Protein AF-A0A800EAM5-F1 (afdb_monomer)

Secondary structure (DSSP, 8-state):
---HHHHHHHHHHHHHHHHHHHHHHHHHHHHTTTT-EEEEEETTEEEEEEEETTEEEE--SSTTPBP-S-EEE-TTSPEEE-SSS-EEE-EEEEETTEEE--SEEEEEEEEESSHHHHHH-SSEEPPHHHHHHHTTT-EEEEEETTEEEEEEEETTEEEE--SSTTEE--SEEEE-TTSSEEEEESSSEEEEEEEE-TTS-EEETTS-EEEEESSGGGTGGGG--S--S-------------TT---GGGHHHHHHHHHHHHHHHHHTT-HHHHHHHHHHHHHTT-HHHHHHHHHHHHHT-SS----HHHHHHHHHHHHHTT-HHHHHHHHHHHTTT-HHHHHHHHHHHHHTT-HHHHHHHHHHHHTT-SS-TT--HHHHHHHHHHHHHTT-HHHHHHHHHHHHHTSSS---HHHHHHHHHHHHTTT-GGGHHHHHHHHTT-

Radius of gyration: 30.56 Å; Cα contacts (8 Å, |Δi|>4): 791; chains: 1; bounding box: 60×78×96 Å

Mean predicted aligned error: 20.19 Å

Foldseek 3Di:
DPDVVVVVVVVVVVVVVVVVVQVVVLVVLQVLQAQWKKWKAAAPAIWIFHHHRQFTHGDPDAARHDTADGWGADSNRWIFRDDVDTDTAFEWEAGLQDIDDTPDPRMYMYIGPDSQCVRQHRFDFQALVNCCVVQALKWKWWADPPAIAIWHDDPQAIHGDPDAQRHDDFDGWHQDPVDSWIWTDDPDIDTWTWGAHPVRWIGTSRRIGMDIGNDSVVVNCVNPPDDDDDDDDDDDDDDDDDLPDDDLPCLAVNLVVLQVQLVVCVVVLVQQSNLVSLCVSVVSLYLSSLQSQLVCQCPVTHPGGNDLVSSLVSLVSSVVVLPLVSLQSNLVSCQVPAQQSSLVSLVSNVVVVNLVSLQVQLVCQCCCTHPRVPHDQLSSLVSLVSNLVVQDLVSLLVNLVCQCVVRSHDNDLVVSLVSLVSSVVVVPCVSVVVNVVSVVVD

Structure (mmCIF, N/CA/C/O backbone):
data_AF-A0A800EAM5-F1
#
_entry.id   AF-A0A800EAM5-F1
#
loop_
_atom_site.group_PDB
_atom_site.id
_atom_site.type_symbol
_atom_site.label_atom_id
_atom_site.label_alt_id
_atom_site.label_comp_id
_atom_site.label_asym_id
_atom_site.label_entity_id
_atom_site.label_seq_id
_atom_site.pdbx_PDB_ins_code
_atom_site.Cartn_x
_atom_site.Cartn_y
_atom_site.Cartn_z
_atom_site.occupancy
_atom_site.B_iso_or_equiv
_atom_site.auth_seq_id
_atom_site.auth_comp_id
_atom_site.auth_asym_id
_atom_site.auth_atom_id
_atom_site.pdbx_PDB_model_num
ATOM 1 N N . MET A 1 1 ? 18.957 46.856 -0.623 1.00 38.47 1 MET A N 1
ATOM 2 C CA . MET A 1 1 ? 17.531 47.190 -0.837 1.00 38.47 1 MET A CA 1
ATOM 3 C C . MET A 1 1 ? 17.165 46.854 -2.273 1.00 38.47 1 MET A C 1
ATOM 5 O O . MET A 1 1 ? 17.617 47.541 -3.178 1.00 38.47 1 MET A O 1
ATOM 9 N N . ILE A 1 2 ? 16.425 45.769 -2.499 1.00 36.00 2 ILE A N 1
ATOM 10 C CA . ILE A 1 2 ? 15.903 45.453 -3.836 1.00 36.00 2 ILE A CA 1
ATOM 11 C C . ILE A 1 2 ? 14.791 46.466 -4.136 1.00 36.00 2 ILE A C 1
ATOM 13 O O . ILE A 1 2 ? 13.909 46.688 -3.310 1.00 36.00 2 ILE A O 1
ATOM 17 N N . ASN A 1 3 ? 14.890 47.131 -5.286 1.00 37.78 3 ASN A N 1
ATOM 18 C CA . ASN A 1 3 ? 14.040 48.246 -5.686 1.00 37.78 3 ASN A CA 1
ATOM 19 C C . ASN A 1 3 ? 12.570 47.792 -5.818 1.00 37.78 3 ASN A C 1
ATOM 21 O O . ASN A 1 3 ? 12.205 47.124 -6.788 1.00 37.78 3 ASN A O 1
ATOM 25 N N . MET A 1 4 ? 11.730 48.141 -4.834 1.00 40.75 4 MET A N 1
ATOM 26 C CA . MET A 1 4 ? 10.332 47.686 -4.733 1.00 40.75 4 MET A CA 1
ATOM 27 C C . MET A 1 4 ? 9.453 48.086 -5.928 1.00 40.75 4 MET A C 1
ATOM 29 O O . MET A 1 4 ? 8.437 47.438 -6.172 1.00 40.75 4 MET A O 1
ATOM 33 N N . LYS A 1 5 ? 9.854 49.089 -6.724 1.00 40.00 5 LYS A N 1
ATOM 34 C CA . LYS A 1 5 ? 9.127 49.467 -7.946 1.00 40.00 5 LYS A CA 1
ATOM 35 C C . LYS A 1 5 ? 9.181 48.383 -9.026 1.00 40.00 5 LYS A C 1
ATOM 37 O O . LYS A 1 5 ? 8.183 48.174 -9.699 1.00 40.00 5 LYS A O 1
ATOM 42 N N . ASN A 1 6 ? 10.279 47.631 -9.140 1.00 39.19 6 ASN A N 1
ATOM 43 C CA . ASN A 1 6 ? 10.400 46.589 -10.167 1.00 39.19 6 ASN A CA 1
ATOM 44 C C . ASN A 1 6 ? 9.621 45.315 -9.817 1.00 39.19 6 ASN A C 1
ATOM 46 O O . ASN A 1 6 ? 9.184 44.609 -10.722 1.00 39.19 6 ASN A O 1
ATOM 50 N N . LEU A 1 7 ? 9.397 45.035 -8.526 1.00 36.75 7 LEU A N 1
ATOM 51 C CA . LEU A 1 7 ? 8.587 43.890 -8.100 1.00 36.75 7 LEU A CA 1
ATOM 52 C C . LEU A 1 7 ? 7.100 44.108 -8.410 1.00 36.75 7 LEU A C 1
ATOM 54 O O . LEU A 1 7 ? 6.439 43.194 -8.893 1.00 36.75 7 LEU A O 1
ATOM 58 N N . ALA A 1 8 ? 6.588 45.324 -8.189 1.00 38.34 8 ALA A N 1
ATOM 59 C CA . ALA A 1 8 ? 5.200 45.666 -8.493 1.00 38.34 8 ALA A CA 1
ATOM 60 C C . ALA A 1 8 ? 4.908 45.560 -10.000 1.00 38.34 8 ALA A C 1
ATOM 62 O O . ALA A 1 8 ? 3.907 44.963 -10.389 1.00 38.34 8 ALA A O 1
ATOM 63 N N . THR A 1 9 ? 5.814 46.038 -10.858 1.00 41.59 9 THR A N 1
ATOM 64 C CA . THR A 1 9 ? 5.657 45.945 -12.319 1.00 41.59 9 THR A CA 1
ATOM 65 C C . THR A 1 9 ? 5.727 44.499 -12.817 1.00 41.59 9 THR A C 1
ATOM 67 O O . THR A 1 9 ? 4.959 44.124 -13.699 1.00 41.59 9 THR A O 1
ATOM 70 N N . LEU A 1 10 ? 6.585 43.655 -12.224 1.00 33.06 10 LEU A N 1
ATOM 71 C CA . LEU A 1 10 ? 6.692 42.235 -12.584 1.00 33.06 10 LEU A CA 1
ATOM 72 C C . LEU A 1 10 ? 5.446 41.437 -12.168 1.00 33.06 10 LEU A C 1
ATOM 74 O O . LEU A 1 10 ? 4.981 40.584 -12.921 1.00 33.06 10 LEU A O 1
ATOM 78 N N . VAL A 1 11 ? 4.885 41.733 -10.989 1.00 41.47 11 VAL A N 1
ATOM 79 C CA . VAL A 1 11 ? 3.648 41.106 -10.496 1.00 41.47 11 VAL A CA 1
ATOM 80 C C . VAL A 1 11 ? 2.449 41.545 -11.337 1.00 41.47 11 VAL A C 1
ATOM 82 O O . VAL A 1 11 ? 1.645 40.700 -11.717 1.00 41.47 11 VAL A O 1
ATOM 85 N N . VAL A 1 12 ? 2.362 42.822 -11.723 1.00 37.06 12 VAL A N 1
ATOM 86 C CA . VAL A 1 12 ? 1.303 43.308 -12.624 1.00 37.06 12 VAL A CA 1
ATOM 87 C C . VAL A 1 12 ? 1.436 42.691 -14.024 1.00 37.06 12 VAL A C 1
ATOM 89 O O . VAL A 1 12 ? 0.437 42.245 -14.574 1.00 37.06 12 VAL A O 1
ATOM 92 N N . LEU A 1 13 ? 2.646 42.549 -14.577 1.00 30.41 13 LEU A N 1
ATOM 93 C CA . LEU A 1 13 ? 2.870 41.866 -15.865 1.00 30.41 13 LEU A CA 1
ATOM 94 C C . LEU A 1 13 ? 2.537 40.364 -15.818 1.00 30.41 13 LEU A C 1
ATOM 96 O O . LEU A 1 13 ? 1.972 39.832 -16.775 1.00 30.41 13 LEU A O 1
ATOM 100 N N . LEU A 1 14 ? 2.835 39.671 -14.714 1.00 32.38 14 LEU A N 1
ATOM 101 C CA . LEU A 1 14 ? 2.488 38.255 -14.520 1.00 32.38 14 LEU A CA 1
ATOM 102 C C . LEU A 1 14 ? 0.979 38.045 -14.322 1.00 32.38 14 LEU A C 1
ATOM 104 O O . LEU A 1 14 ? 0.417 37.088 -14.855 1.00 32.38 14 LEU A O 1
ATOM 108 N N . VAL A 1 15 ? 0.302 38.952 -13.615 1.00 33.78 15 VAL A N 1
ATOM 109 C CA . VAL A 1 15 ? -1.158 38.910 -13.429 1.00 33.78 15 VAL A CA 1
ATOM 110 C C . VAL A 1 15 ? -1.885 39.277 -14.728 1.00 33.78 15 VAL A C 1
ATOM 112 O O . VAL A 1 15 ? -2.822 38.592 -15.123 1.00 33.78 15 VAL A O 1
ATOM 115 N N . VAL A 1 16 ? -1.418 40.286 -15.469 1.00 29.84 16 VAL A N 1
ATOM 116 C CA . VAL A 1 16 ? -2.018 40.663 -16.760 1.00 29.84 16 VAL A CA 1
ATOM 117 C C . VAL A 1 16 ? -1.778 39.585 -17.819 1.00 29.84 16 VAL A C 1
ATOM 119 O O . VAL A 1 16 ? -2.707 39.265 -18.550 1.00 29.84 16 VAL A O 1
ATOM 122 N N . SER A 1 17 ? -0.597 38.956 -17.878 1.00 30.05 17 SER A N 1
ATOM 123 C CA . SER A 1 17 ? -0.319 37.867 -18.835 1.00 30.05 17 SER A CA 1
ATOM 124 C C . SER A 1 17 ? -1.056 36.560 -18.522 1.00 30.05 17 SER A C 1
ATOM 126 O O . SER A 1 17 ? -1.442 35.858 -19.454 1.00 30.05 17 SER A O 1
ATOM 128 N N . THR A 1 18 ? -1.321 36.246 -17.250 1.00 31.45 18 THR A N 1
ATOM 129 C CA . THR A 1 18 ? -2.166 35.095 -16.871 1.00 31.45 18 THR A CA 1
ATOM 130 C C . THR A 1 18 ? -3.642 35.342 -17.187 1.00 31.45 18 THR A C 1
ATOM 132 O O . THR A 1 18 ? -4.292 34.456 -17.738 1.00 31.45 18 THR A O 1
ATOM 135 N N . ILE A 1 19 ? -4.143 36.564 -16.973 1.00 31.00 19 ILE A N 1
ATOM 136 C CA . ILE A 1 19 ? -5.507 36.958 -17.364 1.00 31.00 19 ILE A CA 1
ATOM 137 C C . ILE A 1 19 ? -5.661 37.002 -18.898 1.00 31.00 19 ILE A C 1
ATOM 139 O O . ILE A 1 19 ? -6.670 36.532 -19.422 1.00 31.00 19 ILE A O 1
ATOM 143 N N . TYR A 1 20 ? -4.655 37.489 -19.640 1.00 25.42 20 TYR A N 1
ATOM 144 C CA . TYR A 1 20 ? -4.661 37.497 -21.115 1.00 25.42 20 TYR A CA 1
ATOM 145 C C . TYR A 1 20 ? -4.528 36.091 -21.724 1.00 25.42 20 TYR A C 1
ATOM 147 O O . TYR A 1 20 ? -5.081 35.817 -22.789 1.00 25.42 20 TYR A O 1
ATOM 155 N N . ALA A 1 21 ? -3.798 35.186 -21.065 1.00 30.05 21 ALA A N 1
ATOM 156 C CA . ALA A 1 21 ? -3.685 33.793 -21.489 1.00 30.05 21 ALA A CA 1
ATOM 157 C C . ALA A 1 21 ? -4.995 33.021 -21.263 1.00 30.05 21 ALA A C 1
ATOM 159 O O . ALA A 1 21 ? -5.378 32.227 -22.121 1.00 30.05 21 ALA A O 1
ATOM 160 N N . GLU A 1 22 ? -5.712 33.277 -20.164 1.00 33.94 22 GLU A N 1
ATOM 161 C CA . GLU A 1 22 ? -7.032 32.685 -19.916 1.00 33.94 22 GLU A CA 1
ATOM 162 C C . GLU A 1 22 ? -8.118 33.261 -20.840 1.00 33.94 22 GLU A C 1
ATOM 164 O O . GLU A 1 22 ? -8.925 32.491 -21.361 1.00 33.94 22 GLU A O 1
ATOM 169 N N . SER A 1 23 ? -8.115 34.568 -21.131 1.00 34.88 23 SER A N 1
ATOM 170 C CA . SER A 1 23 ? -9.116 35.193 -22.014 1.00 34.88 23 SER A CA 1
ATOM 171 C C . SER A 1 23 ? -8.943 34.823 -23.497 1.00 34.88 23 SER A C 1
ATOM 173 O O . SER A 1 23 ? -9.930 34.526 -24.176 1.00 34.88 23 SER A O 1
ATOM 175 N N . ASN A 1 24 ? -7.703 34.716 -23.999 1.00 39.06 24 ASN A N 1
ATOM 176 C CA . ASN A 1 24 ? -7.437 34.197 -25.350 1.00 39.06 24 ASN A CA 1
ATOM 177 C C . ASN A 1 24 ? -7.757 32.699 -25.478 1.00 39.06 24 ASN A C 1
ATOM 179 O O . ASN A 1 24 ? -8.126 32.234 -26.556 1.00 39.06 24 ASN A O 1
ATOM 183 N N . TYR A 1 25 ? -7.648 31.925 -24.397 1.00 44.62 25 TYR A N 1
ATOM 184 C CA . TYR A 1 25 ? -8.068 30.522 -24.387 1.00 44.62 25 TYR A CA 1
ATOM 185 C C . TYR A 1 25 ? -9.604 30.386 -24.419 1.00 44.62 25 TYR A C 1
ATOM 187 O O . TYR A 1 25 ? -10.135 29.481 -25.061 1.00 44.62 25 TYR A O 1
ATOM 195 N N . GLN A 1 26 ? -10.321 31.319 -23.782 1.00 43.56 26 GLN A N 1
ATOM 196 C CA . GLN A 1 26 ? -11.787 31.351 -23.689 1.00 43.56 26 GLN A CA 1
ATOM 197 C C . GLN A 1 26 ? -12.476 31.718 -25.015 1.00 43.56 26 GLN A C 1
ATOM 199 O O . GLN A 1 26 ? -13.452 31.066 -25.384 1.00 43.56 26 GLN A O 1
ATOM 204 N N . GLY A 1 27 ? -11.952 32.691 -25.770 1.00 44.25 27 GLY A N 1
ATOM 205 C CA . GLY A 1 27 ? -12.495 33.060 -27.089 1.00 44.25 27 GLY A CA 1
ATOM 206 C C . GLY A 1 27 ? -12.211 32.031 -28.196 1.00 44.25 27 GLY A C 1
ATOM 207 O O . GLY A 1 27 ? -13.044 31.805 -29.072 1.00 44.25 27 GLY A O 1
ATOM 208 N N . ASN A 1 28 ? -11.062 31.347 -28.136 1.00 50.78 28 ASN A N 1
ATOM 209 C CA . ASN A 1 28 ? -10.643 30.382 -29.161 1.00 50.78 28 ASN A CA 1
ATOM 210 C C . ASN A 1 28 ? -11.326 29.011 -29.050 1.00 50.78 28 ASN A C 1
ATOM 212 O O . ASN A 1 28 ? -11.405 28.280 -30.041 1.00 50.78 28 ASN A O 1
ATOM 216 N N . LEU A 1 29 ? -11.833 28.641 -27.869 1.00 54.50 29 LEU A N 1
ATOM 217 C CA . LEU A 1 29 ? -12.463 27.335 -27.677 1.00 54.50 29 LEU A CA 1
ATOM 218 C C . LEU A 1 29 ? -13.793 27.233 -28.439 1.00 54.50 29 LEU A C 1
ATOM 220 O O . LEU A 1 29 ? -14.055 26.207 -29.055 1.00 54.50 29 LEU A O 1
ATOM 224 N N . HIS A 1 30 ? -14.603 28.297 -28.463 1.00 58.31 30 HIS A N 1
ATOM 225 C CA . HIS A 1 30 ? -15.886 28.311 -29.177 1.00 58.31 30 HIS A CA 1
ATOM 226 C C . HIS A 1 30 ? -15.712 28.158 -30.695 1.00 58.31 30 HIS A C 1
ATOM 228 O O . HIS A 1 30 ? -16.337 27.285 -31.294 1.00 58.31 30 HIS A O 1
ATOM 234 N N . ASN A 1 31 ? -14.763 28.889 -31.289 1.00 59.31 31 ASN A N 1
ATOM 235 C CA . ASN A 1 31 ? -14.404 28.737 -32.705 1.00 59.31 31 ASN A CA 1
ATOM 236 C C . ASN A 1 31 ? -13.819 27.352 -33.032 1.00 59.31 31 ASN A C 1
ATOM 238 O O . ASN A 1 31 ? -13.886 26.904 -34.171 1.00 59.31 31 ASN A O 1
ATOM 242 N N . SER A 1 32 ? -13.259 26.649 -32.041 1.00 61.28 32 SER A N 1
ATOM 243 C CA . SER A 1 32 ? -12.681 25.314 -32.242 1.00 61.28 32 SER A CA 1
ATOM 244 C C . SER A 1 32 ? -13.730 24.208 -32.407 1.00 61.28 32 SER A C 1
ATOM 246 O O . SER A 1 32 ? -13.377 23.123 -32.868 1.00 61.28 32 SER A O 1
ATOM 248 N N . PHE A 1 33 ? -14.992 24.446 -32.032 1.00 68.38 33 PHE A N 1
ATOM 249 C CA . PHE A 1 33 ? -16.074 23.458 -32.138 1.00 68.38 33 PHE A CA 1
ATOM 250 C C . PHE A 1 33 ? -16.993 23.683 -33.340 1.00 68.38 33 PHE A C 1
ATOM 252 O O . PHE A 1 33 ? -17.653 22.735 -33.770 1.00 68.38 33 PHE A O 1
ATOM 259 N N . ASP A 1 34 ? -17.058 24.905 -33.869 1.00 74.19 34 ASP A N 1
ATOM 260 C CA . ASP A 1 34 ? -17.993 25.237 -34.940 1.00 74.19 34 ASP A CA 1
ATOM 261 C C . ASP A 1 34 ? -17.704 24.431 -36.214 1.00 74.19 34 ASP A C 1
ATOM 263 O O . ASP A 1 34 ? -16.553 24.241 -36.609 1.00 74.19 34 ASP A O 1
ATOM 267 N N . ASN A 1 35 ? -18.762 23.892 -36.823 1.00 76.62 35 ASN A N 1
ATOM 268 C CA . ASN A 1 35 ? -18.713 22.962 -37.956 1.00 76.62 35 ASN A CA 1
ATOM 269 C C . ASN A 1 35 ? -17.869 21.685 -37.766 1.00 76.62 35 ASN A C 1
ATOM 271 O O . ASN A 1 35 ? -17.751 20.896 -38.709 1.00 76.62 35 ASN A O 1
ATOM 275 N N . LYS A 1 36 ? -17.346 21.415 -36.564 1.00 81.56 36 LYS A N 1
ATOM 276 C CA . LYS A 1 36 ? -16.601 20.190 -36.257 1.00 81.56 36 LYS A CA 1
ATOM 277 C C . LYS A 1 36 ? -17.501 19.109 -35.663 1.00 81.56 36 LYS A C 1
ATOM 279 O O . LYS A 1 36 ? -18.560 19.368 -35.082 1.00 81.56 36 LYS A O 1
ATOM 284 N N . PHE A 1 37 ? -17.061 17.865 -35.811 1.00 80.81 37 PHE A N 1
ATOM 285 C CA . PHE A 1 37 ? -17.693 16.704 -35.196 1.00 80.81 37 PHE A CA 1
ATOM 286 C C . PHE A 1 37 ? -17.121 16.469 -33.804 1.00 80.81 37 PHE A C 1
ATOM 288 O O . PHE A 1 37 ? -15.920 16.617 -33.588 1.00 80.81 37 PHE A O 1
ATOM 295 N N . ILE A 1 38 ? -17.967 16.102 -32.846 1.00 78.38 38 ILE A N 1
ATOM 296 C CA . ILE A 1 38 ? -17.588 16.022 -31.435 1.00 78.38 38 ILE A CA 1
ATOM 297 C C . ILE A 1 38 ? -18.115 14.721 -30.847 1.00 78.38 38 ILE A C 1
ATOM 299 O O . ILE A 1 38 ? -19.273 14.365 -31.054 1.00 78.38 38 ILE A O 1
ATOM 303 N N . SER A 1 39 ? -17.286 14.028 -30.068 1.00 77.00 39 SER A N 1
ATOM 304 C CA . SER A 1 39 ? -17.739 12.915 -29.232 1.00 77.00 39 SER A CA 1
ATOM 305 C C . SER A 1 39 ? -17.416 13.155 -27.765 1.00 77.00 39 SER A C 1
ATOM 307 O O . SER A 1 39 ? -16.280 13.506 -27.450 1.00 77.00 39 SER A O 1
ATOM 309 N N . ILE A 1 40 ? -18.370 12.881 -26.883 1.00 74.44 40 ILE A N 1
ATOM 310 C CA . ILE A 1 40 ? -18.215 12.921 -25.429 1.00 74.44 40 ILE A CA 1
ATOM 311 C C . ILE A 1 40 ? -18.238 11.492 -24.902 1.00 74.44 40 ILE A C 1
ATOM 313 O O . ILE A 1 40 ? -19.166 10.742 -25.194 1.00 74.44 40 ILE A O 1
ATOM 317 N N . VAL A 1 41 ? -17.222 11.116 -24.132 1.00 70.06 41 VAL A N 1
ATOM 318 C CA . VAL A 1 41 ? -17.113 9.811 -23.476 1.00 70.06 41 VAL A CA 1
ATOM 319 C C . VAL A 1 41 ? -17.259 10.009 -21.973 1.00 70.06 41 VAL A C 1
ATOM 321 O O . VAL A 1 41 ? -16.459 10.733 -21.384 1.00 70.06 41 VAL A O 1
ATOM 324 N N . ASP A 1 42 ? -18.250 9.359 -21.366 1.00 66.69 42 ASP A N 1
ATOM 325 C CA . ASP A 1 42 ? -18.469 9.319 -19.913 1.00 66.69 42 ASP A CA 1
ATOM 326 C C . ASP A 1 42 ? -18.608 7.854 -19.475 1.00 66.69 42 ASP A C 1
ATOM 328 O O . ASP A 1 42 ? -19.597 7.173 -19.779 1.00 66.69 42 ASP A O 1
ATOM 332 N N . GLY A 1 43 ? -17.566 7.331 -18.822 1.00 67.31 43 GLY A N 1
ATOM 333 C CA . GLY A 1 43 ? -17.472 5.912 -18.486 1.00 67.31 43 GLY A CA 1
ATOM 334 C C . GLY A 1 43 ? -17.504 5.020 -19.734 1.00 67.31 43 GLY A C 1
ATOM 335 O O . GLY A 1 43 ? -16.580 5.046 -20.543 1.00 67.31 43 GLY A O 1
ATOM 336 N N . GLN A 1 44 ? -18.556 4.207 -19.876 1.00 62.16 44 GLN A N 1
ATOM 337 C CA . GLN A 1 44 ? -18.773 3.333 -21.043 1.00 62.16 44 GLN A CA 1
ATOM 338 C C . GLN A 1 44 ? -19.661 3.967 -22.128 1.00 62.16 44 GLN A C 1
ATOM 340 O O . GLN A 1 44 ? -19.851 3.377 -23.192 1.00 62.16 44 GLN A O 1
ATOM 345 N N . ASN A 1 45 ? -20.227 5.147 -21.875 1.00 66.56 45 ASN A N 1
ATOM 346 C CA . ASN A 1 45 ? -21.145 5.804 -22.799 1.00 66.56 45 ASN A CA 1
ATOM 347 C C . ASN A 1 45 ? -20.385 6.762 -23.723 1.00 66.56 45 ASN A C 1
ATOM 349 O O . ASN A 1 45 ? -19.516 7.504 -23.267 1.00 66.56 45 ASN A O 1
ATOM 353 N N . LYS A 1 46 ? -20.740 6.769 -25.014 1.00 73.94 46 LYS A N 1
ATOM 354 C CA . LYS A 1 46 ? -20.260 7.732 -26.015 1.00 73.94 46 LYS A CA 1
ATOM 355 C C . LYS A 1 46 ? -21.462 8.481 -26.587 1.00 73.94 46 LYS A C 1
ATOM 357 O O . LYS A 1 46 ? -22.399 7.838 -27.044 1.00 73.94 46 LYS A O 1
ATOM 362 N N . TYR A 1 47 ? -21.415 9.805 -26.596 1.00 78.50 47 TYR A N 1
ATOM 363 C CA . TYR A 1 47 ? -22.433 10.699 -27.158 1.00 78.50 47 TYR A CA 1
ATOM 364 C C . TYR A 1 47 ? -21.802 11.529 -28.272 1.00 78.50 47 TYR A C 1
ATOM 366 O O . TYR A 1 47 ? -20.626 11.876 -28.160 1.00 78.50 47 TYR A O 1
ATOM 374 N N . CYS A 1 48 ? -22.531 11.830 -29.346 1.00 82.06 48 CYS A N 1
ATOM 375 C CA . CYS A 1 48 ? -21.949 12.473 -30.527 1.00 82.06 48 CYS A CA 1
ATOM 376 C C . CYS A 1 48 ? -22.778 13.651 -31.018 1.00 82.06 48 CYS A C 1
ATOM 378 O O . CYS A 1 48 ? -24.007 13.614 -31.016 1.00 82.06 48 CYS A O 1
ATOM 380 N N . PHE A 1 49 ? -22.074 14.696 -31.442 1.00 83.56 49 PHE A N 1
ATOM 381 C CA . PHE A 1 49 ? -22.651 15.987 -31.777 1.00 83.56 49 PHE A CA 1
ATOM 382 C C . PHE A 1 49 ? -21.929 16.615 -32.969 1.00 83.56 49 PHE A C 1
ATOM 384 O O . PHE A 1 49 ? -20.773 16.295 -33.260 1.00 83.56 49 PHE A O 1
ATOM 391 N N . LYS A 1 50 ? -22.599 17.560 -33.622 1.00 84.56 50 LYS A N 1
ATOM 392 C CA . LYS A 1 50 ? -21.995 18.492 -34.573 1.00 84.56 50 LYS A CA 1
ATOM 393 C C . LYS A 1 50 ? -22.110 19.907 -34.011 1.00 84.56 50 LYS A C 1
ATOM 395 O O . LYS A 1 50 ? -23.194 20.297 -33.570 1.00 84.56 50 LYS A O 1
ATOM 400 N N . GLY A 1 51 ? -21.008 20.652 -34.000 1.00 78.69 51 GLY A N 1
ATOM 401 C CA . GLY A 1 51 ? -21.024 22.057 -33.599 1.00 78.69 51 GLY A CA 1
ATOM 402 C C . GLY A 1 51 ? -21.762 22.918 -34.621 1.00 78.69 51 GLY A C 1
ATOM 403 O O . GLY A 1 51 ? -21.533 22.779 -35.823 1.00 78.69 51 GLY A O 1
ATOM 404 N N . VAL A 1 52 ? -22.672 23.765 -34.135 1.00 75.75 52 VAL A N 1
ATOM 405 C CA . VAL A 1 52 ? -23.413 24.759 -34.923 1.00 75.75 52 VAL A CA 1
ATOM 406 C C . VAL A 1 52 ? -23.461 26.053 -34.106 1.00 75.75 52 VAL A C 1
ATOM 408 O O . VAL A 1 52 ? -24.303 26.209 -33.212 1.00 75.75 52 VAL A O 1
ATOM 411 N N . GLY A 1 53 ? -22.525 26.966 -34.364 1.00 69.62 53 GLY A N 1
ATOM 412 C CA . GLY A 1 53 ? -22.311 28.151 -33.530 1.00 69.62 53 GLY A CA 1
ATOM 413 C C . GLY A 1 53 ? -22.008 27.768 -32.075 1.00 69.62 53 GLY A C 1
ATOM 414 O O . GLY A 1 53 ? -21.160 26.922 -31.806 1.00 69.62 53 GLY A O 1
ATOM 415 N N . ASN A 1 54 ? -22.750 28.342 -31.121 1.00 60.62 54 ASN A N 1
ATOM 416 C CA . ASN A 1 54 ? -22.571 28.072 -29.684 1.00 60.62 54 ASN A CA 1
ATOM 417 C C . ASN A 1 54 ? -23.345 26.842 -29.171 1.00 60.62 54 ASN A C 1
ATOM 419 O O . ASN A 1 54 ? -23.388 26.603 -27.962 1.00 60.62 54 ASN A O 1
ATOM 423 N N . LYS A 1 55 ? -23.993 26.076 -30.057 1.00 65.00 55 LYS A N 1
ATOM 424 C CA . LYS A 1 55 ? -24.798 24.903 -29.691 1.00 65.00 55 LYS A CA 1
ATOM 425 C C . LYS A 1 55 ? -24.219 23.633 -30.301 1.00 65.00 55 LYS A C 1
ATOM 427 O O . LYS A 1 55 ? -23.642 23.643 -31.386 1.00 65.00 55 LYS A O 1
ATOM 432 N N . LEU A 1 56 ? -24.412 22.520 -29.602 1.00 73.00 56 LEU A N 1
ATOM 433 C CA . LEU A 1 56 ? -24.040 21.195 -30.081 1.00 73.00 56 LEU A CA 1
ATOM 434 C C . LEU A 1 56 ? -25.309 20.449 -30.469 1.00 73.00 56 LEU A C 1
ATOM 436 O O . LEU A 1 56 ? -26.163 20.178 -29.627 1.00 73.00 56 LEU A O 1
ATOM 440 N N . LYS A 1 57 ? -25.449 20.138 -31.758 1.00 78.31 57 LYS A N 1
ATOM 441 C CA . LYS A 1 57 ? -26.604 19.397 -32.262 1.00 78.31 57 LYS A CA 1
ATOM 442 C C . LYS A 1 57 ? -26.318 17.905 -32.165 1.00 78.31 57 LYS A C 1
ATOM 444 O O . LYS A 1 57 ? -25.332 17.441 -32.736 1.00 78.31 57 LYS A O 1
ATOM 449 N N . SER A 1 58 ? -27.167 17.179 -31.441 1.00 77.19 58 SER A N 1
ATOM 450 C CA . SER A 1 58 ? -27.092 15.721 -31.315 1.00 77.19 58 SER A CA 1
ATOM 451 C C . SER A 1 58 ? -27.106 15.068 -32.693 1.00 77.19 58 SER A C 1
ATOM 453 O O . SER A 1 58 ? -27.887 15.458 -33.567 1.00 77.19 58 SER A O 1
ATOM 455 N N . VAL A 1 59 ? -26.221 14.097 -32.898 1.00 74.81 59 VAL A N 1
ATOM 456 C CA . VAL A 1 59 ? -26.178 13.303 -34.124 1.00 74.81 59 VAL A CA 1
ATOM 457 C C . VAL A 1 59 ? -26.458 11.855 -33.750 1.00 74.81 59 VAL A C 1
ATOM 459 O O . VAL A 1 59 ? -25.635 11.188 -33.122 1.00 74.81 59 VAL A O 1
ATOM 462 N N . SER A 1 60 ? -27.645 11.381 -34.113 1.00 65.62 60 SER A N 1
ATOM 463 C CA . SER A 1 60 ? -28.078 10.001 -33.905 1.00 65.62 60 SER A CA 1
ATOM 464 C C . SER A 1 60 ? -27.633 9.092 -35.058 1.00 65.62 60 SER A C 1
ATOM 466 O O . SER A 1 60 ? -27.291 9.557 -36.145 1.00 65.62 60 SER A O 1
ATOM 468 N N . ASN A 1 61 ? -27.628 7.777 -34.811 1.00 63.38 61 ASN A N 1
ATOM 469 C CA . ASN A 1 61 ? -27.352 6.721 -35.799 1.00 63.38 61 ASN A CA 1
ATOM 470 C C . ASN A 1 61 ? -25.931 6.702 -36.390 1.00 63.38 61 ASN A C 1
ATOM 472 O O . ASN A 1 61 ? -25.713 6.153 -37.468 1.00 63.38 61 ASN A O 1
ATOM 476 N N . ILE A 1 62 ? -24.944 7.253 -35.678 1.00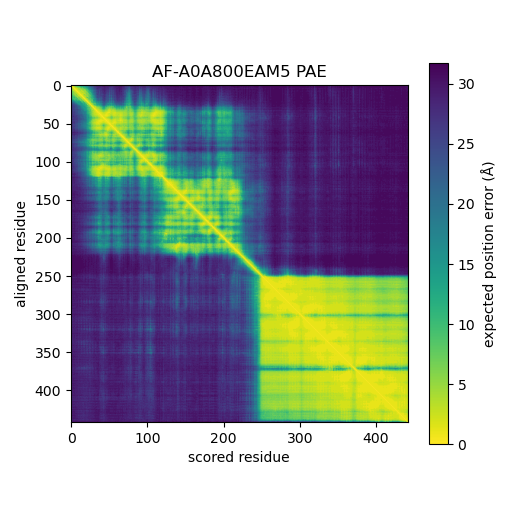 63.28 62 ILE A N 1
ATOM 477 C CA . ILE A 1 62 ? -23.536 7.186 -36.083 1.00 63.28 62 ILE A CA 1
ATOM 478 C C . ILE A 1 62 ? -22.750 6.315 -35.099 1.00 63.28 62 ILE A C 1
ATOM 480 O O . ILE A 1 62 ? -22.581 6.664 -33.934 1.00 63.28 62 ILE A O 1
ATOM 484 N N . GLY A 1 63 ? -22.242 5.171 -35.564 1.00 67.00 63 GLY A N 1
ATOM 485 C CA . GLY A 1 63 ? -21.422 4.257 -34.758 1.00 67.00 63 GLY A CA 1
ATOM 486 C C . GLY A 1 63 ? -22.117 3.783 -33.470 1.00 67.00 63 GLY A C 1
ATOM 487 O O . GLY A 1 63 ? -23.254 3.330 -33.499 1.00 67.00 63 GLY A O 1
ATOM 488 N N . LYS A 1 64 ? -21.419 3.880 -32.326 1.00 63.78 64 LYS A N 1
ATOM 489 C CA . LYS A 1 64 ? -21.938 3.526 -30.983 1.00 63.78 64 LYS A CA 1
ATOM 490 C C . LYS A 1 64 ? -22.493 4.733 -30.205 1.00 63.78 64 LYS A C 1
ATOM 492 O O . LYS A 1 64 ? -22.569 4.682 -28.978 1.00 63.78 64 LYS A O 1
ATOM 497 N N . CYS A 1 65 ? -22.776 5.845 -30.882 1.00 69.31 65 CYS A N 1
ATOM 498 C CA . CYS A 1 65 ? -23.174 7.078 -30.215 1.00 69.31 65 CYS A CA 1
ATOM 499 C C . CYS A 1 65 ? -24.609 6.973 -29.687 1.00 69.31 65 CYS A C 1
ATOM 501 O O . CYS A 1 65 ? -25.546 6.730 -30.447 1.00 69.31 65 CYS A O 1
ATOM 503 N N . LYS A 1 66 ? -24.776 7.177 -28.381 1.00 72.25 66 LYS A N 1
ATOM 504 C CA . LYS A 1 66 ? -26.082 7.359 -27.751 1.00 72.25 66 LYS A CA 1
ATOM 505 C C . LYS A 1 66 ? -26.588 8.770 -28.029 1.00 72.25 66 LYS A C 1
ATOM 507 O O . LYS A 1 66 ? -25.794 9.709 -28.124 1.00 72.25 66 LYS A O 1
ATOM 512 N N . SER A 1 67 ? -27.905 8.899 -28.153 1.00 66.06 67 SER A N 1
ATOM 513 C CA . SER A 1 67 ? -28.547 10.205 -28.233 1.00 66.06 67 SER A CA 1
ATOM 514 C C . SER A 1 67 ? -28.599 10.839 -26.847 1.00 66.06 67 SER A C 1
ATOM 516 O O . SER A 1 67 ? -28.700 10.148 -25.833 1.00 66.06 67 SER A O 1
ATOM 518 N N . LEU A 1 68 ? -28.471 12.155 -26.832 1.00 68.50 68 LEU A N 1
ATOM 519 C CA . LEU A 1 68 ? -28.660 13.003 -25.673 1.00 68.50 68 LEU A CA 1
ATOM 520 C C . LEU A 1 68 ? -29.285 14.305 -26.176 1.00 68.50 68 LEU A C 1
ATOM 522 O O . LEU A 1 68 ? -28.861 14.807 -27.226 1.00 68.50 68 LEU A O 1
ATOM 526 N N . ASP A 1 69 ? -30.285 14.801 -25.452 1.00 59.50 69 ASP A N 1
ATOM 527 C CA . ASP A 1 69 ? -31.200 15.831 -25.952 1.00 59.50 69 ASP A CA 1
ATOM 528 C C . ASP A 1 69 ? -30.586 17.235 -25.942 1.00 59.50 69 ASP A C 1
ATOM 530 O O . ASP A 1 69 ? -30.733 17.979 -26.915 1.00 59.50 69 ASP A O 1
ATOM 534 N N . SER A 1 70 ? -29.817 17.588 -24.909 1.00 58.47 70 SER A N 1
ATOM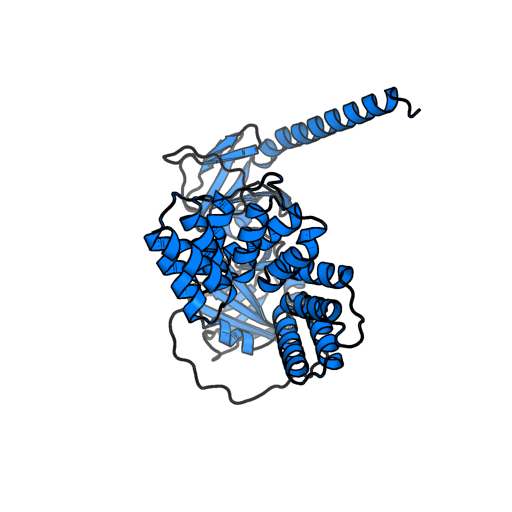 535 C CA . SER A 1 70 ? -29.160 18.893 -24.834 1.00 58.47 70 SER A CA 1
ATOM 536 C C . SER A 1 70 ? -27.859 18.861 -24.033 1.00 58.47 70 SER A C 1
ATOM 538 O O . SER A 1 70 ? -27.746 18.318 -22.935 1.00 58.47 70 SER A O 1
ATOM 540 N N . ILE A 1 71 ? -26.840 19.493 -24.610 1.00 63.09 71 ILE A N 1
ATOM 541 C CA . ILE A 1 71 ? -25.619 19.889 -23.915 1.00 63.09 71 ILE A CA 1
ATOM 542 C C . ILE A 1 71 ? -25.286 21.315 -24.327 1.00 63.09 71 ILE A C 1
ATOM 544 O O . ILE A 1 71 ? -25.515 21.712 -25.475 1.00 63.09 71 ILE A O 1
ATOM 548 N N . TYR A 1 72 ? -24.708 22.083 -23.413 1.00 63.16 72 TYR A N 1
ATOM 549 C CA . TYR A 1 72 ? -24.228 23.422 -23.729 1.00 63.16 72 TYR A CA 1
ATOM 550 C C . TYR A 1 72 ? -22.857 23.678 -23.116 1.00 63.16 72 TYR A C 1
ATOM 552 O O . TYR A 1 72 ? -22.465 23.120 -22.085 1.00 63.16 72 TYR A O 1
ATOM 560 N N . LEU A 1 73 ? -22.099 24.520 -23.809 1.00 59.50 73 LEU A N 1
ATOM 561 C CA . LEU A 1 73 ? -20.795 24.986 -23.372 1.00 59.50 73 LEU A CA 1
ATOM 562 C C . LEU A 1 73 ? -20.996 26.186 -22.453 1.00 59.50 73 LEU A C 1
ATOM 564 O O . LEU A 1 73 ? -21.689 27.139 -22.795 1.00 59.50 73 LEU A O 1
ATOM 568 N N . THR A 1 74 ? -20.379 26.143 -21.280 1.00 58.59 74 THR A N 1
ATOM 569 C CA . THR A 1 74 ? -20.331 27.303 -20.388 1.00 58.59 74 THR A CA 1
ATOM 570 C C . THR A 1 74 ? -19.283 28.302 -20.857 1.00 58.59 74 THR A C 1
ATOM 572 O O . THR A 1 74 ? -18.260 27.925 -21.431 1.00 58.59 74 THR A O 1
ATOM 575 N N . ASN A 1 75 ? -19.460 29.562 -20.457 1.00 49.28 75 ASN A N 1
ATOM 576 C CA . ASN A 1 75 ? -18.496 30.651 -20.667 1.00 49.28 75 ASN A CA 1
ATOM 577 C C . ASN A 1 75 ? -17.126 30.391 -19.992 1.00 49.28 75 ASN A C 1
ATOM 579 O O . ASN A 1 75 ? -16.182 31.144 -20.193 1.00 49.28 75 ASN A O 1
ATOM 583 N N . LYS A 1 76 ? -17.010 29.329 -19.176 1.00 50.06 76 LYS A N 1
ATOM 584 C CA . LYS A 1 76 ? -15.773 28.865 -18.523 1.00 50.06 76 LYS A CA 1
ATOM 585 C C . LYS A 1 76 ? -15.143 27.644 -19.219 1.00 50.06 76 LYS A C 1
ATOM 587 O O . LYS A 1 76 ? -14.298 26.978 -18.626 1.00 50.06 76 LYS A O 1
ATOM 592 N N . GLY A 1 77 ? -15.586 27.287 -20.428 1.00 50.22 77 GLY A N 1
ATOM 593 C CA . GLY A 1 77 ? -15.037 26.164 -21.202 1.00 50.22 77 GLY A CA 1
ATOM 594 C C . GLY A 1 77 ? -15.362 24.771 -20.643 1.00 50.22 77 GLY A C 1
ATOM 595 O O . GLY A 1 77 ? -14.738 23.788 -21.032 1.00 50.22 77 GLY A O 1
ATOM 596 N N . SER A 1 78 ? -16.323 24.667 -19.720 1.00 56.78 78 SER A N 1
ATOM 597 C CA . SER A 1 78 ? -16.850 23.386 -19.222 1.00 56.78 78 SER A CA 1
ATOM 598 C C . SER A 1 78 ? -18.132 23.017 -19.973 1.00 56.78 78 SER A C 1
ATOM 600 O O . SER A 1 78 ? -18.926 23.911 -20.269 1.00 56.78 78 SER A O 1
ATOM 602 N N . ILE A 1 79 ? -18.354 21.730 -20.257 1.00 62.25 79 ILE A N 1
ATOM 603 C CA . ILE A 1 79 ? -19.629 21.245 -20.809 1.00 62.25 79 ILE A CA 1
ATOM 604 C C . ILE A 1 79 ? -20.569 20.898 -19.657 1.00 62.25 79 ILE A C 1
ATOM 606 O O . ILE A 1 79 ? -20.215 20.124 -18.762 1.00 62.25 79 ILE A O 1
ATOM 610 N N . CYS A 1 80 ? -21.772 21.462 -19.698 1.00 62.47 80 CYS A N 1
ATOM 611 C CA . CYS A 1 80 ? -22.874 21.011 -18.864 1.00 62.47 80 CYS A CA 1
ATOM 612 C C . CYS A 1 80 ? -23.695 20.002 -19.661 1.00 62.47 80 CYS A C 1
ATOM 614 O O . CYS A 1 80 ? -24.081 20.256 -20.805 1.00 62.47 80 CYS A O 1
ATOM 616 N N . ILE A 1 81 ? -23.893 18.836 -19.052 1.00 60.38 81 ILE A N 1
ATOM 617 C CA . ILE A 1 81 ? 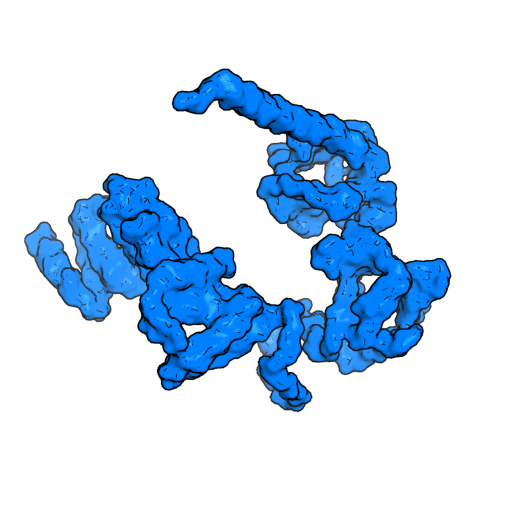-24.739 17.777 -19.584 1.00 60.38 81 ILE A CA 1
ATOM 618 C C . ILE A 1 81 ? -26.083 17.943 -18.886 1.00 60.38 81 ILE A C 1
ATOM 620 O O . ILE A 1 81 ? -26.149 17.861 -17.657 1.00 60.38 81 ILE A O 1
ATOM 624 N N . GLU A 1 82 ? -27.129 18.238 -19.649 1.00 55.34 82 GLU A N 1
ATOM 625 C CA . GLU A 1 82 ? -28.473 18.340 -19.098 1.00 55.34 82 GLU A CA 1
ATOM 626 C C . GLU A 1 82 ? -29.011 16.912 -18.919 1.00 55.34 82 GLU A C 1
ATOM 628 O O . GLU A 1 82 ? -29.259 16.181 -19.873 1.00 55.34 82 GLU A O 1
ATOM 633 N N . THR A 1 83 ? -29.074 16.478 -17.666 1.00 52.91 83 THR A N 1
ATOM 634 C CA . THR A 1 83 ? -29.787 15.274 -17.210 1.00 52.91 83 THR A CA 1
ATOM 635 C C . THR A 1 83 ? -30.732 15.711 -16.089 1.00 52.91 83 THR A C 1
ATOM 637 O O . THR A 1 83 ? -30.565 16.828 -15.599 1.00 52.91 83 THR A O 1
ATOM 640 N N . ASP A 1 84 ? -31.651 14.855 -15.626 1.00 41.03 84 ASP A N 1
ATOM 641 C CA . ASP A 1 84 ? -32.663 15.163 -14.585 1.00 41.03 84 ASP A CA 1
ATOM 642 C C . ASP A 1 84 ? -32.113 15.826 -13.296 1.00 41.03 84 ASP A C 1
ATOM 644 O O . ASP A 1 84 ? -32.864 16.400 -12.516 1.00 41.03 84 ASP A O 1
ATOM 648 N N . ASN A 1 85 ? -30.790 15.804 -13.088 1.00 47.44 85 ASN A N 1
ATOM 649 C CA . ASN A 1 85 ? -30.061 16.748 -12.244 1.00 47.44 85 ASN A CA 1
ATOM 650 C C . ASN A 1 85 ? -28.986 17.472 -13.077 1.00 47.44 85 ASN A C 1
ATOM 652 O O . ASN A 1 85 ? -28.023 16.843 -13.533 1.00 47.44 85 ASN A O 1
ATOM 656 N N . ILE A 1 86 ? -29.120 18.789 -13.265 1.00 49.38 86 ILE A N 1
ATOM 657 C CA . ILE A 1 86 ? -28.150 19.619 -13.998 1.00 49.38 86 ILE A CA 1
ATOM 658 C C . ILE A 1 86 ? -26.788 19.524 -13.292 1.00 49.38 86 ILE A C 1
ATOM 660 O O . ILE A 1 86 ? -26.597 20.079 -12.210 1.00 49.38 86 ILE A O 1
ATOM 664 N N . SER A 1 87 ? -25.822 18.817 -13.891 1.00 56.94 87 SER A N 1
ATOM 665 C CA . SER A 1 87 ? -24.459 18.710 -13.359 1.00 56.94 87 SER A CA 1
ATOM 666 C C . SER A 1 87 ? -23.429 19.114 -14.413 1.00 56.94 87 SER A C 1
ATOM 668 O O . SER A 1 87 ? -23.291 18.508 -15.476 1.00 56.94 87 SER A O 1
ATOM 670 N N . CYS A 1 88 ? -22.685 20.181 -14.125 1.00 61.22 88 CYS A N 1
ATOM 671 C CA . CYS A 1 88 ? -21.604 20.648 -14.985 1.00 61.22 88 CYS A CA 1
ATOM 672 C C . CYS A 1 88 ? -20.301 19.933 -14.616 1.00 61.22 88 CYS A C 1
ATOM 674 O O . CYS A 1 88 ? -19.854 20.002 -13.468 1.00 61.22 88 CYS A O 1
ATOM 676 N N . LYS A 1 89 ? -19.668 19.265 -15.589 1.00 60.78 89 LYS A N 1
ATOM 677 C CA . LYS A 1 89 ? -18.396 18.555 -15.388 1.00 60.78 89 LYS A CA 1
ATOM 678 C C . LYS A 1 89 ? -17.260 19.281 -16.112 1.00 60.78 89 LYS A C 1
ATOM 680 O O . LYS A 1 89 ? -17.373 19.647 -17.280 1.00 60.78 89 LYS A O 1
ATOM 685 N N . SER A 1 90 ? -16.125 19.454 -15.435 1.00 61.00 90 SER A N 1
ATOM 686 C CA . SER A 1 90 ? -14.886 19.919 -16.074 1.00 61.00 90 SER A CA 1
ATOM 687 C C . SER A 1 90 ? -14.139 18.723 -16.662 1.00 61.00 90 SER A C 1
ATOM 689 O O . SER A 1 90 ? -13.508 17.973 -15.921 1.00 61.00 90 SER A O 1
ATOM 691 N N . VAL A 1 91 ? -14.200 18.548 -17.978 1.00 61.47 91 VAL A N 1
ATOM 692 C CA . VAL A 1 91 ? -13.756 17.331 -18.681 1.00 61.47 91 VAL A CA 1
ATOM 693 C C . VAL A 1 91 ? -12.451 17.535 -19.457 1.00 61.47 91 VAL A C 1
ATOM 695 O O . VAL A 1 91 ? -12.072 18.663 -19.766 1.00 61.47 91 VAL A O 1
ATOM 698 N N . GLN A 1 92 ? -11.745 16.447 -19.772 1.00 63.91 92 GLN A N 1
ATOM 699 C CA . GLN A 1 92 ? -10.557 16.490 -20.634 1.00 63.91 92 GLN A CA 1
ATOM 700 C C . GLN A 1 92 ? -10.960 16.740 -22.098 1.00 63.91 92 GLN A C 1
ATOM 702 O O . GLN A 1 92 ? -11.866 16.076 -22.589 1.00 63.91 92 GLN A O 1
ATOM 707 N N . ILE A 1 93 ? -10.282 17.641 -22.816 1.00 63.72 93 ILE A N 1
ATOM 708 C CA . ILE A 1 93 ? -10.611 18.002 -24.211 1.00 63.72 93 ILE A CA 1
ATOM 709 C C . ILE A 1 93 ? -9.487 17.562 -25.149 1.00 63.72 93 ILE A C 1
ATOM 711 O O . ILE A 1 93 ? -8.321 17.841 -24.880 1.00 63.72 93 ILE A O 1
ATOM 715 N N . SER A 1 94 ? -9.820 16.911 -26.264 1.00 61.00 94 SER A N 1
ATOM 716 C CA . SER A 1 94 ? -8.896 16.602 -27.352 1.00 61.00 94 SER A CA 1
ATOM 717 C C . SER A 1 94 ? -9.265 17.338 -28.635 1.00 61.00 94 SER A C 1
ATOM 719 O O . SER A 1 94 ? -10.389 17.206 -29.112 1.00 61.00 94 SER A O 1
ATOM 721 N N . ILE A 1 95 ? -8.311 18.080 -29.198 1.00 58.69 95 ILE A N 1
ATOM 722 C CA . ILE A 1 95 ? -8.452 18.823 -30.458 1.00 58.69 95 ILE A CA 1
ATOM 723 C C . ILE A 1 95 ? -7.332 18.370 -31.386 1.00 58.69 95 ILE A C 1
ATOM 725 O O . ILE A 1 95 ? -6.159 18.498 -31.033 1.00 58.69 95 ILE A O 1
ATOM 729 N N . ASP A 1 96 ? -7.675 17.786 -32.531 1.00 53.56 96 ASP A N 1
ATOM 730 C CA . ASP A 1 96 ? -6.718 17.329 -33.551 1.00 53.56 96 ASP A CA 1
ATOM 731 C C . ASP A 1 96 ? -5.598 16.431 -32.984 1.00 53.56 96 ASP A C 1
ATOM 733 O O . ASP A 1 96 ? -4.437 16.480 -33.392 1.00 53.56 96 ASP A O 1
ATOM 737 N N . GLY A 1 97 ? -5.942 15.605 -31.988 1.00 49.00 97 GLY A N 1
ATOM 738 C CA . GLY A 1 97 ? -5.012 14.702 -31.301 1.00 49.00 97 GLY A CA 1
ATOM 739 C C . GLY A 1 97 ? -4.143 15.350 -30.214 1.00 49.00 97 GLY A C 1
ATOM 740 O O . GLY A 1 97 ? -3.381 14.642 -29.553 1.00 49.00 97 GLY A O 1
ATOM 741 N N . LYS A 1 98 ? -4.264 16.661 -29.980 1.00 49.53 98 LYS A N 1
ATOM 742 C CA . LYS A 1 98 ? -3.709 17.347 -28.800 1.00 49.53 98 LYS A CA 1
ATOM 743 C C . LYS A 1 98 ? -4.690 17.235 -27.639 1.00 49.53 98 LYS A C 1
ATOM 745 O O . LYS A 1 98 ? -5.892 17.187 -27.873 1.00 49.53 98 LYS A O 1
ATOM 750 N N . TYR A 1 99 ? -4.194 17.178 -26.404 1.00 54.94 99 TYR A N 1
ATOM 751 C CA . TYR A 1 99 ? -5.018 17.009 -25.202 1.00 54.94 99 TYR A CA 1
ATOM 752 C C . TYR A 1 99 ? -4.844 18.175 -24.237 1.00 54.94 99 TYR A C 1
ATOM 754 O O . TYR A 1 99 ? -3.724 18.606 -23.962 1.00 54.94 99 TYR A O 1
ATOM 762 N N . TYR A 1 100 ? -5.960 18.605 -23.667 1.00 56.34 100 TYR A N 1
ATOM 763 C CA . TYR A 1 100 ? -6.074 19.680 -22.697 1.00 56.34 100 TYR A CA 1
ATOM 764 C C . TYR A 1 100 ? -6.793 19.143 -21.457 1.00 56.34 100 TYR A C 1
ATOM 766 O O . TYR A 1 100 ? -7.801 18.440 -21.558 1.00 56.34 100 TYR A O 1
ATOM 774 N N . TRP A 1 101 ? -6.236 19.407 -20.277 1.00 51.97 101 TRP A N 1
ATOM 775 C CA . TRP A 1 101 ? -6.620 18.704 -19.054 1.00 51.97 101 TRP A CA 1
ATOM 776 C C . TRP A 1 101 ? -7.745 19.412 -18.296 1.00 51.97 101 TRP A C 1
ATOM 778 O O . TRP A 1 101 ? -7.589 20.553 -17.871 1.00 51.97 101 TRP A O 1
ATOM 788 N N . GLY A 1 102 ? -8.850 18.692 -18.082 1.00 56.78 102 GLY A N 1
ATOM 789 C CA . GLY A 1 102 ? -9.904 19.054 -17.133 1.00 56.78 102 GLY A CA 1
ATOM 790 C C . GLY A 1 102 ? -9.678 18.440 -15.746 1.00 56.78 102 GLY A C 1
ATOM 791 O O . GLY A 1 102 ? -8.766 17.634 -15.545 1.00 56.78 102 GLY A O 1
ATOM 792 N N . LYS A 1 103 ? -10.518 18.816 -14.770 1.00 53.78 103 LYS A N 1
ATOM 793 C CA . LYS A 1 103 ? -10.449 18.296 -13.388 1.00 53.78 103 LYS A CA 1
ATOM 794 C C . LYS A 1 103 ? -10.952 16.851 -13.269 1.00 53.78 103 LYS A C 1
ATOM 796 O O . LYS A 1 103 ? -10.441 16.107 -12.433 1.00 53.78 103 LYS A O 1
ATOM 801 N N . ASP A 1 104 ? -11.923 16.450 -14.088 1.00 55.75 104 ASP A N 1
ATOM 802 C CA . ASP A 1 104 ? -12.445 15.085 -14.136 1.00 55.75 104 ASP A CA 1
ATOM 803 C C . ASP A 1 104 ? -11.663 14.240 -15.154 1.00 55.75 104 ASP A C 1
ATOM 805 O O . ASP A 1 104 ? -11.572 14.579 -16.333 1.00 55.75 104 ASP A O 1
ATOM 809 N N . LYS A 1 105 ? -11.099 13.120 -14.685 1.00 57.53 105 LYS A N 1
ATOM 810 C CA . LYS A 1 105 ? -10.345 12.158 -15.509 1.00 57.53 105 LYS A CA 1
ATOM 811 C C . LYS A 1 105 ? -11.212 11.027 -16.070 1.00 57.53 105 LYS A C 1
ATOM 813 O O . LYS A 1 105 ? -10.691 10.186 -16.798 1.00 57.53 105 LYS A O 1
ATOM 818 N N . LYS A 1 106 ? -12.493 10.950 -15.692 1.00 59.12 106 LYS A N 1
ATOM 819 C CA . LYS A 1 106 ? -13.418 9.893 -16.137 1.00 59.12 106 LYS A CA 1
ATOM 820 C C . LYS A 1 106 ? -14.219 10.274 -17.383 1.00 59.12 106 LYS A C 1
ATOM 822 O O . LYS A 1 106 ? -14.749 9.382 -18.041 1.00 59.12 106 LYS A O 1
ATOM 827 N N . SER A 1 107 ? -14.263 11.564 -17.705 1.00 62.81 107 SER A N 1
ATOM 828 C CA . SER A 1 107 ? -15.043 12.122 -18.806 1.00 62.81 107 SER A CA 1
ATOM 829 C C . SER A 1 107 ? -14.125 12.849 -19.794 1.00 62.81 107 SER A C 1
ATOM 831 O O . SER A 1 107 ? -13.256 13.623 -19.379 1.00 62.81 107 SER A O 1
ATOM 833 N N . SER A 1 108 ? -14.302 12.626 -21.099 1.00 67.25 108 SER A N 1
ATOM 834 C CA . SER A 1 108 ? -13.475 13.259 -22.140 1.00 67.25 108 SER A CA 1
ATOM 835 C C . SER A 1 108 ? -14.279 13.700 -23.362 1.00 67.25 108 SER A C 1
ATOM 837 O O . SER A 1 108 ? -15.288 13.089 -23.703 1.00 67.25 108 SER A O 1
ATOM 839 N N . ILE A 1 109 ? -13.817 14.755 -24.028 1.00 69.19 109 ILE A N 1
ATOM 840 C CA . ILE A 1 109 ? -14.349 15.282 -25.284 1.00 69.19 109 ILE A CA 1
ATOM 841 C C . ILE A 1 109 ? -13.284 15.110 -26.356 1.00 69.19 109 ILE A C 1
ATOM 843 O O . ILE A 1 109 ? -12.133 15.475 -26.139 1.00 69.19 109 ILE A O 1
ATOM 847 N N . ASN A 1 110 ? -13.680 14.634 -27.530 1.00 70.69 110 ASN A N 1
ATOM 848 C CA . ASN A 1 110 ? -12.829 14.589 -28.713 1.00 70.69 110 ASN A CA 1
ATOM 849 C C . ASN A 1 110 ? -13.473 15.396 -29.839 1.00 70.69 110 ASN A C 1
ATOM 851 O O . ASN A 1 110 ? -14.651 15.187 -30.131 1.00 70.69 110 ASN A O 1
ATOM 855 N N . ILE A 1 111 ? -12.698 16.282 -30.459 1.00 73.19 111 ILE A N 1
ATOM 856 C CA . ILE A 1 111 ? -13.089 17.098 -31.610 1.00 73.19 111 ILE A CA 1
ATOM 857 C C . ILE A 1 111 ? -12.426 16.541 -32.874 1.00 73.19 111 ILE A C 1
ATOM 859 O O . ILE A 1 111 ? -11.246 16.182 -32.857 1.00 73.19 111 ILE A O 1
ATOM 863 N N . PHE A 1 112 ? -13.183 16.482 -33.968 1.00 70.00 112 PHE A N 1
ATOM 864 C CA . PHE A 1 112 ? -12.772 15.909 -35.242 1.00 70.00 112 PHE A CA 1
ATOM 865 C C . PHE A 1 112 ? -13.114 16.826 -36.418 1.00 70.00 112 PHE A C 1
ATOM 867 O O . PHE A 1 112 ? -14.233 17.330 -36.520 1.00 70.00 112 PHE A O 1
ATOM 874 N N . ASP A 1 113 ? -12.178 16.937 -37.360 1.00 70.69 113 ASP A N 1
ATOM 875 C CA . ASP A 1 113 ? -12.380 17.675 -38.615 1.00 70.69 113 ASP A CA 1
ATOM 876 C C . ASP A 1 113 ? -13.232 16.916 -39.646 1.00 70.69 113 ASP A C 1
ATOM 878 O O . ASP A 1 113 ? -13.766 17.516 -40.572 1.00 70.69 113 ASP A O 1
ATOM 882 N N . SER A 1 114 ? -13.362 15.589 -39.523 1.00 70.75 114 SER A N 1
ATOM 883 C CA . SER A 1 114 ? -14.137 14.768 -40.458 1.00 70.75 114 SER A CA 1
ATOM 884 C C . SER A 1 114 ? -14.998 13.733 -39.744 1.00 70.75 114 SER A C 1
ATOM 886 O O . SER A 1 114 ? -14.655 13.238 -38.666 1.00 70.75 114 SER A O 1
ATOM 888 N N . LEU A 1 115 ? -16.119 13.384 -40.383 1.00 68.69 115 LEU A N 1
ATOM 889 C CA . LEU A 1 115 ? -17.072 12.415 -39.853 1.00 68.69 115 LEU A CA 1
ATOM 890 C C . LEU A 1 115 ? -16.428 11.033 -39.662 1.00 68.69 115 LEU A C 1
ATOM 892 O O . LEU A 1 115 ? -16.653 10.399 -38.636 1.00 68.69 115 LEU A O 1
ATOM 896 N N . ASP A 1 116 ? -15.567 10.614 -40.597 1.00 64.31 116 ASP A N 1
ATOM 897 C CA . ASP A 1 116 ? -14.833 9.340 -40.544 1.00 64.31 116 ASP A CA 1
ATOM 898 C C . ASP A 1 116 ? -14.061 9.168 -39.226 1.00 64.31 116 ASP A C 1
ATOM 900 O O . ASP A 1 116 ? -14.190 8.147 -38.554 1.00 64.31 116 ASP A O 1
ATOM 904 N N . ARG A 1 117 ? -13.333 10.201 -38.779 1.00 65.25 117 ARG A N 1
ATOM 905 C CA . ARG A 1 117 ? -12.594 10.155 -37.504 1.00 65.25 117 ARG A CA 1
ATOM 906 C C . ARG A 1 117 ? -13.524 10.091 -36.289 1.00 65.25 117 ARG A C 1
ATOM 908 O O . ARG A 1 117 ? -13.195 9.440 -35.299 1.00 65.25 117 ARG A O 1
ATOM 915 N N . MET A 1 118 ? -14.697 10.723 -36.351 1.00 69.94 118 MET A N 1
ATOM 916 C CA . MET A 1 118 ? -15.690 10.637 -35.275 1.00 69.94 118 MET A CA 1
ATOM 917 C C . MET A 1 118 ? -16.265 9.220 -35.143 1.00 69.94 118 MET A C 1
ATOM 919 O O . MET A 1 118 ? -16.420 8.720 -34.017 1.00 69.94 118 MET A O 1
ATOM 923 N N . VAL A 1 119 ? -16.565 8.576 -36.278 1.00 61.41 119 VAL A N 1
ATOM 924 C CA . VAL A 1 119 ? -17.101 7.207 -36.322 1.00 61.41 119 VAL A CA 1
ATOM 925 C C . VAL A 1 119 ? -16.034 6.209 -35.870 1.00 61.41 119 VAL A C 1
ATOM 927 O O . VAL A 1 119 ? -16.287 5.409 -34.966 1.00 61.41 119 VAL A O 1
ATOM 930 N N . ASN A 1 120 ? -14.826 6.332 -36.423 1.00 56.59 120 ASN A N 1
ATOM 931 C CA . ASN A 1 120 ? -13.826 5.263 -36.422 1.00 56.59 120 ASN A CA 1
ATOM 932 C C . ASN A 1 120 ? -12.699 5.462 -35.392 1.00 56.59 120 ASN A C 1
ATOM 934 O O . ASN A 1 120 ? -11.970 4.519 -35.084 1.00 56.59 120 ASN A O 1
ATOM 938 N N . GLY A 1 121 ? -12.590 6.649 -34.785 1.00 55.47 121 GLY A N 1
ATOM 939 C CA . GLY A 1 121 ? -11.733 6.913 -33.628 1.00 55.47 121 GLY A CA 1
ATOM 940 C C . GLY A 1 121 ? -10.701 8.028 -33.820 1.00 55.47 121 GLY A C 1
ATOM 941 O O . GLY A 1 121 ? -10.349 8.437 -34.924 1.00 55.47 121 GLY A O 1
ATOM 942 N N . SER A 1 122 ? -10.184 8.522 -32.693 1.00 50.19 122 SER A N 1
ATOM 943 C CA . SER A 1 122 ? -9.153 9.562 -32.648 1.00 50.19 122 SER A CA 1
ATOM 944 C C . SER A 1 122 ? -7.769 8.979 -32.936 1.00 50.19 122 SER A C 1
ATOM 946 O O . SER A 1 122 ? -7.194 8.290 -32.092 1.00 50.19 122 SER A O 1
ATOM 948 N N . GLY A 1 123 ? -7.206 9.277 -34.102 1.00 53.88 123 GLY A N 1
ATOM 949 C CA . GLY A 1 123 ? -5.841 8.896 -34.449 1.00 53.88 123 GLY A CA 1
ATOM 950 C C . GLY A 1 123 ? -5.478 9.295 -35.871 1.00 53.88 123 GLY A C 1
ATOM 951 O O . GLY A 1 123 ? -6.357 9.505 -36.708 1.00 53.88 123 GLY A O 1
ATOM 952 N N . SER A 1 124 ? -4.183 9.400 -36.162 1.00 53.53 124 SER A N 1
ATOM 953 C CA . SER A 1 124 ? -3.741 9.473 -37.553 1.00 53.53 124 SER A CA 1
ATOM 954 C C . SER A 1 124 ? -3.927 8.104 -38.206 1.00 53.53 124 SER A C 1
ATOM 956 O O . SER A 1 124 ? -3.645 7.067 -37.593 1.00 53.53 124 SER A O 1
ATOM 958 N N . VAL A 1 125 ? -4.421 8.099 -39.446 1.00 57.56 125 VAL A N 1
ATOM 959 C CA . VAL A 1 125 ? -4.419 6.893 -40.280 1.00 57.56 125 VAL A CA 1
ATOM 960 C C . VAL A 1 125 ? -2.962 6.479 -40.450 1.00 57.56 125 VAL A C 1
ATOM 962 O O . VAL A 1 125 ? -2.115 7.292 -40.834 1.00 57.56 125 VAL A O 1
ATOM 965 N N . LEU A 1 126 ? -2.639 5.237 -40.094 1.00 59.97 126 LEU A N 1
ATOM 966 C CA . LEU A 1 126 ? -1.294 4.725 -40.311 1.00 59.97 126 LEU A CA 1
ATOM 967 C C . LEU A 1 126 ? -1.119 4.430 -41.799 1.00 59.97 126 LEU A C 1
ATOM 969 O O . LEU A 1 126 ? -1.820 3.583 -42.339 1.00 59.97 126 LEU A O 1
ATOM 973 N N . SER A 1 127 ? -0.148 5.084 -42.437 1.00 64.06 127 SER A N 1
ATOM 974 C CA . SER A 1 127 ? 0.182 4.784 -43.830 1.00 64.06 127 SER A CA 1
ATOM 975 C C . SER A 1 127 ? 0.638 3.336 -43.997 1.00 64.06 127 SER A C 1
ATOM 977 O O . SER A 1 127 ? 1.223 2.740 -43.080 1.00 64.06 127 SER A O 1
ATOM 979 N N . SER A 1 128 ? 0.452 2.786 -45.197 1.00 62.94 128 SER A N 1
ATOM 980 C CA . SER A 1 128 ? 0.883 1.431 -45.554 1.00 62.94 128 SER A CA 1
ATOM 981 C C . SER A 1 128 ? 2.353 1.210 -45.219 1.00 62.94 128 SER A C 1
ATOM 983 O O . SER A 1 128 ? 2.707 0.203 -44.611 1.00 62.94 128 SER A O 1
ATOM 985 N N . LYS A 1 129 ? 3.216 2.190 -45.519 1.00 66.88 129 LYS A N 1
ATOM 986 C CA . LYS A 1 129 ? 4.651 2.137 -45.202 1.00 66.88 129 LYS A CA 1
ATOM 987 C C . LYS A 1 129 ? 4.901 1.974 -43.699 1.00 66.88 129 LYS A C 1
ATOM 989 O O . LYS A 1 129 ? 5.637 1.080 -43.285 1.00 66.88 129 LYS A O 1
ATOM 994 N N . LYS A 1 130 ? 4.229 2.776 -42.870 1.00 65.44 130 LYS A N 1
ATOM 995 C CA . LYS A 1 130 ? 4.387 2.735 -41.410 1.00 65.44 130 LYS A CA 1
ATOM 996 C C . LYS A 1 130 ? 3.799 1.459 -40.805 1.00 65.44 130 LYS A C 1
ATOM 998 O O . LYS A 1 130 ? 4.394 0.879 -39.898 1.00 65.44 130 LYS A O 1
ATOM 1003 N N . LEU A 1 131 ? 2.674 0.971 -41.333 1.00 63.62 131 LEU A N 1
ATOM 1004 C CA . LEU A 1 131 ? 2.126 -0.346 -40.989 1.00 63.62 131 LEU A CA 1
ATOM 1005 C C . LEU A 1 131 ? 3.119 -1.463 -41.332 1.00 63.62 131 LEU A C 1
ATOM 1007 O O . LEU A 1 131 ? 3.374 -2.346 -40.511 1.00 63.62 131 LEU A O 1
ATOM 1011 N N . LEU A 1 132 ? 3.724 -1.410 -42.516 1.00 63.28 132 LEU A N 1
ATOM 1012 C CA . LEU A 1 132 ? 4.682 -2.410 -42.969 1.00 63.28 132 LEU A CA 1
ATOM 1013 C C . LEU A 1 132 ? 5.940 -2.445 -42.087 1.00 63.28 132 LEU A C 1
ATOM 1015 O O . LEU A 1 132 ? 6.394 -3.546 -41.763 1.00 63.28 132 LEU A O 1
ATOM 1019 N N . GLU A 1 133 ? 6.475 -1.296 -41.682 1.00 67.56 133 GLU A N 1
ATOM 1020 C CA . GLU A 1 133 ? 7.646 -1.195 -40.798 1.00 67.56 133 GLU A CA 1
ATOM 1021 C C . GLU A 1 133 ? 7.315 -1.641 -39.365 1.00 67.56 133 GLU A C 1
ATOM 1023 O O . GLU A 1 133 ? 7.988 -2.497 -38.786 1.00 67.56 133 GLU A O 1
ATOM 1028 N N . GLU A 1 134 ? 6.227 -1.128 -38.789 1.00 63.75 134 GLU A N 1
ATOM 1029 C CA . GLU A 1 134 ? 5.912 -1.335 -37.375 1.00 63.75 134 GLU A CA 1
ATOM 1030 C C . GLU A 1 134 ? 5.480 -2.761 -37.011 1.00 63.75 134 GLU A C 1
ATOM 1032 O O . GLU A 1 134 ? 5.576 -3.151 -35.832 1.00 63.75 134 GLU A O 1
ATOM 1037 N N . TYR A 1 135 ? 4.966 -3.505 -37.988 1.00 64.75 135 TYR A N 1
ATOM 1038 C CA . TYR A 1 135 ? 4.409 -4.846 -37.816 1.00 64.75 135 TYR A CA 1
ATOM 1039 C C . TYR A 1 135 ? 5.250 -5.952 -38.466 1.00 64.75 135 TYR A C 1
ATOM 1041 O O . TYR A 1 135 ? 4.898 -7.130 -38.369 1.00 64.75 135 TYR A O 1
ATOM 1049 N N . SER A 1 136 ? 6.383 -5.604 -39.082 1.00 67.06 136 SER A N 1
ATOM 1050 C CA . SER A 1 136 ? 7.315 -6.588 -39.633 1.00 67.06 136 SER A CA 1
ATOM 1051 C C . SER A 1 136 ? 7.780 -7.586 -38.567 1.00 67.06 136 SER A C 1
ATOM 1053 O O . SER A 1 136 ? 8.178 -7.199 -37.468 1.00 67.06 136 SER A O 1
ATOM 1055 N N . GLY A 1 137 ? 7.677 -8.886 -38.871 1.00 64.88 137 GLY A N 1
ATOM 1056 C CA . GLY A 1 137 ? 8.094 -9.978 -37.985 1.00 64.88 137 GLY A CA 1
ATOM 1057 C C . GLY A 1 137 ? 7.218 -10.203 -36.745 1.00 64.88 137 GLY A C 1
ATOM 1058 O O . GLY A 1 137 ? 7.484 -11.140 -35.985 1.00 64.88 137 GLY A O 1
ATOM 1059 N N . LYS A 1 138 ? 6.167 -9.398 -36.545 1.00 68.25 138 LYS A N 1
ATOM 1060 C CA . LYS A 1 138 ? 5.276 -9.463 -35.378 1.00 68.25 138 LYS A CA 1
ATOM 1061 C C . LYS A 1 138 ? 3.999 -10.237 -35.685 1.00 68.25 138 LYS A C 1
ATOM 1063 O O . LYS A 1 138 ? 3.542 -10.310 -36.826 1.00 68.25 138 LYS A O 1
ATOM 1068 N N . TYR A 1 139 ? 3.436 -10.811 -34.632 1.00 69.25 139 TYR A N 1
ATOM 1069 C CA . TYR A 1 139 ? 2.095 -11.373 -34.622 1.00 69.25 139 TYR A CA 1
ATOM 1070 C C . TYR A 1 139 ? 1.087 -10.246 -34.475 1.00 69.25 139 TYR A C 1
ATOM 1072 O O . TYR A 1 139 ? 1.300 -9.314 -33.703 1.00 69.25 139 TYR A O 1
ATOM 1080 N N . ILE A 1 140 ? 0.002 -10.330 -35.216 1.00 68.75 140 ILE A N 1
ATOM 1081 C CA . ILE A 1 140 ? -1.035 -9.318 -35.304 1.00 68.75 140 ILE A CA 1
ATOM 1082 C C . ILE A 1 140 ? -2.328 -10.004 -34.914 1.00 68.75 140 ILE A C 1
ATOM 1084 O O . ILE A 1 140 ? -2.615 -11.101 -35.396 1.00 68.75 140 ILE A O 1
ATOM 1088 N N . VAL A 1 141 ? -3.057 -9.369 -34.008 1.00 68.56 141 VAL A N 1
ATOM 1089 C CA . VAL A 1 141 ? -4.363 -9.819 -33.552 1.00 68.56 141 VAL A CA 1
ATOM 1090 C C . VAL A 1 141 ? -5.361 -8.725 -33.815 1.00 68.56 141 VAL A C 1
ATOM 1092 O O . VAL A 1 141 ? -5.116 -7.570 -33.464 1.00 68.56 141 VAL A O 1
ATOM 1095 N N . ILE A 1 142 ? -6.479 -9.113 -34.404 1.00 68.50 142 ILE A N 1
ATOM 1096 C CA . ILE A 1 142 ? -7.648 -8.264 -34.547 1.00 68.50 142 ILE A CA 1
ATOM 1097 C C . ILE A 1 142 ? -8.779 -8.928 -33.772 1.00 68.50 142 ILE A C 1
ATOM 1099 O O . ILE A 1 142 ? -9.141 -10.071 -34.049 1.00 68.50 142 ILE A O 1
ATOM 1103 N N . GLU A 1 143 ? -9.301 -8.220 -32.778 1.00 60.78 143 GLU A N 1
ATOM 1104 C CA . GLU A 1 143 ? -10.482 -8.629 -32.015 1.00 60.78 143 GLU A CA 1
ATOM 1105 C C . GLU A 1 143 ? -11.712 -7.961 -32.647 1.00 60.78 143 GLU A C 1
ATOM 1107 O O . GLU A 1 143 ? -11.843 -6.739 -32.565 1.00 60.78 143 GLU A O 1
ATOM 1112 N N . LYS A 1 144 ? -12.579 -8.752 -33.301 1.00 60.41 144 LYS A N 1
ATOM 1113 C CA . LYS A 1 144 ? -13.831 -8.317 -33.950 1.00 60.41 144 LYS A CA 1
ATOM 1114 C C . LYS A 1 144 ? -15.017 -9.012 -33.283 1.00 60.41 144 LYS A C 1
ATOM 1116 O O . LYS A 1 144 ? -15.291 -10.184 -33.556 1.00 60.41 144 LYS A O 1
ATOM 1121 N N . GLY A 1 145 ? -15.719 -8.309 -32.394 1.00 61.88 145 GLY A N 1
ATOM 1122 C CA . GLY A 1 145 ? -16.747 -8.925 -31.543 1.00 61.88 145 GLY A CA 1
ATOM 1123 C C . GLY A 1 145 ? -16.162 -10.105 -30.754 1.00 61.88 145 GLY A C 1
ATOM 1124 O O . GLY A 1 145 ? -15.131 -9.949 -30.109 1.00 61.88 145 GLY A O 1
ATOM 1125 N N . ASN A 1 146 ? -16.759 -11.296 -30.882 1.00 54.97 146 ASN A N 1
ATOM 1126 C CA . ASN A 1 146 ? -16.254 -12.532 -30.256 1.00 54.97 146 ASN A CA 1
ATOM 1127 C C . ASN A 1 146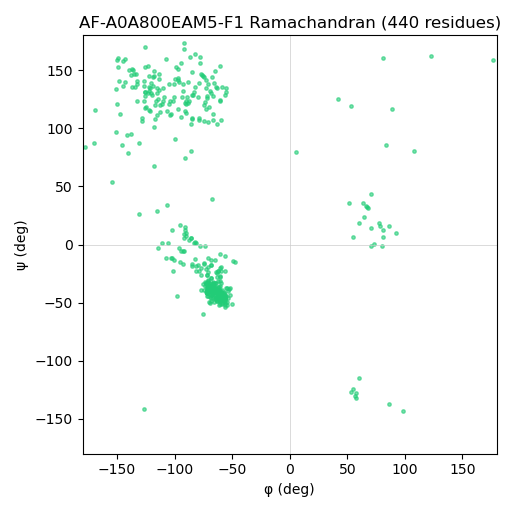 ? -15.229 -13.288 -31.123 1.00 54.97 146 ASN A C 1
ATOM 1129 O O . ASN A 1 146 ? -14.814 -14.394 -30.781 1.00 54.97 146 ASN A O 1
ATOM 1133 N N . THR A 1 147 ? -14.842 -12.735 -32.275 1.00 58.38 147 THR A N 1
ATOM 1134 C CA . THR A 1 147 ? -13.904 -13.382 -33.196 1.00 58.38 147 THR A CA 1
ATOM 1135 C C . THR A 1 147 ? -12.506 -12.800 -33.033 1.00 58.38 147 THR A C 1
ATOM 1137 O O . THR A 1 147 ? -12.300 -11.594 -33.160 1.00 58.38 147 THR A O 1
ATOM 1140 N N . THR A 1 148 ? -11.521 -13.669 -32.816 1.00 65.75 148 THR A N 1
ATOM 1141 C CA . THR A 1 148 ? -10.104 -13.296 -32.799 1.00 65.75 148 THR A CA 1
ATOM 1142 C C . THR A 1 148 ? -9.440 -13.736 -34.099 1.00 65.75 148 THR A C 1
ATOM 1144 O O . THR A 1 148 ? -9.464 -14.912 -34.457 1.00 65.75 148 THR A O 1
ATOM 1147 N N . LEU A 1 149 ? -8.829 -12.797 -34.814 1.00 69.75 149 LEU A N 1
ATOM 1148 C CA . LEU A 1 149 ? -8.133 -13.031 -36.078 1.00 69.75 149 LEU A CA 1
ATOM 1149 C C . LEU A 1 149 ? -6.631 -12.865 -35.858 1.00 69.75 149 LEU A C 1
ATOM 1151 O O . LEU A 1 149 ? -6.196 -11.807 -35.409 1.00 69.75 149 LEU A O 1
ATOM 1155 N N . CYS A 1 150 ? -5.837 -13.890 -36.173 1.00 71.81 150 CYS A N 1
ATOM 1156 C CA . CYS A 1 150 ? -4.408 -13.916 -35.858 1.00 71.81 150 CYS A CA 1
ATOM 1157 C C . CYS A 1 150 ? -3.556 -14.187 -37.096 1.00 71.81 150 CYS A C 1
ATOM 1159 O O . CYS A 1 150 ? -3.743 -15.180 -37.802 1.00 71.81 150 CYS A O 1
ATOM 1161 N N . PHE A 1 151 ? -2.564 -13.339 -37.339 1.00 73.94 151 PHE A N 1
ATOM 1162 C CA . PHE A 1 151 ? -1.677 -13.477 -38.492 1.00 73.94 151 PHE A CA 1
ATOM 1163 C C . PHE A 1 151 ? -0.284 -12.931 -38.187 1.00 73.94 151 PHE A C 1
ATOM 1165 O O . PHE A 1 151 ? -0.085 -12.156 -37.255 1.00 73.94 151 PHE A O 1
ATOM 1172 N N . LYS A 1 152 ? 0.719 -13.361 -38.949 1.00 72.81 152 LYS A N 1
ATOM 1173 C CA . LYS A 1 152 ? 2.095 -12.866 -38.835 1.00 72.81 152 LYS A CA 1
ATOM 1174 C C . LYS A 1 152 ? 2.570 -12.375 -40.185 1.00 72.81 152 LYS A C 1
ATOM 1176 O O . LYS A 1 152 ? 2.494 -13.108 -41.169 1.00 72.81 152 LYS A O 1
ATOM 1181 N N . LYS A 1 153 ? 3.136 -11.173 -40.228 1.00 65.44 153 LYS A N 1
ATOM 1182 C CA . LYS A 1 153 ? 3.799 -10.688 -41.439 1.00 65.44 153 LYS A CA 1
ATOM 1183 C C . LYS A 1 153 ? 5.121 -11.437 -41.649 1.00 65.44 153 LYS A C 1
ATOM 1185 O O . LYS A 1 153 ? 5.971 -11.450 -40.752 1.00 65.44 153 LYS A O 1
ATOM 1190 N N . LYS A 1 154 ? 5.308 -12.035 -42.828 1.00 63.09 154 LYS A N 1
ATOM 1191 C CA . LYS A 1 154 ? 6.586 -12.596 -43.288 1.00 63.09 154 LYS A CA 1
ATOM 1192 C C . LYS A 1 154 ? 6.868 -12.023 -44.680 1.00 63.09 154 LYS A C 1
ATOM 1194 O O . LYS A 1 154 ? 6.207 -12.384 -45.642 1.00 63.09 154 LYS A O 1
ATOM 1199 N N . ASN A 1 155 ? 7.848 -11.127 -44.780 1.00 63.50 155 ASN A N 1
ATOM 1200 C CA . ASN A 1 155 ? 8.150 -10.370 -46.005 1.00 63.50 155 ASN A CA 1
ATOM 1201 C C . ASN A 1 155 ? 6.923 -9.556 -46.479 1.00 63.50 155 ASN A C 1
ATOM 1203 O O . ASN A 1 155 ? 6.313 -8.882 -45.651 1.00 63.50 155 ASN A O 1
ATOM 1207 N N . ASN A 1 156 ? 6.550 -9.602 -47.764 1.00 56.19 156 ASN A N 1
ATOM 1208 C CA . ASN A 1 156 ? 5.396 -8.873 -48.319 1.00 56.19 156 ASN A CA 1
ATOM 1209 C C . ASN A 1 156 ? 4.049 -9.610 -48.183 1.00 56.19 156 ASN A C 1
ATOM 1211 O O . ASN A 1 156 ? 3.047 -9.120 -48.691 1.00 56.19 156 ASN A O 1
ATOM 1215 N N . SER A 1 157 ? 3.994 -10.755 -47.492 1.00 58.84 157 SER A N 1
ATOM 1216 C CA . SER A 1 157 ? 2.752 -11.506 -47.279 1.00 58.84 157 SER A CA 1
ATOM 1217 C C . SER A 1 157 ? 2.449 -11.725 -45.795 1.00 58.84 157 SER A C 1
ATOM 1219 O O . SER A 1 157 ? 3.337 -11.726 -44.931 1.00 58.84 157 SER A O 1
ATOM 1221 N N . PHE A 1 158 ? 1.166 -11.890 -45.470 1.00 66.19 158 PHE A N 1
ATOM 1222 C CA . PHE A 1 158 ? 0.730 -12.252 -44.125 1.00 66.19 158 PHE A CA 1
ATOM 1223 C C . PHE A 1 158 ? 0.404 -13.741 -44.082 1.00 66.19 158 PHE A C 1
ATOM 1225 O O . PHE A 1 158 ? -0.422 -14.240 -44.838 1.00 66.19 158 PHE A O 1
ATOM 1232 N N . LYS A 1 159 ? 1.056 -14.463 -43.170 1.00 69.56 159 LYS A N 1
ATOM 1233 C CA . LYS A 1 159 ? 0.755 -15.866 -42.903 1.00 69.56 159 LYS A CA 1
ATOM 1234 C C . LYS A 1 159 ? -0.291 -15.941 -41.797 1.00 69.56 159 LYS A C 1
ATOM 1236 O O . LYS A 1 159 ? -0.013 -15.551 -40.659 1.00 69.56 159 LYS A O 1
ATOM 1241 N N . VAL A 1 160 ? -1.474 -16.446 -42.132 1.00 65.38 160 VAL A N 1
ATOM 1242 C CA . VAL A 1 160 ? -2.546 -16.698 -41.162 1.00 65.38 160 VAL A CA 1
ATOM 1243 C C . VAL A 1 160 ? -2.110 -17.789 -40.188 1.00 65.38 160 VAL A C 1
ATOM 1245 O O . VAL A 1 160 ? -1.479 -18.779 -40.571 1.00 65.38 160 VAL A O 1
ATOM 1248 N N . ILE A 1 161 ? -2.427 -17.592 -38.913 1.00 68.06 161 ILE A N 1
ATOM 1249 C CA . ILE A 1 161 ? -2.127 -18.544 -37.848 1.00 68.06 161 ILE A CA 1
ATOM 1250 C C . ILE A 1 161 ? -3.417 -19.272 -37.503 1.00 68.06 161 ILE A C 1
ATOM 1252 O O . ILE A 1 161 ? -4.353 -18.671 -36.984 1.00 68.06 161 ILE A O 1
ATOM 1256 N N . LYS A 1 162 ? -3.452 -20.568 -37.809 1.00 62.19 162 LYS A N 1
ATOM 1257 C CA . LYS A 1 162 ? -4.580 -21.456 -37.513 1.00 62.19 162 LYS A CA 1
ATOM 1258 C C . LYS A 1 162 ? -4.311 -22.222 -36.211 1.00 62.19 162 LYS A C 1
ATOM 1260 O O . LYS A 1 162 ? -3.154 -22.505 -35.903 1.00 62.19 162 LYS A O 1
ATOM 1265 N N . ASN A 1 163 ? -5.375 -22.590 -35.497 1.00 58.75 163 ASN A N 1
ATOM 1266 C CA . ASN A 1 163 ? -5.366 -23.541 -34.373 1.00 58.75 163 ASN A CA 1
ATOM 1267 C C . ASN A 1 163 ? -4.545 -23.113 -33.137 1.00 58.75 163 ASN A C 1
ATOM 1269 O O . ASN A 1 163 ? -3.936 -23.953 -32.477 1.00 58.75 163 ASN A O 1
ATOM 1273 N N . ILE A 1 164 ? -4.523 -21.816 -32.812 1.00 57.41 164 ILE A N 1
ATOM 1274 C CA . ILE A 1 164 ? -3.904 -21.288 -31.583 1.00 57.41 164 ILE A CA 1
ATOM 1275 C C . ILE A 1 164 ? -4.959 -20.523 -30.789 1.00 57.41 164 ILE A C 1
ATOM 1277 O O . ILE A 1 164 ? -5.461 -19.507 -31.263 1.00 57.41 164 ILE A O 1
ATOM 1281 N N . GLY A 1 165 ? -5.299 -20.999 -29.589 1.00 62.97 165 GLY A N 1
ATOM 1282 C CA . GLY A 1 165 ? -6.310 -20.369 -28.735 1.00 62.97 165 GLY A CA 1
ATOM 1283 C C . GLY A 1 165 ? -7.648 -20.152 -29.457 1.00 62.97 165 GLY A C 1
ATOM 1284 O O . GLY A 1 165 ? -8.199 -21.084 -30.035 1.00 62.97 165 GLY A O 1
ATOM 1285 N N . SER A 1 166 ? -8.147 -18.912 -29.439 1.00 55.59 166 SER A N 1
ATOM 1286 C CA . SER A 1 166 ? -9.391 -18.470 -30.093 1.00 55.59 166 SER A CA 1
ATOM 1287 C C . SER A 1 166 ? -9.206 -17.974 -31.539 1.00 55.59 166 SER A C 1
ATOM 1289 O O . SER A 1 166 ? -10.142 -17.426 -32.123 1.00 55.59 166 SER A O 1
ATOM 1291 N N . CYS A 1 167 ? -8.012 -18.119 -32.131 1.00 63.91 167 CYS A N 1
ATOM 1292 C CA . CYS A 1 167 ? -7.726 -17.615 -33.475 1.00 63.91 167 CYS A CA 1
ATOM 1293 C C . CYS A 1 167 ? -8.546 -18.367 -34.541 1.00 63.91 167 CYS A C 1
ATOM 1295 O O . CYS A 1 167 ? -8.292 -19.544 -34.816 1.00 63.91 167 CYS A O 1
ATOM 1297 N N . LYS A 1 168 ? -9.499 -17.675 -35.178 1.00 67.50 168 LYS A N 1
ATOM 1298 C CA . LYS A 1 168 ? -10.326 -18.228 -36.259 1.00 67.50 168 LYS A CA 1
ATOM 1299 C C . LYS A 1 168 ? -9.498 -18.380 -37.547 1.00 67.50 168 LYS A C 1
ATOM 1301 O O . LYS A 1 168 ? -8.685 -17.501 -37.851 1.00 67.50 168 LYS A O 1
ATOM 1306 N N . PRO A 1 169 ? -9.690 -19.461 -38.329 1.00 62.88 169 PRO A N 1
ATOM 1307 C CA . PRO A 1 169 ? -9.065 -19.584 -39.639 1.00 62.88 169 PRO A CA 1
ATOM 1308 C C . PRO A 1 169 ? -9.581 -18.502 -40.596 1.00 62.88 169 PRO A C 1
ATOM 1310 O O . PRO A 1 169 ? -10.778 -18.249 -40.687 1.00 62.88 169 PRO A O 1
ATOM 1313 N N . ILE A 1 170 ? -8.648 -17.890 -41.319 1.00 66.69 170 ILE A N 1
ATOM 1314 C CA . ILE A 1 170 ? -8.877 -16.932 -42.407 1.00 66.69 170 ILE A CA 1
ATOM 1315 C C . ILE A 1 170 ? -8.120 -17.457 -43.623 1.00 66.69 170 ILE A C 1
ATOM 1317 O O . ILE A 1 170 ? -7.109 -18.157 -43.463 1.00 66.69 170 ILE A O 1
ATOM 1321 N N . ASN A 1 171 ? -8.593 -17.120 -44.818 1.00 65.50 171 ASN A N 1
ATOM 1322 C CA . ASN A 1 171 ? -7.928 -17.513 -46.050 1.00 65.50 171 ASN A CA 1
ATOM 1323 C C . ASN A 1 171 ? -6.676 -16.666 -46.274 1.00 65.50 171 ASN A C 1
ATOM 1325 O O . ASN A 1 171 ? -5.578 -17.217 -46.253 1.00 65.50 171 ASN A O 1
ATOM 1329 N N . ASN A 1 172 ? -6.821 -15.342 -46.372 1.00 69.06 172 ASN A N 1
ATOM 1330 C CA . ASN A 1 172 ? -5.708 -14.422 -46.603 1.00 69.06 172 ASN A CA 1
ATOM 1331 C C . ASN A 1 172 ? -5.892 -13.088 -45.871 1.00 69.06 172 ASN A C 1
ATOM 1333 O O . ASN A 1 172 ? -6.995 -12.688 -45.511 1.00 69.06 172 ASN A O 1
ATOM 1337 N N . VAL A 1 173 ? -4.779 -12.392 -45.650 1.00 70.56 173 VAL A N 1
ATOM 1338 C CA . VAL A 1 173 ? -4.741 -11.005 -45.171 1.00 70.56 173 VAL A CA 1
ATOM 1339 C C . VAL A 1 173 ? -3.686 -10.275 -45.994 1.00 70.56 173 VAL A C 1
ATOM 1341 O O . VAL A 1 173 ? -2.598 -10.816 -46.199 1.00 70.56 173 VAL A O 1
ATOM 1344 N N . TYR A 1 174 ? -3.972 -9.067 -46.469 1.00 68.31 174 TYR A N 1
ATOM 1345 C CA . TYR A 1 174 ? -3.024 -8.257 -47.237 1.00 68.31 174 TYR A CA 1
ATOM 1346 C C . TYR A 1 174 ? -3.247 -6.762 -47.014 1.00 68.31 174 TYR A C 1
ATOM 1348 O O . TYR A 1 174 ? -4.295 -6.336 -46.548 1.00 68.31 174 TYR A O 1
ATOM 1356 N N . LEU A 1 175 ? -2.239 -5.944 -47.310 1.00 67.06 175 LEU A N 1
ATOM 1357 C CA . LEU A 1 175 ? -2.405 -4.491 -47.370 1.00 67.06 175 LEU A CA 1
ATOM 1358 C C . LEU A 1 175 ? -2.729 -4.122 -48.814 1.00 67.06 175 LEU A C 1
ATOM 1360 O O . LEU A 1 175 ? -2.065 -4.608 -49.730 1.00 67.06 175 LEU A O 1
ATOM 1364 N N . SER A 1 176 ? -3.758 -3.307 -49.025 1.00 62.91 176 SER A N 1
ATOM 1365 C CA . SER A 1 176 ? -4.119 -2.875 -50.374 1.00 62.91 176 SER A CA 1
ATOM 1366 C C . SER A 1 176 ? -3.037 -1.955 -50.940 1.00 62.91 176 SER A C 1
ATOM 1368 O O . SER A 1 176 ? -2.661 -0.965 -50.325 1.00 62.91 176 SER A O 1
ATOM 1370 N N . ASN A 1 177 ? -2.571 -2.235 -52.158 1.00 56.50 177 ASN A N 1
ATOM 1371 C CA . ASN A 1 177 ? -1.590 -1.378 -52.835 1.00 56.50 177 ASN A CA 1
ATOM 1372 C C . ASN A 1 177 ? -2.188 -0.032 -53.295 1.00 56.50 177 ASN A C 1
ATOM 1374 O O . ASN A 1 177 ? -1.446 0.852 -53.711 1.00 56.50 177 ASN A O 1
ATOM 1378 N N . LYS A 1 178 ? -3.522 0.118 -53.250 1.00 56.91 178 LYS A N 1
ATOM 1379 C CA . LYS A 1 178 ? -4.256 1.318 -53.692 1.00 56.91 178 LYS A CA 1
ATOM 1380 C C . LYS A 1 178 ? -4.834 2.144 -52.537 1.00 56.91 178 LYS A C 1
ATOM 1382 O O . LYS A 1 178 ? -5.302 3.253 -52.761 1.00 56.91 178 LYS A O 1
ATOM 1387 N N . SER A 1 179 ? -4.843 1.611 -51.317 1.00 59.38 179 SER A N 1
ATOM 1388 C CA . SER A 1 179 ? -5.432 2.264 -50.143 1.00 59.38 179 SER A CA 1
ATOM 1389 C C . SER A 1 179 ? -4.647 1.864 -48.901 1.00 59.38 179 SER A C 1
ATOM 1391 O O . SER A 1 179 ? -4.337 0.686 -48.783 1.00 59.38 179 SER A O 1
ATOM 1393 N N . ASP A 1 180 ? -4.412 2.778 -47.953 1.00 61.84 180 ASP A N 1
ATOM 1394 C CA . ASP A 1 180 ? -3.737 2.527 -46.659 1.00 61.84 180 ASP A CA 1
ATOM 1395 C C . ASP A 1 180 ? -4.540 1.623 -45.688 1.00 61.84 180 ASP A C 1
ATOM 1397 O O . ASP A 1 180 ? -4.599 1.831 -44.476 1.00 61.84 180 ASP A O 1
ATOM 1401 N N . LYS A 1 181 ? -5.185 0.595 -46.242 1.00 66.50 181 LYS A N 1
ATOM 1402 C CA . LYS A 1 181 ? -6.139 -0.307 -45.615 1.00 66.50 181 LYS A CA 1
ATOM 1403 C C . LYS A 1 181 ? -5.582 -1.722 -45.540 1.00 66.50 181 LYS A C 1
ATOM 1405 O O . LYS A 1 181 ? -4.951 -2.213 -46.480 1.00 66.50 181 LYS A O 1
ATOM 1410 N N . LEU A 1 182 ? -5.887 -2.395 -44.436 1.00 70.12 182 LEU A N 1
ATOM 1411 C CA . LEU A 1 182 ? -5.670 -3.825 -44.258 1.00 70.12 182 LEU A CA 1
ATOM 1412 C C . LEU A 1 182 ? -6.916 -4.588 -44.716 1.00 70.12 182 LEU A C 1
ATOM 1414 O O . LEU A 1 182 ? -7.998 -4.378 -44.174 1.00 70.12 182 LEU A O 1
ATOM 1418 N N . CYS A 1 183 ? -6.744 -5.467 -45.693 1.00 71.44 183 CYS A N 1
ATOM 1419 C CA . CYS A 1 183 ? -7.770 -6.328 -46.261 1.00 71.44 183 CYS A CA 1
ATOM 1420 C C . CYS A 1 183 ? -7.670 -7.743 -45.690 1.00 71.44 183 CYS A C 1
ATOM 1422 O O . CYS A 1 183 ? -6.572 -8.280 -45.521 1.00 71.44 183 CYS A O 1
ATOM 1424 N N . ILE A 1 184 ? -8.819 -8.335 -45.374 1.00 69.50 184 ILE A N 1
ATOM 1425 C CA . ILE A 1 184 ? -8.948 -9.684 -44.820 1.00 69.50 184 ILE A CA 1
ATOM 1426 C C . ILE A 1 184 ? -9.922 -10.458 -45.710 1.00 69.50 184 ILE A C 1
ATOM 1428 O O . ILE A 1 184 ? -11.065 -10.034 -45.881 1.00 69.50 184 ILE A O 1
ATOM 1432 N N . ASP A 1 185 ? -9.477 -11.593 -46.247 1.00 66.69 185 ASP A N 1
ATOM 1433 C CA . ASP A 1 185 ? -10.275 -12.447 -47.127 1.00 66.69 185 ASP A CA 1
ATOM 1434 C C . ASP A 1 185 ? -11.045 -13.496 -46.310 1.00 66.69 185 ASP A C 1
ATOM 1436 O O . ASP A 1 185 ? -10.455 -14.407 -45.713 1.00 66.69 185 ASP A O 1
ATOM 1440 N N . GLY A 1 186 ? -12.374 -13.362 -46.313 1.00 63.22 186 GLY A N 1
ATOM 1441 C CA . GLY A 1 186 ? -13.357 -14.358 -45.864 1.00 63.22 186 GLY A CA 1
ATOM 1442 C C . GLY A 1 186 ? -14.395 -14.625 -46.964 1.00 63.22 186 GLY A C 1
ATOM 1443 O O . GLY A 1 186 ? -14.038 -14.606 -48.137 1.00 63.22 186 GLY A O 1
ATOM 1444 N N . ASP A 1 187 ? -15.675 -14.805 -46.609 1.00 51.59 187 ASP A N 1
ATOM 1445 C CA . ASP A 1 187 ? -16.786 -14.903 -47.585 1.00 51.59 187 ASP A CA 1
ATOM 1446 C C . ASP A 1 187 ? -17.062 -13.564 -48.317 1.00 51.59 187 ASP A C 1
ATOM 1448 O O . ASP A 1 187 ? -17.729 -13.522 -49.345 1.00 51.59 187 ASP A O 1
ATOM 1452 N N . SER A 1 188 ? -16.499 -12.460 -47.811 1.00 56.19 188 SER A N 1
ATOM 1453 C CA . SER A 1 188 ? -16.451 -11.135 -48.441 1.00 56.19 188 SER A CA 1
ATOM 1454 C C . SER A 1 188 ? -15.105 -10.463 -48.139 1.00 56.19 188 SER A C 1
ATOM 1456 O O . SER A 1 188 ? -14.634 -10.547 -47.002 1.00 56.19 188 SER A O 1
ATOM 1458 N N . ILE A 1 189 ? -14.502 -9.771 -49.114 1.00 64.25 189 ILE A N 1
ATOM 1459 C CA . ILE A 1 189 ? -13.259 -9.000 -48.919 1.00 64.25 189 ILE A CA 1
ATOM 1460 C C . ILE A 1 189 ? -13.575 -7.737 -48.105 1.00 64.25 189 ILE A C 1
ATOM 1462 O O . ILE A 1 189 ? -14.313 -6.868 -48.567 1.00 64.25 189 ILE A O 1
ATOM 1466 N N . GLU A 1 190 ? -13.004 -7.608 -46.905 1.00 65.69 190 GLU A N 1
ATOM 1467 C CA . GLU A 1 190 ? -13.205 -6.443 -46.029 1.00 65.69 190 GLU A CA 1
ATOM 1468 C C . GLU A 1 190 ? -11.875 -5.687 -45.855 1.00 65.69 190 GLU A C 1
ATOM 1470 O O . GLU A 1 190 ? -10.943 -6.202 -45.237 1.00 65.69 190 GLU A O 1
ATOM 1475 N N . CYS A 1 191 ? -11.771 -4.467 -46.400 1.00 66.38 191 CYS A N 1
ATOM 1476 C CA . CYS A 1 191 ? -10.585 -3.604 -46.289 1.00 66.38 191 CYS A CA 1
ATOM 1477 C C . CYS A 1 191 ? -10.823 -2.458 -45.301 1.00 66.38 191 CYS A C 1
ATOM 1479 O O . CYS A 1 191 ? -11.696 -1.624 -45.542 1.00 66.38 191 CYS A O 1
ATOM 1481 N N . LYS A 1 192 ? -10.008 -2.369 -44.240 1.00 66.88 192 LYS A N 1
ATOM 1482 C CA . LYS A 1 192 ? -10.189 -1.395 -43.150 1.00 66.88 192 LYS A CA 1
ATOM 1483 C C . LYS A 1 192 ? -9.004 -0.468 -42.915 1.00 66.88 192 LYS A C 1
ATOM 1485 O O . LYS A 1 192 ? -7.850 -0.899 -42.976 1.00 66.88 192 LYS A O 1
ATOM 1490 N N . ASN A 1 193 ? -9.296 0.780 -42.549 1.00 60.97 193 ASN A N 1
ATOM 1491 C CA . ASN A 1 193 ? -8.293 1.711 -42.018 1.00 60.97 193 ASN A CA 1
ATOM 1492 C C . ASN A 1 193 ? -7.790 1.252 -40.635 1.00 60.97 193 ASN A C 1
ATOM 1494 O O . ASN A 1 193 ? -8.568 0.747 -39.820 1.00 60.97 193 ASN A O 1
ATOM 1498 N N . ILE A 1 194 ? -6.499 1.471 -40.349 1.00 61.19 194 ILE A N 1
ATOM 1499 C CA . ILE A 1 194 ? -5.917 1.272 -39.012 1.00 61.19 194 ILE A CA 1
ATOM 1500 C C . ILE A 1 194 ? -5.506 2.626 -38.439 1.00 61.19 194 ILE A C 1
ATOM 1502 O O . ILE A 1 194 ? -4.635 3.313 -38.980 1.00 61.19 194 ILE A O 1
ATOM 1506 N N . TYR A 1 195 ? -6.087 2.972 -37.296 1.00 54.19 195 TYR A N 1
ATOM 1507 C CA . TYR A 1 195 ? -5.833 4.225 -36.593 1.00 54.19 195 TYR A CA 1
ATOM 1508 C C . TYR A 1 195 ? -4.841 3.999 -35.450 1.00 54.19 195 TYR A C 1
ATOM 1510 O O . TYR A 1 195 ? -4.892 2.968 -34.772 1.00 54.19 195 TYR A O 1
ATOM 1518 N N . ALA A 1 196 ? -3.949 4.963 -35.210 1.00 47.47 196 ALA A N 1
ATOM 1519 C CA . ALA A 1 196 ? -3.078 4.982 -34.034 1.00 47.47 196 ALA A CA 1
ATOM 1520 C C . ALA A 1 196 ? -3.381 6.190 -33.144 1.00 47.47 196 ALA A C 1
ATOM 1522 O O . ALA A 1 196 ? -3.299 7.337 -33.589 1.00 47.47 196 ALA A O 1
ATOM 1523 N N . THR A 1 197 ? -3.693 5.931 -31.875 1.00 44.78 197 THR A N 1
ATOM 1524 C CA . THR A 1 197 ? -3.858 6.976 -30.859 1.00 44.78 197 THR A CA 1
ATOM 1525 C C . THR A 1 197 ? -2.492 7.472 -30.368 1.00 44.78 197 THR A C 1
ATOM 1527 O O . THR A 1 197 ? -1.483 6.769 -30.472 1.00 44.78 197 THR A O 1
ATOM 1530 N N . ALA A 1 198 ? -2.446 8.656 -29.748 1.00 31.02 198 ALA A N 1
ATOM 1531 C CA . ALA A 1 198 ? -1.225 9.191 -29.130 1.00 31.02 198 ALA A CA 1
ATOM 1532 C C . ALA A 1 198 ? -0.700 8.330 -27.958 1.00 31.02 198 ALA A C 1
ATOM 1534 O O . ALA A 1 198 ? 0.495 8.324 -27.678 1.00 31.02 198 ALA A O 1
ATOM 1535 N N . SER A 1 199 ? -1.574 7.553 -27.305 1.00 31.38 199 SER A N 1
ATOM 1536 C CA . SER A 1 199 ? -1.213 6.539 -26.299 1.00 31.38 199 SER A CA 1
ATOM 1537 C C . SER A 1 199 ? -0.669 5.234 -26.902 1.00 31.38 199 SER A C 1
ATOM 1539 O O . SER A 1 199 ? -0.306 4.317 -26.167 1.00 31.38 199 SER A O 1
ATOM 1541 N N . GLY A 1 200 ? -0.596 5.137 -28.233 1.00 38.66 200 GLY A N 1
ATOM 1542 C CA . GLY A 1 200 ? -0.071 3.979 -28.955 1.00 38.66 200 GLY A CA 1
ATOM 1543 C C . GLY A 1 200 ? -1.056 2.817 -29.108 1.00 38.66 200 GLY A C 1
ATOM 1544 O O . GLY A 1 200 ? -0.663 1.764 -29.617 1.00 38.66 200 GLY A O 1
ATOM 1545 N N . HIS A 1 201 ? -2.318 2.988 -28.698 1.00 43.94 201 HIS A N 1
ATOM 1546 C CA . HIS A 1 201 ? -3.383 2.015 -28.944 1.00 43.94 201 HIS A CA 1
ATOM 1547 C C . HIS A 1 201 ? -3.838 2.082 -30.401 1.00 43.94 201 HIS A C 1
ATOM 1549 O O . HIS A 1 201 ? -3.844 3.151 -31.014 1.00 43.94 201 HIS A O 1
ATOM 1555 N N . LYS A 1 202 ? -4.196 0.927 -30.968 1.00 59.22 202 LYS A N 1
ATOM 1556 C CA . LYS A 1 202 ? -4.528 0.814 -32.388 1.00 59.22 202 LYS A CA 1
ATOM 1557 C C . LYS A 1 202 ? -5.887 0.163 -32.580 1.00 59.22 202 LYS A C 1
ATOM 1559 O O . LYS A 1 202 ? -6.198 -0.826 -31.915 1.00 59.22 202 LYS A O 1
ATOM 1564 N N . TRP A 1 203 ? -6.669 0.736 -33.484 1.00 52.25 203 TRP A N 1
ATOM 1565 C CA . TRP A 1 203 ? -8.067 0.377 -33.712 1.00 52.25 203 TRP A CA 1
ATOM 1566 C C . TRP A 1 203 ? -8.338 0.226 -35.210 1.00 52.25 203 TRP A C 1
ATOM 1568 O O . TRP A 1 203 ? -7.726 0.927 -36.020 1.00 52.25 203 TRP A O 1
ATOM 1578 N N . GLY A 1 204 ? -9.233 -0.693 -35.564 1.00 53.62 204 GLY A N 1
ATOM 1579 C CA . GLY A 1 204 ? -9.833 -0.792 -36.892 1.00 53.62 204 GLY A CA 1
ATOM 1580 C C . GLY A 1 204 ? -11.144 -0.005 -36.990 1.00 53.62 204 GLY A C 1
ATOM 1581 O O . GLY A 1 204 ? -11.710 0.394 -35.974 1.00 53.62 204 GLY A O 1
ATOM 1582 N N . GLU A 1 205 ? -11.636 0.155 -38.222 1.00 48.81 205 GLU A N 1
ATOM 1583 C CA . GLU A 1 205 ? -12.798 0.964 -38.654 1.00 48.81 205 GLU A CA 1
ATOM 1584 C C . GLU A 1 205 ? -14.100 0.804 -37.832 1.00 48.81 205 GLU A C 1
ATOM 1586 O O . GLU A 1 205 ? -14.962 1.656 -37.919 1.00 48.81 205 GLU A O 1
ATOM 1591 N N . TYR A 1 206 ? -14.264 -0.219 -36.980 1.00 46.50 206 TYR A N 1
ATOM 1592 C CA . TYR A 1 206 ? -15.500 -0.441 -36.200 1.00 46.50 206 TYR A CA 1
ATOM 1593 C C . TYR A 1 206 ? -15.290 -0.699 -34.695 1.00 46.50 206 TYR A C 1
ATOM 1595 O O . TYR A 1 206 ? -16.116 -1.326 -34.028 1.00 46.50 206 TYR A O 1
ATOM 1603 N N . GLY A 1 207 ? -14.192 -0.197 -34.119 1.00 47.97 207 GLY A N 1
ATOM 1604 C CA . GLY A 1 207 ? -13.866 -0.433 -32.705 1.00 47.97 207 GLY A CA 1
ATOM 1605 C C . GLY A 1 207 ? -13.200 -1.788 -32.447 1.00 47.97 207 GLY A C 1
ATOM 1606 O O . GLY A 1 207 ? -13.054 -2.190 -31.293 1.00 47.97 207 GLY A O 1
ATOM 1607 N N . ASP A 1 208 ? -12.776 -2.459 -33.518 1.00 56.53 208 ASP A N 1
ATOM 1608 C CA . ASP A 1 208 ? -11.959 -3.666 -33.467 1.00 56.53 208 ASP A CA 1
ATOM 1609 C C . ASP A 1 208 ? -10.584 -3.294 -32.901 1.00 56.53 208 ASP A C 1
ATOM 1611 O O . ASP A 1 208 ? -9.941 -2.356 -33.391 1.00 56.53 208 ASP A O 1
ATOM 1615 N N . THR A 1 209 ? -10.109 -3.998 -31.871 1.00 57.56 209 THR A N 1
ATOM 1616 C CA . THR A 1 209 ? -8.782 -3.691 -31.321 1.00 57.56 209 THR A CA 1
ATOM 1617 C C . THR A 1 209 ? -7.709 -4.396 -32.135 1.00 57.56 209 THR A C 1
ATOM 1619 O O . THR A 1 209 ? -7.779 -5.602 -32.380 1.00 57.56 209 THR A O 1
ATOM 1622 N N . VAL A 1 210 ? -6.705 -3.634 -32.574 1.00 61.53 210 VAL A N 1
ATOM 1623 C CA . VAL A 1 210 ? -5.561 -4.168 -33.316 1.00 61.53 210 VAL A CA 1
ATOM 1624 C C . VAL A 1 210 ? -4.374 -4.219 -32.375 1.00 61.53 210 VAL A C 1
ATOM 1626 O O . VAL A 1 210 ? -3.822 -3.199 -31.954 1.00 61.53 210 VAL A O 1
ATOM 1629 N N . ARG A 1 211 ? -3.956 -5.432 -32.034 1.00 64.12 211 ARG A N 1
ATOM 1630 C CA . ARG A 1 211 ? -2.841 -5.676 -31.123 1.00 64.12 211 ARG A CA 1
ATOM 1631 C C . ARG A 1 211 ? -1.693 -6.316 -31.878 1.00 64.12 211 ARG A C 1
ATOM 1633 O O . ARG A 1 211 ? -1.876 -7.082 -32.819 1.00 64.12 211 ARG A O 1
ATOM 1640 N N . ARG A 1 212 ? -0.474 -5.994 -31.453 1.00 64.38 212 ARG A N 1
ATOM 1641 C CA . ARG A 1 212 ? 0.746 -6.613 -31.972 1.00 64.38 212 ARG A CA 1
ATOM 1642 C C . ARG A 1 212 ? 1.486 -7.317 -30.855 1.00 64.38 212 ARG A C 1
ATOM 1644 O O . ARG A 1 212 ? 1.676 -6.754 -29.780 1.00 64.38 212 ARG A O 1
ATOM 1651 N N . TYR A 1 213 ? 1.961 -8.515 -31.144 1.00 59.16 213 TYR A N 1
ATOM 1652 C CA . TYR A 1 213 ? 2.693 -9.348 -30.211 1.00 59.16 213 TYR A CA 1
ATOM 1653 C C . TYR A 1 213 ? 4.015 -9.785 -30.823 1.00 59.16 213 TYR A C 1
ATOM 1655 O O . TYR A 1 213 ? 4.111 -10.126 -31.999 1.00 59.16 213 TYR A O 1
ATOM 1663 N N . ASN A 1 214 ? 5.054 -9.811 -29.997 1.00 54.34 214 ASN A N 1
ATOM 1664 C CA . ASN A 1 214 ? 6.376 -10.262 -30.425 1.00 54.34 214 ASN A CA 1
ATOM 1665 C C . ASN A 1 214 ? 6.521 -11.794 -30.333 1.00 54.34 214 ASN A C 1
ATOM 1667 O O . ASN A 1 214 ? 7.414 -12.364 -30.953 1.00 54.34 214 ASN A O 1
ATOM 1671 N N . LYS A 1 215 ? 5.656 -12.475 -29.564 1.00 58.78 215 LYS A N 1
ATOM 1672 C CA . LYS A 1 215 ? 5.711 -13.926 -29.317 1.00 58.78 215 LYS A CA 1
ATOM 1673 C C . LYS A 1 215 ? 4.320 -14.561 -29.370 1.00 58.78 215 LYS A C 1
ATOM 1675 O O . LYS A 1 215 ? 3.347 -13.956 -28.933 1.00 58.78 215 LYS A O 1
ATOM 1680 N N . LEU A 1 216 ? 4.271 -15.802 -29.859 1.00 56.09 216 LEU A N 1
ATOM 1681 C CA . LEU A 1 216 ? 3.053 -16.596 -30.059 1.00 56.09 216 LEU A CA 1
ATOM 1682 C C . LEU A 1 216 ? 2.314 -16.879 -28.737 1.00 56.09 216 LEU A C 1
ATOM 1684 O O . LEU A 1 216 ? 1.099 -16.800 -28.688 1.00 56.09 216 LEU A O 1
ATOM 1688 N N . SER A 1 217 ? 3.046 -17.095 -27.638 1.00 58.75 217 SER A N 1
ATOM 1689 C CA . SER A 1 217 ? 2.487 -17.400 -26.307 1.00 58.75 217 SER A CA 1
ATOM 1690 C C . SER A 1 217 ? 1.655 -16.276 -25.680 1.00 58.75 217 SER A C 1
ATOM 1692 O O . SER A 1 217 ? 0.986 -16.476 -24.668 1.00 58.75 217 SER A O 1
ATOM 1694 N N . HIS A 1 218 ? 1.724 -15.061 -26.232 1.00 53.84 218 HIS A N 1
ATOM 1695 C CA . HIS A 1 218 ? 0.858 -13.962 -25.810 1.00 53.84 218 HIS A CA 1
ATOM 1696 C C . HIS A 1 218 ? -0.519 -14.048 -26.476 1.00 53.84 218 HIS A C 1
ATOM 1698 O O . HIS A 1 218 ? -1.478 -13.531 -25.914 1.00 53.84 218 HIS A O 1
ATOM 1704 N N . LEU A 1 219 ? -0.619 -14.740 -27.616 1.00 54.03 219 LEU A N 1
ATOM 1705 C CA . LEU A 1 219 ? -1.875 -15.002 -28.317 1.00 54.03 219 LEU A CA 1
ATOM 1706 C C . LEU A 1 219 ? -2.745 -15.994 -27.536 1.00 54.03 219 LEU A C 1
ATOM 1708 O O . LEU A 1 219 ? -3.949 -15.799 -27.449 1.00 54.03 219 LEU A O 1
ATOM 1712 N N . ASP A 1 220 ? -2.139 -16.974 -26.855 1.00 52.06 220 ASP A N 1
ATOM 1713 C CA . ASP A 1 220 ? -2.872 -17.934 -26.010 1.00 52.06 220 ASP A CA 1
ATOM 1714 C C . ASP A 1 220 ? -3.633 -17.256 -24.856 1.00 52.06 220 ASP A C 1
ATOM 1716 O O . ASP A 1 220 ? -4.670 -17.744 -24.402 1.00 52.06 220 ASP A O 1
ATOM 1720 N N . LYS A 1 221 ? -3.140 -16.101 -24.385 1.00 47.72 221 LYS A N 1
ATOM 1721 C CA . LYS A 1 221 ? -3.762 -15.312 -23.308 1.00 47.72 221 LYS A CA 1
ATOM 1722 C C . LYS A 1 221 ? -4.940 -14.461 -23.776 1.00 47.72 221 LYS A C 1
ATOM 1724 O O . LYS A 1 221 ? -5.723 -14.048 -22.932 1.00 47.72 221 LYS A O 1
ATOM 1729 N N . VAL A 1 222 ? -5.072 -14.221 -25.081 1.00 46.53 222 VAL A N 1
ATOM 1730 C CA . VAL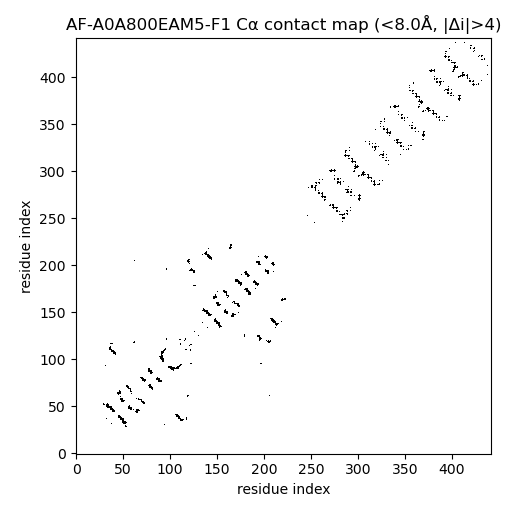 A 1 222 ? -6.206 -13.479 -25.657 1.00 46.53 222 VAL A CA 1
ATOM 1731 C C . VAL A 1 222 ? -7.513 -14.282 -25.525 1.00 46.53 222 VAL A C 1
ATOM 1733 O O . VAL A 1 222 ? -8.586 -13.701 -25.538 1.00 46.53 222 VAL A O 1
ATOM 1736 N N . SER A 1 223 ? -7.432 -15.598 -25.281 1.00 44.62 223 SER A N 1
ATOM 1737 C CA . SER A 1 223 ? -8.595 -16.470 -25.031 1.00 44.62 223 SER A CA 1
ATOM 1738 C C . SER A 1 223 ? -9.150 -16.436 -23.600 1.00 44.62 223 SER A C 1
ATOM 1740 O O . SER A 1 223 ? -10.057 -17.199 -23.279 1.00 44.62 223 SER A O 1
ATOM 1742 N N . ARG A 1 224 ? -8.588 -15.619 -22.702 1.00 39.03 224 ARG A N 1
ATOM 1743 C CA . ARG A 1 224 ? -8.944 -15.638 -21.276 1.00 39.03 224 ARG A CA 1
ATOM 1744 C C . ARG A 1 224 ? -9.540 -14.321 -20.824 1.00 39.03 224 ARG A C 1
ATOM 1746 O O . ARG A 1 224 ? -8.948 -13.648 -19.995 1.00 39.03 224 ARG A O 1
ATOM 1753 N N . ASP A 1 225 ? -10.720 -14.026 -21.335 1.00 35.84 225 ASP A N 1
ATOM 1754 C CA . ASP A 1 225 ? -11.710 -13.248 -20.603 1.00 35.84 225 ASP A CA 1
ATOM 1755 C C . ASP A 1 225 ? -13.077 -13.864 -20.895 1.00 35.84 225 ASP A C 1
ATOM 1757 O O . ASP A 1 225 ? -13.800 -13.412 -21.768 1.00 35.84 225 ASP A O 1
ATOM 1761 N N . GLU A 1 226 ? -13.364 -14.974 -20.208 1.00 32.12 226 GLU A N 1
ATOM 1762 C CA . GLU A 1 226 ? -14.658 -15.222 -19.567 1.00 32.12 226 GLU A CA 1
ATOM 1763 C C . GLU A 1 226 ? -14.561 -16.455 -18.642 1.00 32.12 226 GLU A C 1
ATOM 1765 O O . GLU A 1 226 ? -14.284 -17.574 -19.056 1.00 32.12 226 GLU A O 1
ATOM 1770 N N . ASN A 1 227 ? -14.750 -16.191 -17.347 1.00 33.22 227 ASN A N 1
ATOM 1771 C CA . ASN A 1 227 ? -15.161 -17.091 -16.268 1.00 33.22 227 ASN A CA 1
ATOM 1772 C C . ASN A 1 227 ? -14.421 -18.423 -15.967 1.00 33.22 227 ASN A C 1
ATOM 1774 O O . ASN A 1 227 ? -14.536 -19.447 -16.631 1.00 33.22 227 ASN A O 1
ATOM 1778 N N . SER A 1 228 ? -13.913 -18.440 -14.728 1.00 30.70 228 SER A N 1
ATOM 1779 C CA . SER A 1 228 ? -13.831 -19.572 -13.789 1.00 30.70 228 SER A CA 1
ATOM 1780 C C . SER A 1 228 ? -12.595 -20.495 -13.826 1.00 30.70 228 SER A C 1
ATOM 1782 O O . SER A 1 228 ? -12.268 -21.211 -14.766 1.00 30.70 228 SER A O 1
ATOM 1784 N N . SER A 1 229 ? -11.890 -20.463 -12.694 1.00 36.88 229 SER A N 1
ATOM 1785 C CA . SER A 1 229 ? -11.313 -21.593 -11.955 1.00 36.88 229 SER A CA 1
ATOM 1786 C C . SER A 1 229 ? -11.399 -23.002 -12.579 1.00 36.88 229 SER A C 1
ATOM 1788 O O . SER A 1 229 ? -12.191 -23.816 -12.118 1.00 36.88 229 SER A O 1
ATOM 1790 N N . LYS A 1 230 ? -10.522 -23.332 -13.538 1.00 35.66 230 LYS A N 1
ATOM 1791 C CA . LYS A 1 230 ? -9.985 -24.693 -13.804 1.00 35.66 230 LYS A CA 1
ATOM 1792 C C . LYS A 1 230 ? -8.960 -24.650 -14.951 1.00 35.66 230 LYS A C 1
ATOM 1794 O O . LYS A 1 230 ? -9.273 -24.914 -16.099 1.00 35.66 230 LYS A O 1
ATOM 1799 N N . ALA A 1 231 ? -7.706 -24.319 -14.645 1.00 29.45 231 ALA A N 1
ATOM 1800 C CA . ALA A 1 231 ? -6.580 -24.578 -15.554 1.00 29.45 231 ALA A CA 1
ATOM 1801 C C . ALA A 1 231 ? -5.261 -24.705 -14.771 1.00 29.45 231 ALA A C 1
ATOM 1803 O O . ALA A 1 231 ? -4.282 -23.998 -15.015 1.00 29.45 231 ALA A O 1
ATOM 1804 N N . LYS A 1 232 ? -5.248 -25.597 -13.774 1.00 32.56 232 LYS A N 1
ATOM 1805 C CA . LYS A 1 232 ? -4.016 -26.276 -13.353 1.00 32.56 232 LYS A CA 1
ATOM 1806 C C . LYS A 1 232 ? -3.826 -27.444 -14.324 1.00 32.56 232 LYS A C 1
ATOM 1808 O O . LYS A 1 232 ? -4.790 -28.147 -14.588 1.00 32.56 232 LYS A O 1
ATOM 1813 N N . ASN A 1 233 ? -2.596 -27.636 -14.796 1.00 32.53 233 ASN A N 1
ATOM 1814 C CA . ASN A 1 233 ? -2.147 -28.652 -15.759 1.00 32.53 233 ASN A CA 1
ATOM 1815 C C . ASN A 1 233 ? -2.358 -28.276 -17.229 1.00 32.53 233 ASN A C 1
ATOM 1817 O O . ASN A 1 233 ? -3.356 -28.632 -17.827 1.00 32.53 233 ASN A O 1
ATOM 1821 N N . ILE A 1 234 ? -1.384 -27.555 -17.790 1.00 31.02 234 ILE A N 1
ATOM 1822 C CA . ILE A 1 234 ? -0.621 -27.906 -19.003 1.00 31.02 234 ILE A CA 1
ATOM 1823 C C . ILE A 1 234 ? 0.517 -26.874 -19.056 1.00 31.02 234 ILE A C 1
ATOM 1825 O O . ILE A 1 234 ? 0.400 -25.777 -19.592 1.00 31.02 234 ILE A O 1
ATOM 1829 N N . VAL A 1 235 ? 1.621 -27.193 -18.380 1.00 29.44 235 VAL A N 1
ATOM 1830 C CA . VAL A 1 235 ? 2.923 -26.554 -18.607 1.00 29.44 235 VAL A CA 1
ATOM 1831 C C . VAL A 1 235 ? 3.921 -27.689 -18.757 1.00 29.44 235 VAL A C 1
ATOM 1833 O O . VAL A 1 235 ? 4.533 -28.133 -17.790 1.00 29.44 235 VAL A O 1
ATOM 1836 N N . LYS A 1 236 ? 4.078 -28.178 -19.984 1.00 29.50 236 LYS A N 1
ATOM 1837 C CA . LYS A 1 236 ? 5.294 -28.870 -20.399 1.00 29.50 236 LYS A CA 1
ATOM 1838 C C . LYS A 1 236 ? 5.725 -28.294 -21.743 1.00 29.50 236 LYS A C 1
ATOM 1840 O O . LYS A 1 236 ? 4.960 -28.305 -22.695 1.00 29.50 236 LYS A O 1
ATOM 1845 N N . ASN A 1 237 ? 6.971 -27.816 -21.745 1.00 25.47 237 ASN A N 1
ATOM 1846 C CA . ASN A 1 237 ? 7.842 -27.482 -22.881 1.00 25.47 237 ASN A CA 1
ATOM 1847 C C . ASN A 1 237 ? 8.102 -25.989 -23.168 1.00 25.47 237 ASN A C 1
ATOM 1849 O O . ASN A 1 237 ? 7.552 -25.371 -24.066 1.00 25.47 237 ASN A O 1
ATOM 1853 N N . ARG A 1 238 ? 9.042 -25.471 -22.357 1.00 28.08 238 ARG A N 1
ATOM 1854 C CA . ARG A 1 238 ? 10.279 -24.733 -22.707 1.00 28.08 238 ARG A CA 1
ATOM 1855 C C . ARG A 1 238 ? 10.231 -23.682 -23.829 1.00 28.08 238 ARG A C 1
ATOM 1857 O O . ARG A 1 238 ? 10.090 -24.027 -24.990 1.00 28.08 238 ARG A O 1
ATOM 1864 N N . HIS A 1 239 ? 10.672 -22.465 -23.487 1.00 26.61 239 HIS A N 1
ATOM 1865 C CA . HIS A 1 239 ? 11.936 -21.897 -23.994 1.00 26.61 239 HIS A CA 1
ATOM 1866 C C . HIS A 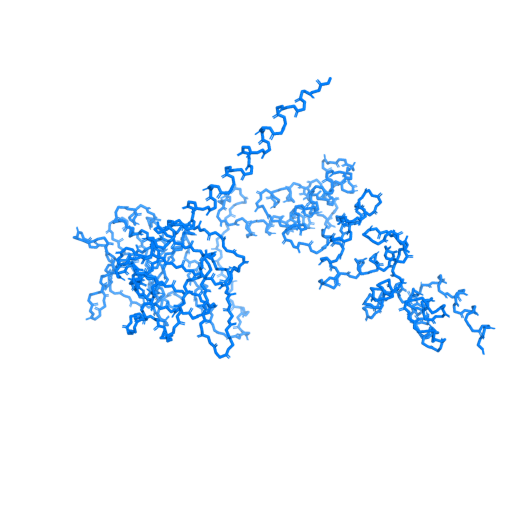1 239 ? 12.525 -20.930 -22.948 1.00 26.61 239 HIS A C 1
ATOM 1868 O O . HIS A 1 239 ? 11.872 -19.981 -22.515 1.00 26.61 239 HIS A O 1
ATOM 1874 N N . ILE A 1 240 ? 13.748 -21.223 -22.501 1.00 31.97 240 ILE A N 1
ATOM 1875 C CA . ILE A 1 240 ? 14.501 -20.474 -21.487 1.00 31.97 240 ILE A CA 1
ATOM 1876 C C . ILE A 1 240 ? 15.213 -19.321 -22.206 1.00 31.97 240 ILE A C 1
ATOM 1878 O O . ILE A 1 240 ? 16.158 -19.555 -22.951 1.00 31.97 240 ILE A O 1
ATOM 1882 N N . ALA A 1 241 ? 14.754 -18.084 -22.006 1.00 27.48 241 ALA A N 1
ATOM 1883 C CA . ALA A 1 241 ? 15.505 -16.895 -22.408 1.00 27.48 241 ALA A CA 1
ATOM 1884 C C . ALA A 1 241 ? 16.537 -16.558 -21.319 1.00 27.48 241 ALA A C 1
ATOM 1886 O O . ALA A 1 241 ? 16.189 -16.545 -20.133 1.00 27.48 241 ALA A O 1
ATOM 1887 N N . LYS A 1 242 ? 17.791 -16.329 -21.728 1.00 31.00 242 LYS A N 1
ATOM 1888 C CA . LYS A 1 242 ? 18.910 -15.960 -20.848 1.00 31.00 242 LYS A CA 1
ATOM 1889 C C . LYS A 1 242 ? 18.663 -14.585 -20.204 1.00 31.00 242 LYS A C 1
ATOM 1891 O O . LYS A 1 242 ? 17.956 -13.748 -20.757 1.00 31.00 242 LYS A O 1
ATOM 1896 N N . ASP A 1 243 ? 19.196 -14.409 -18.995 1.00 34.91 243 ASP A N 1
ATOM 1897 C CA . ASP A 1 243 ? 18.799 -13.388 -18.009 1.00 34.91 243 ASP A CA 1
ATOM 1898 C C . ASP A 1 243 ? 19.247 -11.938 -18.333 1.00 34.91 243 ASP A C 1
ATOM 1900 O O . ASP A 1 243 ? 18.903 -11.042 -17.563 1.00 34.91 243 ASP A O 1
ATOM 1904 N N . ASP A 1 244 ? 19.962 -11.676 -19.435 1.00 32.31 244 ASP A N 1
ATOM 1905 C CA . ASP A 1 244 ? 20.650 -10.388 -19.650 1.00 32.31 244 ASP A CA 1
ATOM 1906 C C . ASP A 1 244 ? 20.124 -9.521 -20.822 1.00 32.31 244 ASP A C 1
ATOM 1908 O O . ASP A 1 244 ? 20.522 -8.366 -20.934 1.00 32.31 244 ASP A O 1
ATOM 1912 N N . ASP A 1 245 ? 19.137 -9.983 -21.605 1.00 32.56 245 ASP A N 1
ATOM 1913 C CA . ASP A 1 245 ? 18.645 -9.277 -22.814 1.00 32.56 245 ASP A CA 1
ATOM 1914 C C . ASP A 1 245 ? 17.257 -8.610 -22.661 1.00 32.56 245 ASP A C 1
ATOM 1916 O O . ASP A 1 245 ? 16.451 -8.594 -23.594 1.00 32.56 245 ASP A O 1
ATOM 1920 N N . ALA A 1 246 ? 16.897 -8.095 -21.481 1.00 33.94 246 ALA A N 1
ATOM 1921 C CA . ALA A 1 246 ? 15.532 -7.601 -21.243 1.00 33.94 246 ALA A CA 1
ATOM 1922 C C . ALA A 1 246 ? 15.208 -6.296 -22.026 1.00 33.94 246 ALA A C 1
ATOM 1924 O O . ALA A 1 246 ? 15.799 -5.251 -21.738 1.00 33.94 246 ALA A O 1
ATOM 1925 N N . PRO A 1 247 ? 14.217 -6.283 -22.948 1.00 36.25 247 PRO A N 1
ATOM 1926 C CA . PRO A 1 247 ? 13.748 -5.060 -23.598 1.00 36.25 247 PRO A CA 1
ATOM 1927 C C . PRO A 1 247 ? 12.901 -4.217 -22.634 1.00 36.25 247 PRO A C 1
ATOM 1929 O O . PRO A 1 247 ? 12.085 -4.747 -21.876 1.00 36.25 247 PRO A O 1
ATOM 1932 N N . LYS A 1 248 ? 13.017 -2.886 -22.730 1.00 36.25 248 LYS A N 1
ATOM 1933 C CA . LYS A 1 248 ? 12.302 -1.890 -21.900 1.00 36.25 248 LYS A CA 1
ATOM 1934 C C . LYS A 1 248 ? 10.759 -1.999 -21.919 1.00 36.25 248 LYS A C 1
ATOM 1936 O O . LYS A 1 248 ? 10.108 -1.353 -21.106 1.00 36.25 248 LYS A O 1
ATOM 1941 N N . SER A 1 249 ? 10.159 -2.804 -22.802 1.00 38.00 249 SER A N 1
ATOM 1942 C CA . SER A 1 249 ? 8.699 -2.962 -22.929 1.00 38.00 249 SER A CA 1
ATOM 1943 C C . SER A 1 249 ? 8.055 -3.942 -21.934 1.00 38.00 249 SER A C 1
ATOM 1945 O O . SER A 1 249 ? 6.837 -3.923 -21.806 1.00 38.00 249 SER A O 1
ATOM 1947 N N . ASP A 1 250 ? 8.839 -4.756 -21.211 1.00 47.09 250 ASP A N 1
ATOM 1948 C CA . ASP A 1 250 ? 8.349 -5.751 -20.230 1.00 47.09 250 ASP A CA 1
ATOM 1949 C C . ASP A 1 250 ? 8.796 -5.422 -18.783 1.00 47.09 250 ASP A C 1
ATOM 1951 O O . ASP A 1 250 ? 8.990 -6.315 -17.950 1.00 47.09 250 ASP A O 1
ATOM 1955 N N . GLY A 1 251 ? 8.988 -4.133 -18.472 1.00 56.22 251 GLY A N 1
ATOM 1956 C CA . GLY A 1 251 ? 9.586 -3.661 -17.213 1.00 56.22 251 GLY A CA 1
ATOM 1957 C C . GLY A 1 251 ? 8.925 -4.213 -15.944 1.00 56.22 251 GLY A C 1
ATOM 1958 O O . GLY A 1 251 ? 9.622 -4.619 -15.019 1.00 56.22 251 GLY A O 1
ATOM 1959 N N . ALA A 1 252 ? 7.595 -4.352 -15.920 1.00 60.19 252 ALA A N 1
ATOM 1960 C CA . ALA A 1 252 ? 6.879 -4.912 -14.770 1.00 60.19 252 ALA A CA 1
ATOM 1961 C C . ALA A 1 252 ? 7.134 -6.421 -14.567 1.00 60.19 252 ALA A C 1
ATOM 1963 O O . ALA A 1 252 ? 7.289 -6.880 -13.434 1.00 60.19 252 ALA A O 1
ATOM 1964 N N . TYR A 1 253 ? 7.213 -7.205 -15.651 1.00 65.81 253 TYR A N 1
ATOM 1965 C CA . TYR A 1 253 ? 7.461 -8.650 -15.575 1.00 65.81 253 TYR A CA 1
ATOM 1966 C C . TYR A 1 253 ? 8.891 -8.943 -15.113 1.00 65.81 253 TYR A C 1
ATOM 1968 O O . TYR A 1 253 ? 9.098 -9.698 -14.158 1.00 65.81 253 TYR A O 1
ATOM 1976 N N . TRP A 1 254 ? 9.879 -8.313 -15.752 1.00 69.25 254 TRP A N 1
ATOM 1977 C CA . TRP A 1 254 ? 11.284 -8.483 -15.380 1.00 69.25 254 TRP A CA 1
ATOM 1978 C C . TRP A 1 254 ? 11.599 -7.835 -14.036 1.00 69.25 254 TRP A C 1
ATOM 1980 O O . TRP A 1 254 ? 12.316 -8.427 -13.233 1.00 69.25 254 TRP A O 1
ATOM 1990 N N . GLY A 1 255 ? 10.979 -6.694 -13.736 1.00 79.31 255 GLY A N 1
ATOM 1991 C CA . GLY A 1 255 ? 11.050 -6.045 -12.433 1.00 79.31 255 GLY A CA 1
ATOM 1992 C C . GLY A 1 255 ? 10.594 -6.977 -11.311 1.00 79.31 255 GLY A C 1
ATOM 1993 O O . GLY A 1 255 ? 11.327 -7.170 -10.337 1.00 79.31 255 GLY A O 1
ATOM 1994 N N . LYS A 1 256 ? 9.453 -7.657 -11.489 1.00 83.31 256 LYS A N 1
ATOM 1995 C CA . LYS A 1 256 ? 8.985 -8.694 -10.560 1.00 83.31 256 LYS A CA 1
ATOM 1996 C C . LYS A 1 256 ? 9.942 -9.885 -10.485 1.00 83.31 256 LYS A C 1
ATOM 1998 O O . LYS A 1 256 ? 10.320 -10.272 -9.383 1.00 83.31 256 LYS A O 1
ATOM 2003 N N . LYS A 1 257 ? 10.386 -10.435 -11.623 1.00 80.38 257 LYS A N 1
ATOM 2004 C CA . LYS A 1 257 ? 11.314 -11.586 -11.657 1.00 80.38 257 LYS A CA 1
ATOM 2005 C C . LYS A 1 257 ? 12.627 -11.280 -10.922 1.00 80.38 257 LYS A C 1
ATOM 2007 O O . LYS A 1 257 ? 13.119 -12.114 -10.161 1.00 80.38 257 LYS A O 1
ATOM 2012 N N . TYR A 1 258 ? 13.189 -10.090 -11.128 1.00 85.00 258 TYR A N 1
ATOM 2013 C CA . TYR A 1 258 ? 14.407 -9.645 -10.454 1.00 85.00 258 TYR A CA 1
ATOM 2014 C C . TYR A 1 258 ? 14.181 -9.408 -8.965 1.00 85.00 258 TYR A C 1
ATOM 2016 O O . TYR A 1 258 ? 15.022 -9.818 -8.169 1.00 85.00 258 TYR A O 1
ATOM 2024 N N . TYR A 1 259 ? 13.037 -8.849 -8.567 1.00 91.69 259 TYR A N 1
ATOM 2025 C CA . TYR A 1 259 ? 12.697 -8.741 -7.151 1.00 91.69 259 TYR A CA 1
ATOM 2026 C C . TYR A 1 259 ? 12.547 -10.114 -6.483 1.00 91.69 259 TYR A C 1
ATOM 2028 O O . TYR A 1 259 ? 13.103 -10.335 -5.412 1.00 91.69 259 TYR A O 1
ATOM 2036 N N . ASP A 1 260 ? 11.871 -11.071 -7.122 1.00 91.50 260 ASP A N 1
ATOM 2037 C CA . ASP A 1 260 ? 11.724 -12.428 -6.581 1.00 91.50 260 ASP A CA 1
ATOM 2038 C C . ASP A 1 260 ? 13.095 -13.107 -6.409 1.00 91.50 260 ASP A C 1
ATOM 2040 O O . ASP A 1 260 ? 13.332 -13.824 -5.432 1.00 91.50 260 ASP A O 1
ATOM 2044 N N . LYS A 1 261 ? 14.035 -12.845 -7.327 1.00 92.38 261 LYS A N 1
ATOM 2045 C CA . LYS A 1 261 ? 15.432 -13.287 -7.213 1.00 92.38 261 LYS A CA 1
ATOM 2046 C C . LYS A 1 261 ? 16.146 -12.581 -6.055 1.00 92.38 261 LYS A C 1
ATOM 2048 O O . LYS A 1 261 ? 16.766 -13.261 -5.239 1.00 92.38 261 LYS A O 1
ATOM 2053 N N . ALA A 1 262 ? 15.996 -11.263 -5.923 1.00 94.19 262 ALA A N 1
ATOM 2054 C CA . ALA A 1 262 ? 16.532 -10.485 -4.806 1.00 94.19 262 ALA A CA 1
ATOM 2055 C C . ALA A 1 262 ? 16.043 -11.015 -3.452 1.00 94.19 262 ALA A C 1
ATOM 2057 O O . ALA A 1 262 ? 16.841 -11.244 -2.545 1.00 94.19 262 ALA A O 1
ATOM 2058 N N . TYR A 1 263 ? 14.744 -11.292 -3.339 1.00 93.06 263 TYR A N 1
ATOM 2059 C CA . TYR A 1 263 ? 14.119 -11.804 -2.124 1.00 93.06 263 TYR A CA 1
ATOM 2060 C C . TYR A 1 263 ? 14.626 -13.202 -1.740 1.00 93.06 263 TYR A C 1
ATOM 2062 O O . TYR A 1 263 ? 14.825 -13.489 -0.558 1.00 93.06 263 TYR A O 1
ATOM 2070 N N . LYS A 1 264 ? 14.906 -14.070 -2.724 1.00 96.31 264 LYS A N 1
ATOM 2071 C CA . LYS A 1 264 ? 15.542 -15.376 -2.474 1.00 96.31 264 LYS A CA 1
ATOM 2072 C C . LYS A 1 264 ? 16.937 -15.227 -1.864 1.00 96.31 264 LYS A C 1
ATOM 2074 O O . LYS A 1 264 ? 17.238 -15.926 -0.901 1.00 96.31 264 LYS A O 1
ATOM 2079 N N . TYR A 1 265 ? 17.767 -14.328 -2.394 1.00 94.88 265 TYR A N 1
ATOM 2080 C CA . TYR A 1 265 ? 19.094 -14.057 -1.826 1.00 94.88 265 TYR A CA 1
ATOM 2081 C C . TYR A 1 265 ? 19.004 -13.409 -0.443 1.00 94.88 265 TYR A C 1
ATOM 2083 O O . TYR A 1 265 ? 19.705 -13.830 0.474 1.00 94.88 265 TYR A O 1
ATOM 2091 N N . TYR A 1 266 ? 18.060 -12.483 -0.255 1.00 94.69 266 TYR A N 1
ATOM 2092 C CA . TYR A 1 266 ? 17.784 -11.867 1.041 1.00 94.69 266 TYR A CA 1
ATOM 2093 C C . TYR A 1 266 ? 17.457 -12.912 2.118 1.00 94.69 266 TYR A C 1
ATOM 2095 O O . TYR A 1 266 ? 18.048 -12.890 3.194 1.00 94.69 266 TYR A O 1
ATOM 2103 N N . LYS A 1 267 ? 16.585 -13.889 1.817 1.00 96.25 267 LYS A N 1
ATOM 2104 C CA . LYS A 1 267 ? 16.274 -14.998 2.742 1.00 96.25 267 LYS A CA 1
ATOM 2105 C C . LYS A 1 267 ? 17.492 -15.853 3.099 1.00 96.25 267 LYS A C 1
ATOM 2107 O O . LYS A 1 267 ? 17.557 -16.373 4.207 1.00 96.25 267 LYS A O 1
ATOM 2112 N N . LYS A 1 268 ? 18.447 -15.989 2.177 1.00 96.75 268 LYS A N 1
ATOM 2113 C CA . LYS A 1 268 ? 19.717 -16.695 2.400 1.00 96.75 268 LYS A CA 1
ATOM 2114 C C . LYS A 1 268 ? 20.775 -15.835 3.102 1.00 96.75 268 LYS A C 1
ATOM 2116 O O . LYS A 1 268 ? 21.888 -16.308 3.286 1.00 96.75 268 LYS A O 1
ATOM 2121 N N . LYS A 1 269 ? 20.443 -14.593 3.479 1.00 95.25 269 LYS A N 1
ATOM 2122 C CA . LYS A 1 269 ? 21.367 -13.591 4.038 1.00 95.25 269 LYS A CA 1
ATOM 2123 C C . LYS A 1 269 ? 22.525 -13.214 3.099 1.00 95.25 269 LYS A C 1
ATOM 2125 O O . LYS A 1 269 ? 23.500 -12.612 3.532 1.00 95.25 269 LYS A O 1
ATOM 2130 N N . ASP A 1 270 ? 22.397 -13.500 1.803 1.00 96.06 270 ASP A N 1
ATOM 2131 C CA . ASP A 1 270 ? 23.321 -13.020 0.774 1.00 96.06 270 ASP A CA 1
ATOM 2132 C C . ASP A 1 270 ? 22.879 -11.624 0.330 1.00 96.06 270 ASP A C 1
ATOM 2134 O O . ASP A 1 270 ? 22.162 -11.422 -0.659 1.00 96.06 270 ASP A O 1
ATOM 2138 N N . TYR A 1 271 ? 23.254 -10.643 1.141 1.00 95.00 271 TYR A N 1
ATOM 2139 C CA . TYR A 1 271 ? 22.794 -9.275 0.972 1.00 95.00 271 TYR A CA 1
ATOM 2140 C C . TYR A 1 271 ? 23.412 -8.574 -0.244 1.00 95.00 271 TYR A C 1
ATOM 2142 O O . TYR A 1 271 ? 22.768 -7.702 -0.829 1.00 95.00 271 TYR A O 1
ATOM 2150 N N . ASN A 1 272 ? 24.605 -8.988 -0.680 1.00 94.94 272 ASN A N 1
ATOM 2151 C CA . ASN A 1 272 ? 25.260 -8.438 -1.869 1.00 94.94 272 ASN A CA 1
ATOM 2152 C C . ASN A 1 272 ? 24.470 -8.782 -3.133 1.00 94.94 272 ASN A C 1
ATOM 2154 O O . ASN A 1 272 ? 24.121 -7.890 -3.917 1.00 94.94 272 ASN A O 1
ATOM 2158 N N . ASN A 1 273 ? 24.106 -10.056 -3.308 1.00 92.44 273 ASN A N 1
ATOM 2159 C CA . ASN A 1 273 ? 23.271 -10.450 -4.438 1.00 92.44 273 ASN A CA 1
ATOM 2160 C C . ASN A 1 273 ? 21.833 -9.940 -4.295 1.00 92.44 273 ASN A C 1
ATOM 2162 O O . ASN A 1 273 ? 21.241 -9.528 -5.296 1.00 92.44 273 ASN A O 1
ATOM 2166 N N . ALA A 1 274 ? 21.279 -9.894 -3.078 1.00 93.69 274 ALA A N 1
ATOM 2167 C CA . ALA A 1 274 ? 19.962 -9.299 -2.850 1.00 93.69 274 ALA A CA 1
ATOM 2168 C C . ALA A 1 274 ? 19.911 -7.841 -3.332 1.00 93.69 274 ALA A C 1
ATOM 2170 O O . ALA A 1 274 ? 19.024 -7.484 -4.109 1.00 93.69 274 ALA A O 1
ATOM 2171 N N . TYR A 1 275 ? 20.902 -7.028 -2.953 1.00 94.94 275 TYR A N 1
ATOM 2172 C CA . TYR A 1 275 ? 21.021 -5.642 -3.400 1.00 94.94 275 TYR A CA 1
ATOM 2173 C C . TYR A 1 275 ? 21.151 -5.540 -4.923 1.00 94.94 275 TYR A C 1
ATOM 2175 O O . TYR A 1 275 ? 20.404 -4.797 -5.560 1.00 94.94 275 TYR A O 1
ATOM 2183 N N . LYS A 1 276 ? 22.044 -6.331 -5.533 1.00 95.12 276 LYS A N 1
ATOM 2184 C CA . LYS A 1 276 ? 22.265 -6.325 -6.989 1.00 95.12 276 LYS A CA 1
ATOM 2185 C C . LYS A 1 276 ? 20.975 -6.596 -7.771 1.00 95.12 276 LYS A C 1
ATOM 2187 O O . LYS A 1 276 ? 20.678 -5.895 -8.739 1.00 95.12 276 LYS A O 1
ATOM 2192 N N . TRP A 1 277 ? 20.194 -7.593 -7.358 1.00 89.56 277 TRP A N 1
ATOM 2193 C CA . TRP A 1 277 ? 18.933 -7.934 -8.023 1.00 89.56 277 TRP A CA 1
ATOM 2194 C C . TRP A 1 277 ? 17.805 -6.946 -7.704 1.00 89.56 277 TRP A C 1
ATOM 2196 O O . TRP A 1 277 ? 17.004 -6.643 -8.590 1.00 89.56 277 TRP A O 1
ATOM 2206 N N . ALA A 1 278 ? 17.764 -6.389 -6.490 1.00 91.69 278 ALA A N 1
ATOM 2207 C CA . ALA A 1 278 ? 16.830 -5.318 -6.146 1.00 91.69 278 ALA A CA 1
ATOM 2208 C C . ALA A 1 278 ? 17.096 -4.059 -6.985 1.00 91.69 278 ALA A C 1
ATOM 2210 O O . ALA A 1 278 ? 16.147 -3.458 -7.482 1.00 91.69 278 ALA A O 1
ATOM 2211 N N . LYS A 1 279 ? 18.370 -3.725 -7.233 1.00 93.56 279 LYS A N 1
ATOM 2212 C CA . LYS A 1 279 ? 18.770 -2.635 -8.132 1.00 93.56 279 LYS A CA 1
ATOM 2213 C C . LYS A 1 279 ? 18.287 -2.877 -9.561 1.00 93.56 279 LYS A C 1
ATOM 2215 O O . LYS A 1 279 ? 17.553 -2.050 -10.084 1.00 93.56 279 LYS A O 1
ATOM 2220 N N . LYS A 1 280 ? 18.567 -4.054 -10.140 1.00 84.88 280 LYS A N 1
ATOM 2221 C CA . LYS A 1 280 ? 18.043 -4.426 -11.472 1.00 84.88 280 LYS A CA 1
ATOM 2222 C C . LYS A 1 280 ? 16.509 -4.330 -11.550 1.00 84.88 280 LYS A C 1
ATOM 2224 O O . LYS A 1 280 ? 15.964 -3.949 -12.579 1.00 84.88 280 LYS A O 1
ATOM 2229 N N . SER A 1 281 ? 15.801 -4.688 -10.477 1.00 87.69 281 SER A N 1
ATOM 2230 C CA . SER A 1 281 ? 14.340 -4.553 -10.386 1.00 87.69 281 SER A CA 1
ATOM 2231 C C . SER A 1 281 ? 13.884 -3.085 -10.328 1.00 87.69 281 SER A C 1
ATOM 2233 O O . SER A 1 281 ? 12.949 -2.695 -11.029 1.00 87.69 281 SER A O 1
ATOM 2235 N N . ALA A 1 282 ? 14.569 -2.261 -9.535 1.00 85.94 282 ALA A N 1
ATOM 2236 C CA . ALA A 1 282 ? 14.322 -0.829 -9.396 1.00 85.94 282 ALA A CA 1
ATOM 2237 C C . ALA A 1 282 ? 14.603 -0.039 -10.687 1.00 85.94 282 ALA A C 1
ATOM 2239 O O . ALA A 1 282 ? 13.850 0.879 -11.013 1.00 85.94 282 ALA A O 1
ATOM 2240 N N . ASP A 1 283 ? 15.640 -0.412 -11.442 1.00 84.81 283 ASP A N 1
ATOM 2241 C CA . ASP A 1 283 ? 15.989 0.199 -12.734 1.00 84.81 283 ASP A CA 1
ATOM 2242 C C . ASP A 1 283 ? 14.868 0.018 -13.777 1.00 84.81 283 ASP A C 1
ATOM 2244 O O . ASP A 1 283 ? 14.729 0.816 -14.701 1.00 84.81 283 ASP A O 1
ATOM 2248 N N . LEU A 1 284 ? 14.016 -0.998 -13.589 1.00 79.62 284 LEU A N 1
ATOM 2249 C CA . LEU A 1 284 ? 12.815 -1.249 -14.390 1.00 79.62 284 LEU A CA 1
ATOM 2250 C C . LEU A 1 284 ? 11.542 -0.593 -13.827 1.00 79.62 284 LEU A C 1
ATOM 2252 O O . LEU A 1 284 ? 10.450 -0.837 -14.340 1.00 79.62 284 LEU A O 1
ATOM 2256 N N . GLY A 1 285 ? 11.655 0.218 -12.774 1.00 78.44 285 GLY A N 1
ATOM 2257 C CA . GLY A 1 285 ? 10.524 0.941 -12.191 1.00 78.44 285 GLY A CA 1
ATOM 2258 C C . GLY A 1 285 ? 9.616 0.106 -11.291 1.00 78.44 285 GLY A C 1
ATOM 2259 O O . GLY A 1 285 ? 8.495 0.526 -11.013 1.00 78.44 285 GLY A O 1
ATOM 2260 N N . TYR A 1 286 ? 10.056 -1.072 -10.840 1.00 83.69 286 TYR A N 1
ATOM 2261 C CA . TYR A 1 286 ? 9.233 -1.924 -9.985 1.00 83.69 286 TYR A CA 1
ATOM 2262 C C . TYR A 1 286 ? 9.255 -1.443 -8.530 1.00 83.69 286 TYR A C 1
ATOM 2264 O O . TYR A 1 286 ? 10.313 -1.288 -7.912 1.00 83.69 286 TYR A O 1
ATOM 2272 N N . ASP A 1 287 ? 8.068 -1.248 -7.963 1.00 84.19 287 ASP A N 1
ATOM 2273 C CA . ASP A 1 287 ? 7.839 -0.703 -6.624 1.00 84.19 287 ASP A CA 1
ATOM 2274 C C . ASP A 1 287 ? 8.542 -1.512 -5.523 1.00 84.19 287 ASP A C 1
ATOM 2276 O O . ASP A 1 287 ? 9.198 -0.940 -4.646 1.00 84.19 287 ASP A O 1
ATOM 2280 N N . LYS A 1 288 ? 8.499 -2.848 -5.604 1.00 90.88 288 LYS A N 1
ATOM 2281 C CA . LYS A 1 288 ? 9.198 -3.715 -4.645 1.00 90.88 288 LYS A CA 1
ATOM 2282 C C . LYS A 1 288 ? 10.718 -3.692 -4.824 1.00 90.88 288 LYS A C 1
ATOM 2284 O O . LYS A 1 288 ? 11.448 -3.907 -3.858 1.00 90.88 288 LYS A O 1
ATOM 2289 N N . GLY A 1 289 ? 11.207 -3.399 -6.030 1.00 93.56 289 GLY A N 1
ATOM 2290 C CA . GLY A 1 289 ? 12.629 -3.158 -6.286 1.00 93.56 289 GLY A CA 1
ATOM 2291 C C . GLY A 1 289 ? 13.117 -1.925 -5.528 1.00 93.56 289 GLY A C 1
ATOM 2292 O O . GLY A 1 289 ? 14.084 -2.007 -4.769 1.00 93.56 289 GLY A O 1
ATOM 2293 N N . TYR A 1 290 ? 12.380 -0.814 -5.634 1.00 94.69 290 TYR A N 1
ATOM 2294 C CA . TYR A 1 290 ? 12.630 0.389 -4.834 1.00 94.69 290 TYR A CA 1
ATOM 2295 C C . TYR A 1 290 ? 12.541 0.118 -3.328 1.00 94.69 290 TYR A C 1
ATOM 2297 O O . TYR A 1 290 ? 13.407 0.563 -2.581 1.00 94.69 290 TYR A O 1
ATOM 2305 N N . PHE A 1 291 ? 11.556 -0.661 -2.874 1.00 97.12 291 PHE A N 1
ATOM 2306 C CA . PHE A 1 291 ? 11.484 -1.099 -1.477 1.00 97.12 291 PHE A CA 1
ATOM 2307 C C . PHE A 1 291 ? 12.733 -1.881 -1.039 1.00 97.12 291 PHE A C 1
ATOM 2309 O O . PHE A 1 291 ? 13.264 -1.629 0.040 1.00 97.12 291 PHE A O 1
ATOM 2316 N N . GLY A 1 292 ? 13.229 -2.795 -1.879 1.00 95.50 292 GLY A N 1
ATOM 2317 C CA . GLY A 1 292 ? 14.452 -3.553 -1.614 1.00 95.50 292 GLY A CA 1
ATOM 2318 C C . GLY A 1 292 ? 15.686 -2.660 -1.462 1.00 95.50 292 GLY A C 1
ATOM 2319 O O . GLY A 1 292 ? 16.489 -2.889 -0.560 1.00 95.50 292 GLY A O 1
ATOM 2320 N N . LEU A 1 293 ? 15.809 -1.613 -2.284 1.00 97.62 293 LEU A N 1
ATOM 2321 C CA . LEU A 1 293 ? 16.870 -0.611 -2.133 1.00 97.62 293 LEU A CA 1
ATOM 2322 C C . LEU A 1 293 ? 16.704 0.221 -0.856 1.00 97.62 293 LEU A C 1
ATOM 2324 O O . LEU A 1 293 ? 17.681 0.436 -0.144 1.00 97.62 293 LEU A O 1
ATOM 2328 N N . GLY A 1 294 ? 15.477 0.625 -0.517 1.00 97.75 294 GLY A N 1
ATOM 2329 C CA . GLY A 1 294 ? 15.196 1.320 0.742 1.00 97.75 294 GLY A CA 1
ATOM 2330 C C . GLY A 1 294 ? 15.607 0.496 1.965 1.00 97.75 294 GLY A C 1
ATOM 2331 O O . GLY A 1 294 ? 16.294 1.005 2.848 1.00 97.75 294 GLY A O 1
ATOM 2332 N N . LEU A 1 295 ? 15.284 -0.803 1.975 1.00 96.81 295 LEU A N 1
ATOM 2333 C CA . LEU A 1 295 ? 15.718 -1.729 3.027 1.00 96.81 295 LEU A CA 1
ATOM 2334 C C . LEU A 1 295 ? 17.238 -1.871 3.092 1.00 96.81 295 LEU A C 1
ATOM 2336 O O . LEU A 1 295 ? 17.789 -1.979 4.189 1.00 96.81 295 LEU A O 1
ATOM 2340 N N . ALA A 1 296 ? 17.906 -1.882 1.937 1.00 96.75 296 ALA A N 1
ATOM 2341 C CA . ALA A 1 296 ? 19.354 -1.990 1.876 1.00 96.75 296 ALA A CA 1
ATOM 2342 C C . ALA A 1 296 ? 20.036 -0.811 2.574 1.00 96.75 296 ALA A C 1
ATOM 2344 O O . ALA A 1 296 ? 20.863 -1.034 3.454 1.00 96.75 296 ALA A O 1
ATOM 2345 N N . PHE A 1 297 ? 19.620 0.420 2.278 1.00 98.00 297 PHE A N 1
ATOM 2346 C CA . PHE A 1 297 ? 20.136 1.611 2.955 1.00 98.00 297 PHE A CA 1
ATOM 2347 C C . PHE A 1 297 ? 19.659 1.736 4.409 1.00 98.00 297 PHE A C 1
ATOM 2349 O O . PHE A 1 297 ? 20.410 2.207 5.253 1.00 98.00 297 PHE A O 1
ATOM 2356 N N . GLU A 1 298 ? 18.455 1.277 4.767 1.00 96.19 298 GLU A N 1
ATOM 2357 C CA . GLU A 1 298 ? 17.999 1.321 6.168 1.00 96.19 298 GLU A CA 1
ATOM 2358 C C . GLU A 1 298 ? 18.833 0.388 7.065 1.00 96.19 298 GLU A C 1
ATOM 2360 O O . GLU A 1 298 ? 19.135 0.713 8.217 1.00 96.19 298 GLU A O 1
ATOM 2365 N N . LYS A 1 299 ? 19.189 -0.798 6.556 1.00 94.81 299 LYS A N 1
ATOM 2366 C CA . LYS A 1 299 ? 19.886 -1.835 7.331 1.00 94.81 299 LYS A CA 1
ATOM 2367 C C . LYS A 1 299 ? 21.393 -1.903 7.080 1.00 94.81 299 LYS A C 1
ATOM 2369 O O . LYS A 1 299 ? 22.079 -2.508 7.900 1.00 94.81 299 LYS A O 1
ATOM 2374 N N . GLY A 1 300 ? 21.904 -1.256 6.033 1.00 93.44 300 GLY A N 1
ATOM 2375 C CA . GLY A 1 300 ? 23.295 -1.388 5.583 1.00 93.44 300 GLY A CA 1
ATOM 2376 C C . GLY A 1 300 ? 23.556 -2.759 4.961 1.00 93.44 300 GLY A C 1
ATOM 2377 O O . GLY A 1 300 ? 24.518 -3.432 5.316 1.00 93.44 300 GLY A O 1
ATOM 2378 N N . TYR A 1 301 ? 22.627 -3.235 4.131 1.00 91.38 301 TYR A N 1
ATOM 2379 C CA . TYR A 1 301 ? 22.716 -4.538 3.478 1.00 91.38 301 TYR A CA 1
ATOM 2380 C C . TYR A 1 301 ? 23.296 -4.422 2.072 1.00 91.38 301 TYR A C 1
ATOM 2382 O O . TYR A 1 301 ? 22.908 -3.561 1.287 1.00 91.38 301 TYR A O 1
ATOM 2390 N N . GLY A 1 302 ? 24.152 -5.378 1.724 1.00 88.88 302 GLY A N 1
ATOM 2391 C CA . GLY A 1 302 ? 24.786 -5.453 0.420 1.00 88.88 302 GLY A CA 1
ATOM 2392 C C . GLY A 1 302 ? 26.050 -4.609 0.380 1.00 88.88 302 GLY A C 1
ATOM 2393 O O . GLY A 1 302 ? 26.822 -4.602 1.330 1.00 88.88 302 GLY A O 1
ATOM 2394 N N . VAL A 1 303 ? 26.240 -3.879 -0.716 1.00 88.50 303 VAL A N 1
ATOM 2395 C CA . VAL A 1 303 ? 27.432 -3.039 -0.935 1.00 88.50 303 VAL A CA 1
ATOM 2396 C C . VAL A 1 303 ? 27.264 -1.607 -0.417 1.00 88.50 303 VAL A C 1
ATOM 2398 O O . VAL A 1 303 ? 28.063 -0.739 -0.752 1.00 88.50 303 VAL A O 1
ATOM 2401 N N . VAL A 1 304 ? 26.194 -1.333 0.336 1.00 91.81 304 VAL A N 1
ATOM 2402 C CA . VAL A 1 304 ? 25.856 0.009 0.826 1.00 91.81 304 VAL A CA 1
ATOM 2403 C C . VAL A 1 304 ? 25.862 0.061 2.349 1.00 91.81 304 VAL A C 1
ATOM 2405 O O . VAL A 1 304 ? 25.454 -0.886 3.022 1.00 91.81 304 VAL A O 1
ATOM 2408 N N . SER A 1 305 ? 26.287 1.202 2.883 1.00 94.50 305 SER A N 1
ATOM 2409 C CA . SER A 1 305 ? 26.229 1.510 4.312 1.00 94.50 305 SER A CA 1
ATOM 2410 C C . SER A 1 305 ? 24.843 2.009 4.720 1.00 94.50 305 SER A C 1
ATOM 2412 O O . SER A 1 305 ? 24.025 2.393 3.881 1.00 94.50 305 SER A O 1
ATOM 2414 N N . LYS A 1 306 ? 2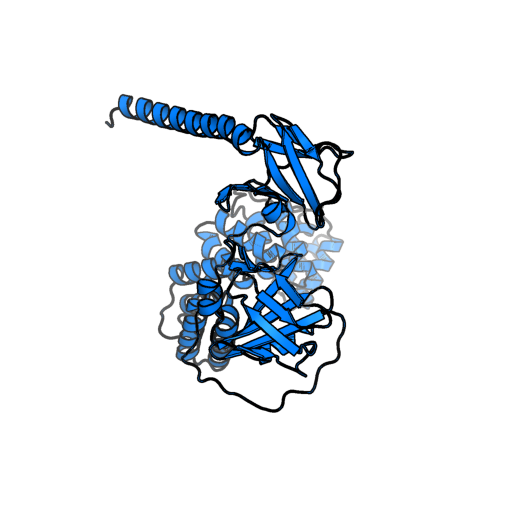4.574 2.009 6.031 1.00 96.44 306 LYS A N 1
ATOM 2415 C CA . LYS A 1 306 ? 23.333 2.570 6.573 1.00 96.44 306 LYS A CA 1
ATOM 2416 C C . LYS A 1 306 ? 23.229 4.058 6.243 1.00 96.44 306 LYS A C 1
ATOM 2418 O O . LYS A 1 306 ? 24.092 4.829 6.646 1.00 96.44 306 LYS A O 1
ATOM 2423 N N . ASP A 1 307 ? 22.145 4.452 5.588 1.00 96.94 307 ASP A N 1
ATOM 2424 C CA . ASP A 1 307 ? 21.845 5.843 5.258 1.00 96.94 307 ASP A CA 1
ATOM 2425 C C . ASP A 1 307 ? 20.327 6.067 5.276 1.00 96.94 307 ASP A C 1
ATOM 2427 O O . ASP A 1 307 ? 19.580 5.553 4.440 1.00 96.94 307 ASP A O 1
ATOM 2431 N N . LYS A 1 308 ? 19.853 6.852 6.248 1.00 94.56 308 LYS A N 1
ATOM 2432 C CA . LYS A 1 308 ? 18.422 7.151 6.396 1.00 94.56 308 LYS A CA 1
ATOM 2433 C C . LYS A 1 308 ? 17.881 8.015 5.254 1.00 94.56 308 LYS A C 1
ATOM 2435 O O . LYS A 1 308 ? 16.731 7.820 4.863 1.00 94.56 308 LYS A O 1
ATOM 2440 N N . LYS A 1 309 ? 18.677 8.946 4.716 1.00 95.94 309 LYS A N 1
ATOM 2441 C CA . LYS A 1 309 ? 18.248 9.861 3.645 1.00 95.94 309 LYS A CA 1
ATOM 2442 C C . LYS A 1 309 ? 18.092 9.103 2.330 1.00 95.94 309 LYS A C 1
ATOM 2444 O O . LYS A 1 309 ? 17.068 9.246 1.657 1.00 95.94 309 LYS A O 1
ATOM 2449 N N . GLU A 1 310 ? 19.047 8.236 1.997 1.00 96.50 310 GLU A N 1
ATOM 2450 C CA . GLU A 1 310 ? 18.917 7.367 0.820 1.00 96.50 310 GLU A CA 1
ATOM 2451 C C . GLU A 1 310 ? 17.801 6.328 1.004 1.00 96.50 310 GLU A C 1
ATOM 2453 O O . GLU A 1 310 ? 16.997 6.132 0.087 1.00 96.50 310 GLU A O 1
ATOM 2458 N N . ALA A 1 311 ? 17.650 5.734 2.194 1.00 97.62 311 ALA A N 1
ATOM 2459 C CA . ALA A 1 311 ? 16.525 4.839 2.475 1.00 97.62 311 ALA A CA 1
ATOM 2460 C C . ALA A 1 311 ? 15.171 5.530 2.240 1.00 97.62 311 ALA A C 1
ATOM 2462 O O . ALA A 1 311 ? 14.317 4.997 1.523 1.00 97.62 311 ALA A O 1
ATOM 2463 N N . LEU A 1 312 ? 14.997 6.743 2.776 1.00 97.25 312 LEU A N 1
ATOM 2464 C CA . LEU A 1 312 ? 13.791 7.548 2.593 1.00 97.25 312 LEU A CA 1
ATOM 2465 C C . LEU A 1 312 ? 13.515 7.824 1.111 1.00 97.25 312 LEU A C 1
ATOM 2467 O O . LEU A 1 312 ? 12.398 7.605 0.645 1.00 97.25 312 LEU A O 1
ATOM 2471 N N . LYS A 1 313 ? 14.523 8.235 0.340 1.00 97.75 313 LYS A N 1
ATOM 2472 C CA . LYS A 1 313 ? 14.393 8.491 -1.104 1.00 97.75 313 LYS A CA 1
ATOM 2473 C C . LYS A 1 313 ? 13.871 7.272 -1.869 1.00 97.75 313 LYS A C 1
ATOM 2475 O O . LYS A 1 313 ? 12.981 7.413 -2.714 1.00 97.75 313 LYS A O 1
ATOM 2480 N N . TRP A 1 314 ? 14.377 6.076 -1.573 1.00 96.25 314 TRP A N 1
ATOM 2481 C CA . TRP A 1 314 ? 13.904 4.841 -2.207 1.00 96.25 314 TRP A CA 1
ATOM 2482 C C . TRP A 1 314 ? 12.513 4.423 -1.728 1.00 96.25 314 TRP A C 1
ATOM 2484 O O . TRP A 1 314 ? 11.672 4.047 -2.553 1.00 96.25 314 TRP A O 1
ATOM 2494 N N . TYR A 1 315 ? 12.215 4.562 -0.434 1.00 98.00 315 TYR A N 1
ATOM 2495 C CA . TYR A 1 315 ? 10.867 4.317 0.074 1.00 98.00 315 TYR A CA 1
ATOM 2496 C C . TYR A 1 315 ? 9.841 5.272 -0.529 1.00 98.00 315 TYR A C 1
ATOM 2498 O O . TYR A 1 315 ? 8.788 4.803 -0.948 1.00 98.00 315 TYR A O 1
ATOM 2506 N N . LEU A 1 316 ? 10.149 6.562 -0.686 1.00 96.06 316 LEU A N 1
ATOM 2507 C CA . LEU A 1 316 ? 9.255 7.529 -1.330 1.00 96.06 316 LEU A CA 1
ATOM 2508 C C . LEU A 1 316 ? 8.963 7.163 -2.791 1.00 96.06 316 LEU A C 1
ATOM 2510 O O . LEU A 1 316 ? 7.818 7.281 -3.229 1.00 96.06 316 LEU A O 1
ATOM 2514 N N . LYS A 1 317 ? 9.952 6.668 -3.550 1.00 93.31 317 LYS A N 1
ATOM 2515 C CA . LYS A 1 317 ? 9.722 6.165 -4.919 1.00 93.31 317 LYS A CA 1
ATOM 2516 C C . LYS A 1 317 ? 8.742 4.988 -4.933 1.00 93.31 317 LYS A C 1
ATOM 2518 O O . LYS A 1 317 ? 7.769 5.016 -5.683 1.00 93.31 317 LYS A O 1
ATOM 2523 N N . ALA A 1 318 ? 8.950 3.990 -4.074 1.00 91.06 318 ALA A N 1
ATOM 2524 C CA . ALA A 1 318 ? 8.041 2.848 -3.941 1.00 91.06 318 ALA A CA 1
ATOM 2525 C C . ALA A 1 318 ? 6.639 3.262 -3.445 1.00 91.06 318 ALA A C 1
ATOM 2527 O O . ALA A 1 318 ? 5.620 2.785 -3.941 1.00 91.06 318 ALA A O 1
ATOM 2528 N N . ALA A 1 319 ? 6.581 4.177 -2.478 1.00 90.75 319 ALA A N 1
ATOM 2529 C CA . ALA A 1 319 ? 5.357 4.659 -1.852 1.00 90.75 319 ALA A CA 1
ATOM 2530 C C . ALA A 1 319 ? 4.466 5.435 -2.836 1.00 90.75 319 ALA A C 1
ATOM 2532 O O . ALA A 1 319 ? 3.241 5.272 -2.809 1.00 90.75 319 ALA A O 1
ATOM 2533 N N . LYS A 1 320 ? 5.073 6.219 -3.743 1.00 91.62 320 LYS A N 1
ATOM 2534 C CA . LYS A 1 320 ? 4.388 6.906 -4.856 1.00 91.62 320 LYS A CA 1
ATOM 2535 C C . LYS A 1 320 ? 3.736 5.932 -5.841 1.00 91.62 320 LYS A C 1
ATOM 2537 O O . LYS A 1 320 ? 2.683 6.252 -6.378 1.00 91.62 320 LYS A O 1
ATOM 2542 N N . LEU A 1 321 ? 4.309 4.740 -6.020 1.00 81.75 321 LEU A N 1
ATOM 2543 C CA . LEU A 1 321 ? 3.720 3.649 -6.810 1.00 81.75 321 LEU A CA 1
ATOM 2544 C C . LEU A 1 321 ? 2.694 2.813 -6.025 1.00 81.75 321 LEU A C 1
ATOM 2546 O O . LEU A 1 321 ? 2.126 1.864 -6.556 1.00 81.75 321 LEU A O 1
ATOM 2550 N N . GLY A 1 322 ? 2.433 3.162 -4.763 1.00 84.81 322 GLY A N 1
ATOM 2551 C CA . GLY A 1 322 ? 1.418 2.514 -3.942 1.00 84.81 322 GLY A CA 1
ATOM 2552 C C . GLY A 1 322 ? 1.916 1.348 -3.087 1.00 84.81 322 GLY A C 1
ATOM 2553 O O . GLY A 1 322 ? 1.074 0.677 -2.489 1.00 84.81 322 GLY A O 1
ATOM 2554 N N . HIS A 1 323 ? 3.226 1.105 -2.975 1.00 92.38 323 HIS A N 1
ATOM 2555 C CA . HIS A 1 323 ? 3.748 0.036 -2.118 1.00 92.38 323 HIS A CA 1
ATOM 2556 C C . HIS A 1 323 ? 3.496 0.334 -0.630 1.00 92.38 323 HIS A C 1
ATOM 2558 O O . HIS A 1 323 ? 4.150 1.198 -0.041 1.00 92.38 323 HIS A O 1
ATOM 2564 N N . THR A 1 324 ? 2.558 -0.391 -0.014 1.00 95.94 324 THR A N 1
ATOM 2565 C CA . THR A 1 324 ? 2.030 -0.114 1.334 1.00 95.94 324 THR A CA 1
ATOM 2566 C C . THR A 1 324 ? 3.102 -0.103 2.428 1.00 95.94 324 THR A C 1
ATOM 2568 O O . THR A 1 324 ? 3.163 0.828 3.225 1.00 95.94 324 THR A O 1
ATOM 2571 N N . GLU A 1 325 ? 3.997 -1.094 2.451 1.00 96.69 325 GLU A N 1
ATOM 2572 C CA . GLU A 1 325 ? 5.079 -1.152 3.448 1.00 96.69 325 GLU A CA 1
ATOM 2573 C C . GLU A 1 325 ? 6.055 0.026 3.279 1.00 96.69 325 GLU A C 1
ATOM 2575 O O . GLU A 1 325 ? 6.565 0.557 4.262 1.00 96.69 325 GLU A O 1
ATOM 2580 N N . SER A 1 326 ? 6.285 0.495 2.046 1.00 97.50 326 SER A N 1
ATOM 2581 C CA . SER A 1 326 ? 7.135 1.672 1.815 1.00 97.50 326 SER A CA 1
ATOM 2582 C C . SER A 1 326 ? 6.456 2.969 2.232 1.00 97.50 326 SER A C 1
ATOM 2584 O O . SER A 1 326 ? 7.143 3.869 2.699 1.00 97.50 326 SER A O 1
ATOM 2586 N N . GLN A 1 327 ? 5.130 3.070 2.098 1.00 98.00 327 GLN A N 1
ATOM 2587 C CA . GLN A 1 327 ? 4.364 4.194 2.646 1.00 98.00 327 GLN A CA 1
ATOM 2588 C C . GLN A 1 327 ? 4.535 4.245 4.172 1.00 98.00 327 GLN A C 1
ATOM 2590 O O . GLN A 1 327 ? 4.924 5.276 4.711 1.00 98.00 327 GLN A O 1
ATOM 2595 N N . PHE A 1 328 ? 4.381 3.109 4.860 1.00 98.44 328 PHE A N 1
ATOM 2596 C CA . PHE A 1 328 ? 4.657 3.021 6.297 1.00 98.44 328 PHE A CA 1
ATOM 2597 C C . PHE A 1 328 ? 6.100 3.420 6.650 1.00 98.44 328 PHE A C 1
ATOM 2599 O O . PHE A 1 328 ? 6.312 4.222 7.556 1.00 98.44 328 PHE A O 1
ATOM 2606 N N . ARG A 1 329 ? 7.104 2.896 5.938 1.00 98.31 329 ARG A N 1
ATOM 2607 C CA . ARG A 1 329 ? 8.516 3.184 6.243 1.00 98.31 329 ARG A CA 1
ATOM 2608 C C . ARG A 1 329 ? 8.926 4.618 5.945 1.00 98.31 329 ARG A C 1
ATOM 2610 O O . ARG A 1 329 ? 9.702 5.179 6.713 1.00 98.31 329 ARG A O 1
ATOM 2617 N N . ALA A 1 330 ? 8.401 5.212 4.875 1.00 97.94 330 ALA A N 1
ATOM 2618 C CA . ALA A 1 330 ? 8.588 6.631 4.597 1.00 97.94 330 ALA A CA 1
ATOM 2619 C C . ALA A 1 330 ? 8.007 7.476 5.737 1.00 97.94 330 ALA A C 1
ATOM 2621 O O . ALA A 1 330 ? 8.720 8.313 6.282 1.00 97.94 330 ALA A O 1
ATOM 2622 N N . GLY A 1 331 ? 6.772 7.183 6.168 1.00 97.31 331 GLY A N 1
ATOM 2623 C CA . GLY A 1 331 ? 6.165 7.842 7.327 1.00 97.31 331 GLY A CA 1
ATOM 2624 C C . GLY A 1 331 ? 7.001 7.689 8.599 1.00 97.31 331 GLY A C 1
ATOM 2625 O O . GLY A 1 331 ? 7.237 8.655 9.312 1.00 97.31 331 GLY A O 1
ATOM 2626 N N . HIS A 1 332 ? 7.544 6.498 8.844 1.00 96.75 332 HIS A N 1
ATOM 2627 C CA . HIS A 1 332 ? 8.392 6.237 10.006 1.00 96.75 332 HIS A CA 1
ATOM 2628 C C . HIS A 1 332 ? 9.707 7.014 10.005 1.00 96.75 332 HIS A C 1
ATOM 2630 O O . HIS A 1 332 ? 10.121 7.500 11.054 1.00 96.75 332 HIS A O 1
ATOM 2636 N N . LEU A 1 333 ? 10.367 7.142 8.853 1.00 95.81 333 LEU A N 1
ATOM 2637 C CA . LEU A 1 333 ? 11.592 7.936 8.755 1.00 95.81 333 LEU A CA 1
ATOM 2638 C C . LEU A 1 333 ? 11.322 9.439 8.867 1.00 95.81 333 LEU A C 1
ATOM 2640 O O . LEU A 1 333 ? 12.175 10.150 9.376 1.00 95.81 333 LEU A O 1
ATOM 2644 N N . LEU A 1 334 ? 10.150 9.900 8.427 1.00 95.56 334 LEU A N 1
ATOM 2645 C CA . LEU A 1 334 ? 9.763 11.310 8.474 1.00 95.56 334 LEU A CA 1
ATOM 2646 C C . LEU A 1 334 ? 9.159 11.735 9.815 1.00 95.56 334 LEU A C 1
ATOM 2648 O O . LEU A 1 334 ? 9.085 12.923 10.077 1.00 95.56 334 LEU A O 1
ATOM 2652 N N . MET A 1 335 ? 8.728 10.806 10.672 1.00 91.94 335 MET A N 1
ATOM 2653 C CA . MET A 1 335 ? 7.877 11.107 11.833 1.00 91.94 335 MET A CA 1
ATOM 2654 C C . MET A 1 335 ? 8.398 12.230 12.746 1.00 91.94 335 MET A C 1
ATOM 2656 O O . MET A 1 335 ? 7.595 13.009 13.250 1.00 91.94 335 MET A O 1
ATOM 2660 N N . PHE A 1 336 ? 9.716 12.308 12.947 1.00 87.62 336 PHE A N 1
ATOM 2661 C CA . PHE A 1 336 ? 10.359 13.330 13.781 1.00 87.62 336 PHE A CA 1
ATOM 2662 C C . PHE A 1 336 ? 11.013 14.470 12.984 1.00 87.62 336 PHE A C 1
ATOM 2664 O O . PHE A 1 336 ? 11.374 15.476 13.583 1.00 87.62 336 PHE A O 1
ATOM 2671 N N . ASP A 1 337 ? 11.145 14.323 11.662 1.00 89.94 337 ASP A N 1
ATOM 2672 C CA . ASP A 1 337 ? 11.776 15.319 10.785 1.00 89.94 337 ASP A CA 1
ATOM 2673 C C . ASP A 1 337 ? 10.718 16.210 10.102 1.00 89.94 337 ASP A C 1
ATOM 2675 O O . ASP A 1 337 ? 10.849 17.428 10.054 1.00 89.94 337 ASP A O 1
ATOM 2679 N N . ASP A 1 338 ? 9.648 15.597 9.591 1.00 90.31 338 ASP A N 1
ATOM 2680 C CA . ASP A 1 338 ? 8.491 16.234 8.958 1.00 90.31 338 ASP A CA 1
ATOM 2681 C C . ASP A 1 338 ? 7.232 15.416 9.287 1.00 90.31 338 ASP A C 1
ATOM 2683 O O . ASP A 1 338 ? 6.798 14.524 8.546 1.00 90.31 338 ASP A O 1
ATOM 2687 N N . GLY A 1 339 ? 6.644 15.713 10.447 1.00 88.62 339 GLY A N 1
ATOM 2688 C CA . GLY A 1 339 ? 5.454 15.017 10.925 1.00 88.62 339 GLY A CA 1
ATOM 2689 C C . GLY A 1 339 ? 4.263 15.143 9.968 1.00 88.62 339 GLY A C 1
ATOM 2690 O O . GLY A 1 339 ? 3.468 14.209 9.861 1.00 88.62 339 GLY A O 1
ATOM 2691 N N . ALA A 1 340 ? 4.114 16.271 9.267 1.00 89.88 340 ALA A N 1
ATOM 2692 C CA . ALA A 1 340 ? 2.980 16.496 8.371 1.00 89.88 340 ALA A CA 1
ATOM 2693 C C . ALA A 1 340 ? 3.079 15.612 7.119 1.00 89.88 340 ALA A C 1
ATOM 2695 O O . ALA A 1 340 ? 2.084 15.034 6.673 1.00 89.88 340 ALA A O 1
ATOM 2696 N N . GLU A 1 341 ? 4.278 15.451 6.559 1.00 91.38 341 GLU A N 1
ATOM 2697 C CA . GLU A 1 341 ? 4.499 14.504 5.466 1.00 91.38 341 GLU A CA 1
ATOM 2698 C C . GLU A 1 341 ? 4.431 13.048 5.957 1.00 91.38 341 GLU A C 1
ATOM 2700 O O . GLU A 1 341 ? 3.879 12.188 5.260 1.00 91.38 341 GLU A O 1
ATOM 2705 N N . ALA A 1 342 ? 4.910 12.764 7.174 1.00 93.31 342 ALA A N 1
ATOM 2706 C CA . ALA A 1 342 ? 4.783 11.443 7.783 1.00 93.31 342 ALA A CA 1
ATOM 2707 C C . ALA A 1 342 ? 3.320 10.996 7.904 1.00 93.31 342 ALA A C 1
ATOM 2709 O O . ALA A 1 342 ? 2.981 9.869 7.524 1.00 93.31 342 ALA A O 1
ATOM 2710 N N . GLU A 1 343 ? 2.450 11.898 8.363 1.00 93.50 343 GLU A N 1
ATOM 2711 C CA . GLU A 1 343 ? 1.011 11.676 8.474 1.00 93.50 343 GLU A CA 1
ATOM 2712 C C . GLU A 1 343 ? 0.406 11.271 7.124 1.00 93.50 343 GLU A C 1
ATOM 2714 O O . GLU A 1 343 ? -0.259 10.238 7.038 1.00 93.50 343 GLU A O 1
ATOM 2719 N N . LYS A 1 344 ? 0.704 11.996 6.036 1.00 96.19 344 LYS A N 1
ATOM 2720 C CA . LYS A 1 344 ? 0.188 11.663 4.692 1.00 96.19 344 LYS A CA 1
ATOM 2721 C C . LYS A 1 344 ? 0.559 10.248 4.256 1.00 96.19 344 LYS A C 1
ATOM 2723 O O . LYS A 1 344 ? -0.249 9.558 3.626 1.00 96.19 344 LYS A O 1
ATOM 2728 N N . TRP A 1 345 ? 1.786 9.811 4.537 1.00 95.69 345 TRP A N 1
ATOM 2729 C CA . TRP A 1 345 ? 2.233 8.471 4.162 1.00 95.69 345 TRP A CA 1
ATOM 2730 C C . TRP A 1 345 ? 1.633 7.388 5.046 1.00 95.69 345 TRP A C 1
ATOM 2732 O O . TRP A 1 345 ? 1.221 6.344 4.527 1.00 95.69 345 TRP A O 1
ATOM 2742 N N . TYR A 1 346 ? 1.513 7.639 6.347 1.00 97.38 346 TYR A N 1
ATOM 2743 C CA . TYR A 1 346 ? 0.821 6.715 7.228 1.00 97.38 346 TYR A CA 1
ATOM 2744 C C . TYR A 1 346 ? -0.668 6.600 6.903 1.00 97.38 346 TYR A C 1
ATOM 2746 O O . TYR A 1 346 ? -1.156 5.474 6.897 1.00 97.38 346 TYR A O 1
ATOM 2754 N N . LEU A 1 347 ? -1.365 7.692 6.565 1.00 97.25 347 LEU A N 1
ATOM 2755 C CA . LEU A 1 347 ? -2.771 7.666 6.135 1.00 97.25 347 LEU A CA 1
ATOM 2756 C C . LEU A 1 347 ? -2.956 6.730 4.936 1.00 97.25 347 LEU A C 1
ATOM 2758 O O . LEU A 1 347 ? -3.734 5.783 5.003 1.00 97.25 347 LEU A O 1
ATOM 2762 N N . LYS A 1 348 ? -2.135 6.886 3.889 1.00 95.06 348 LYS A N 1
ATOM 2763 C CA . LYS A 1 348 ? -2.176 6.006 2.705 1.00 95.06 348 LYS A CA 1
ATOM 2764 C C . LYS A 1 348 ? -1.938 4.530 3.037 1.00 95.06 348 LYS A C 1
ATOM 2766 O O . LYS A 1 348 ? -2.560 3.659 2.430 1.00 95.06 348 LYS A O 1
ATOM 2771 N N . ALA A 1 349 ? -1.027 4.237 3.966 1.00 96.06 349 ALA A N 1
ATOM 2772 C CA . ALA A 1 349 ? -0.774 2.867 4.401 1.00 96.06 349 ALA A CA 1
ATOM 2773 C C . ALA A 1 349 ? -1.936 2.325 5.256 1.00 96.06 349 ALA A C 1
ATOM 2775 O O . ALA A 1 349 ? -2.356 1.179 5.085 1.00 96.06 349 ALA A O 1
ATOM 2776 N N . ALA A 1 350 ? -2.471 3.146 6.159 1.00 96.00 350 ALA A N 1
ATOM 2777 C CA . ALA A 1 350 ? -3.567 2.813 7.059 1.00 96.00 350 ALA A CA 1
ATOM 2778 C C . ALA A 1 350 ? -4.887 2.555 6.320 1.00 96.00 350 ALA A C 1
ATOM 2780 O O . ALA A 1 350 ? -5.582 1.602 6.682 1.00 96.00 350 ALA A O 1
ATOM 2781 N N . ASP A 1 351 ? -5.175 3.316 5.260 1.00 94.88 351 ASP A N 1
ATOM 2782 C CA . ASP A 1 351 ? -6.325 3.117 4.361 1.00 94.88 351 ASP A CA 1
ATOM 2783 C C . ASP A 1 351 ? -6.291 1.745 3.674 1.00 94.88 351 ASP A C 1
ATOM 2785 O O . ASP A 1 351 ? -7.325 1.167 3.349 1.00 94.88 351 ASP A O 1
ATOM 2789 N N . LYS A 1 352 ? -5.091 1.179 3.499 1.00 92.62 352 LYS A N 1
ATOM 2790 C CA . LYS A 1 352 ? -4.876 -0.180 2.980 1.00 92.62 352 LYS A CA 1
ATOM 2791 C C . LYS A 1 352 ? -4.820 -1.247 4.077 1.00 92.62 352 LYS A C 1
ATOM 2793 O O . LYS A 1 352 ? -4.374 -2.362 3.816 1.00 92.62 352 LYS A O 1
ATOM 2798 N N . GLY A 1 353 ? -5.212 -0.910 5.304 1.00 94.25 353 GLY A N 1
ATOM 2799 C CA . GLY A 1 353 ? -5.207 -1.833 6.438 1.00 94.25 353 GLY A CA 1
ATOM 2800 C C . GLY A 1 353 ? -3.827 -2.078 7.053 1.00 94.25 353 GLY A C 1
ATOM 2801 O O . GLY A 1 353 ? -3.634 -3.080 7.733 1.00 94.25 353 GLY A O 1
ATOM 2802 N N . HIS A 1 354 ? -2.827 -1.219 6.816 1.00 97.44 354 HIS A N 1
ATOM 2803 C CA . HIS A 1 354 ? -1.494 -1.459 7.369 1.00 97.44 354 HIS A CA 1
ATOM 2804 C C . HIS A 1 354 ? -1.458 -1.252 8.890 1.00 97.44 354 HIS A C 1
ATOM 2806 O O . HIS A 1 354 ? -1.415 -0.121 9.384 1.00 97.44 354 HIS A O 1
ATOM 2812 N N . LEU A 1 355 ? -1.393 -2.362 9.628 1.00 97.19 355 LEU A N 1
ATOM 2813 C CA . LEU A 1 355 ? -1.519 -2.412 11.086 1.00 97.19 355 LEU A CA 1
ATOM 2814 C C . LEU A 1 355 ? -0.611 -1.422 11.829 1.00 97.19 355 LEU A C 1
ATOM 2816 O O . LEU A 1 355 ? -1.079 -0.633 12.643 1.00 97.19 355 LEU A O 1
ATOM 2820 N N . LYS A 1 356 ? 0.694 -1.419 11.522 1.00 96.81 356 LYS A N 1
ATOM 2821 C CA . LYS A 1 356 ? 1.656 -0.529 12.198 1.00 96.81 356 LYS A CA 1
ATOM 2822 C C . LYS A 1 356 ? 1.446 0.942 11.845 1.00 96.81 356 LYS A C 1
ATOM 2824 O O . LYS A 1 356 ? 1.756 1.803 12.655 1.00 96.81 356 LYS A O 1
ATOM 2829 N N . ALA A 1 357 ? 0.926 1.234 10.650 1.00 97.81 357 ALA A N 1
ATO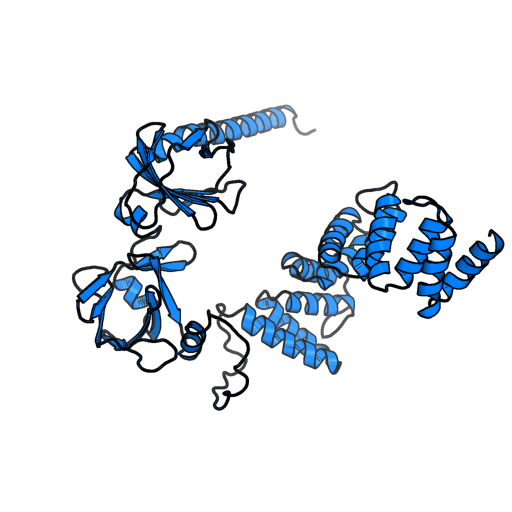M 2830 C CA . ALA A 1 357 ? 0.656 2.615 10.256 1.00 97.81 357 ALA A CA 1
ATOM 2831 C C . ALA A 1 357 ? -0.544 3.160 11.035 1.00 97.81 357 ALA A C 1
ATOM 2833 O O . ALA A 1 357 ? -0.477 4.267 11.550 1.00 97.81 357 ALA A O 1
ATOM 2834 N N . GLN A 1 358 ? -1.592 2.351 11.205 1.00 98.12 358 GLN A N 1
ATOM 2835 C CA . GLN A 1 358 ? -2.733 2.697 12.053 1.00 98.12 358 GLN A CA 1
ATOM 2836 C C . GLN A 1 358 ? -2.307 2.899 13.514 1.00 98.12 358 GLN A C 1
ATOM 2838 O O . GLN A 1 358 ? -2.647 3.914 14.111 1.00 98.12 358 GLN A O 1
ATOM 2843 N N . THR A 1 359 ? -1.496 2.000 14.085 1.00 97.56 359 THR A N 1
ATOM 2844 C CA . THR A 1 359 ? -0.968 2.199 15.447 1.00 97.56 359 THR A CA 1
ATOM 2845 C C . THR A 1 359 ? -0.147 3.490 15.564 1.00 97.56 359 THR A C 1
ATOM 2847 O O . THR A 1 359 ? -0.317 4.228 16.532 1.00 97.56 359 THR A O 1
ATOM 2850 N N . ASN A 1 360 ? 0.701 3.796 14.575 1.00 96.62 360 ASN A N 1
ATOM 2851 C CA . ASN A 1 360 ? 1.533 5.000 14.595 1.00 96.62 360 ASN A CA 1
ATOM 2852 C C . ASN A 1 360 ? 0.729 6.289 14.372 1.00 96.62 360 ASN A C 1
ATOM 2854 O O . ASN A 1 360 ? 1.051 7.289 15.001 1.00 96.62 360 ASN A O 1
ATOM 2858 N N . LEU A 1 361 ? -0.338 6.277 13.565 1.00 97.19 361 LEU A N 1
ATOM 2859 C CA . LEU A 1 361 ? -1.269 7.411 13.473 1.00 97.19 361 LEU A CA 1
ATOM 2860 C C . LEU A 1 361 ? -1.961 7.669 14.807 1.00 97.19 361 LEU A C 1
ATOM 2862 O O . LEU A 1 361 ? -2.046 8.816 15.233 1.00 97.19 361 LEU A O 1
ATOM 2866 N N . GLY A 1 362 ? -2.398 6.606 15.492 1.00 96.81 362 GLY A N 1
ATOM 2867 C CA . GLY A 1 362 ? -2.960 6.722 16.836 1.00 96.81 362 GLY A CA 1
ATOM 2868 C C . GLY A 1 362 ? -2.002 7.432 17.797 1.00 96.81 362 GLY A C 1
ATOM 2869 O O . GLY A 1 362 ? -2.389 8.351 18.517 1.00 96.81 362 GLY A O 1
ATOM 2870 N N . TYR A 1 363 ? -0.723 7.052 17.748 1.00 95.31 363 TYR A N 1
ATOM 2871 C CA . TYR A 1 363 ? 0.334 7.690 18.530 1.00 95.31 363 TYR A CA 1
ATOM 2872 C C . TYR A 1 363 ? 0.570 9.145 18.131 1.00 95.31 363 TYR A C 1
ATOM 2874 O O . TYR A 1 363 ? 0.630 10.003 19.008 1.00 95.31 363 TYR A O 1
ATOM 2882 N N . MET A 1 364 ? 0.662 9.430 16.831 1.00 94.25 364 MET A N 1
ATOM 2883 C CA . MET A 1 364 ? 0.905 10.782 16.335 1.00 94.25 364 MET A CA 1
ATOM 2884 C C . MET A 1 364 ? -0.203 11.747 16.755 1.00 94.25 364 MET A C 1
ATOM 2886 O O . MET A 1 364 ? 0.093 12.764 17.378 1.00 94.25 364 MET A O 1
ATOM 2890 N N . TYR A 1 365 ? -1.470 11.401 16.514 1.00 95.25 365 TYR A N 1
ATOM 2891 C CA . TYR A 1 365 ? -2.583 12.259 16.919 1.00 95.25 365 TYR A CA 1
ATOM 2892 C C . TYR A 1 365 ? -2.674 12.407 18.439 1.00 95.25 365 TYR A C 1
ATOM 2894 O O . TYR A 1 365 ? -2.900 13.510 18.918 1.00 95.25 365 TYR A O 1
ATOM 2902 N N . GLY A 1 366 ? -2.428 11.353 19.224 1.00 91.88 366 GLY A N 1
ATOM 2903 C CA . GLY A 1 366 ? -2.445 11.461 20.690 1.00 91.88 366 GLY A CA 1
ATOM 2904 C C . GLY A 1 366 ? -1.292 12.294 21.268 1.00 91.88 366 GLY A C 1
ATOM 2905 O O . GLY A 1 366 ? -1.346 12.714 22.420 1.00 91.88 366 GLY A O 1
ATOM 2906 N N . LYS A 1 367 ? -0.226 12.523 20.493 1.00 88.19 367 LYS A N 1
ATOM 2907 C CA . LYS A 1 367 ? 0.949 13.306 20.905 1.00 88.19 367 LYS A CA 1
ATOM 2908 C C . LYS A 1 367 ? 1.041 14.687 20.274 1.00 88.19 367 LYS A C 1
ATOM 2910 O O . LYS A 1 367 ? 2.013 15.384 20.540 1.00 88.19 367 LYS A O 1
ATOM 2915 N N . GLY A 1 368 ? 0.069 15.073 19.457 1.00 86.69 368 GLY A N 1
ATOM 2916 C CA . GLY A 1 368 ? 0.150 16.331 18.726 1.00 86.69 368 GLY A CA 1
ATOM 2917 C C . GLY A 1 368 ? 1.265 16.354 17.681 1.00 86.69 368 GLY A C 1
ATOM 2918 O O . GLY A 1 368 ? 1.909 17.374 17.468 1.00 86.69 368 GLY A O 1
ATOM 2919 N N . MET A 1 369 ? 1.551 15.207 17.064 1.00 79.12 369 MET A N 1
ATOM 2920 C CA . MET A 1 369 ? 2.529 15.094 15.985 1.00 79.12 369 MET A CA 1
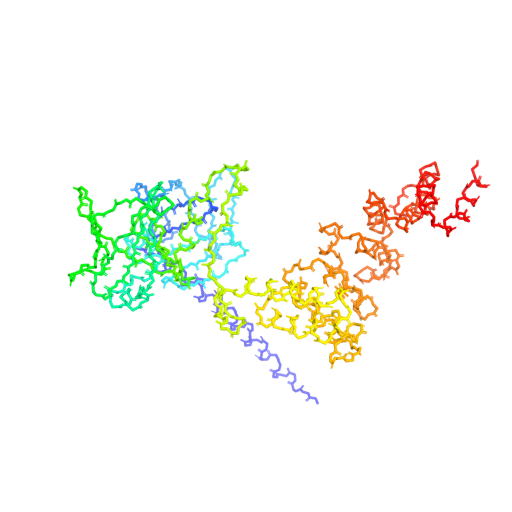ATOM 2921 C C . MET A 1 369 ? 1.815 15.136 14.633 1.00 79.12 369 MET A C 1
ATOM 2923 O O . MET A 1 369 ? 0.765 14.519 14.455 1.00 79.12 369 MET A O 1
ATOM 2927 N N . GLY A 1 370 ? 2.422 15.802 13.653 1.00 81.69 370 GLY A N 1
ATOM 2928 C CA . GLY A 1 370 ? 1.858 15.935 12.310 1.00 81.69 370 GLY A CA 1
ATOM 2929 C C . GLY A 1 370 ? 1.135 17.256 12.096 1.00 81.69 370 GLY A C 1
ATOM 2930 O O . GLY A 1 370 ? 1.589 18.293 12.573 1.00 81.69 370 GLY A O 1
ATOM 2931 N N . SER A 1 371 ? 0.034 17.232 11.348 1.00 78.50 371 SER A N 1
ATOM 2932 C CA . SER A 1 371 ? -0.760 18.435 11.063 1.00 78.50 371 SER A CA 1
ATOM 2933 C C . SER A 1 371 ? -1.565 18.937 12.267 1.00 78.50 371 SER A C 1
ATOM 2935 O O . SER A 1 371 ? -1.906 20.117 12.322 1.00 78.50 371 SER A O 1
ATOM 2937 N N . SER A 1 372 ? -1.828 18.076 13.256 1.00 72.56 372 SER A N 1
ATOM 2938 C CA . SER A 1 372 ? -2.484 18.452 14.511 1.00 72.56 372 SER A CA 1
ATOM 2939 C C . SER A 1 372 ? -1.449 18.629 15.620 1.00 72.56 372 SER A C 1
ATOM 2941 O O . SER A 1 372 ? -1.119 17.672 16.309 1.00 72.56 372 SER A O 1
ATOM 2943 N N . ILE A 1 373 ? -0.936 19.850 15.802 1.00 72.31 373 ILE A N 1
ATOM 2944 C CA . ILE A 1 373 ? 0.108 20.160 16.802 1.00 72.31 373 ILE A CA 1
ATOM 2945 C C . ILE A 1 373 ? -0.381 20.111 18.262 1.00 72.31 373 ILE A C 1
ATOM 2947 O O . ILE A 1 373 ? 0.420 19.965 19.179 1.00 72.31 373 ILE A O 1
ATOM 2951 N N . TRP A 1 374 ? -1.694 20.204 18.490 1.00 78.12 374 TRP A N 1
ATOM 2952 C CA . TRP A 1 374 ? -2.314 20.140 19.825 1.00 78.12 374 TRP A CA 1
ATOM 2953 C C . TRP A 1 374 ? -2.825 18.741 20.183 1.00 78.12 374 TRP A C 1
ATOM 2955 O O . TRP A 1 374 ? -3.306 18.507 21.289 1.00 78.12 374 TRP A O 1
ATOM 2965 N N . GLY A 1 375 ? -2.707 17.810 19.239 1.00 86.12 375 GLY A N 1
ATOM 2966 C CA . GLY A 1 375 ? -3.250 16.471 19.341 1.00 86.12 375 GLY A CA 1
ATOM 2967 C C . GLY A 1 375 ? -4.735 16.396 19.014 1.00 86.12 375 GLY A C 1
ATOM 2968 O O . GLY A 1 375 ? -5.472 17.378 19.012 1.00 86.12 375 GLY A O 1
ATOM 2969 N N . ASP A 1 376 ? -5.171 15.186 18.697 1.00 92.38 376 ASP A N 1
ATOM 2970 C CA . ASP A 1 376 ? -6.567 14.852 18.460 1.00 92.38 376 ASP A CA 1
ATOM 2971 C C . ASP A 1 376 ? -6.838 13.473 19.059 1.00 92.38 376 ASP A C 1
ATOM 2973 O O . ASP A 1 376 ? -6.609 12.433 18.441 1.00 92.38 376 ASP A O 1
ATOM 2977 N N . GLU A 1 377 ? -7.320 13.461 20.300 1.00 92.12 377 GLU A N 1
ATOM 2978 C CA . GLU A 1 377 ? -7.607 12.220 21.018 1.00 92.12 377 GLU A CA 1
ATOM 2979 C C . GLU A 1 377 ? -8.711 11.395 20.334 1.00 92.12 377 GLU A C 1
ATOM 2981 O O . GLU A 1 377 ? -8.700 10.165 20.417 1.00 92.12 377 GLU A O 1
ATOM 2986 N N . LYS A 1 378 ? -9.649 12.029 19.606 1.00 95.75 378 LYS A N 1
ATOM 2987 C CA . LYS A 1 378 ? -10.699 11.308 18.863 1.00 95.75 378 LYS A CA 1
ATOM 2988 C C . LYS A 1 378 ? -10.096 10.554 17.680 1.00 95.75 378 LYS A C 1
ATOM 2990 O O . LYS A 1 378 ? -10.411 9.377 17.480 1.00 95.75 378 LYS A O 1
ATOM 2995 N N . LEU A 1 379 ? -9.214 11.195 16.912 1.00 95.31 379 LEU A N 1
ATOM 2996 C CA . LEU A 1 379 ? -8.473 10.526 15.840 1.00 95.31 379 LEU A CA 1
ATOM 2997 C C . LEU A 1 379 ? -7.498 9.486 16.397 1.00 95.31 379 LEU A C 1
ATOM 2999 O O . LEU A 1 379 ? -7.410 8.389 15.839 1.00 95.31 379 LEU A O 1
ATOM 3003 N N . ALA A 1 380 ? -6.838 9.774 17.520 1.00 96.75 380 ALA A N 1
ATOM 3004 C CA . ALA A 1 380 ? -5.970 8.820 18.200 1.00 96.75 380 ALA A CA 1
ATOM 3005 C C . ALA A 1 380 ? -6.731 7.530 18.533 1.00 96.75 380 ALA A C 1
ATOM 3007 O O . ALA A 1 380 ? -6.355 6.441 18.087 1.00 96.75 380 ALA A O 1
ATOM 3008 N N . TYR A 1 381 ? -7.866 7.670 19.227 1.00 98.06 381 TYR A N 1
ATOM 3009 C CA . TYR A 1 381 ? -8.758 6.564 19.558 1.00 98.06 381 TYR A CA 1
ATOM 3010 C C . TYR A 1 381 ? -9.245 5.825 18.310 1.00 98.06 381 TYR A C 1
ATOM 3012 O O . TYR A 1 381 ? -9.183 4.595 18.268 1.00 98.06 381 TYR A O 1
ATOM 3020 N N . LYS A 1 382 ? -9.677 6.547 17.267 1.00 98.12 382 LYS A N 1
ATOM 3021 C CA . LYS A 1 382 ? -10.132 5.951 16.001 1.00 98.12 382 LYS A CA 1
ATOM 3022 C C . LYS A 1 382 ? -9.073 5.018 15.409 1.00 98.12 382 LYS A C 1
ATOM 3024 O O . LYS A 1 382 ? -9.384 3.866 15.102 1.00 98.12 382 LYS A O 1
ATOM 3029 N N . TYR A 1 383 ? -7.833 5.482 15.259 1.00 98.12 383 TYR A N 1
ATOM 3030 C CA . TYR A 1 383 ? -6.773 4.681 14.643 1.00 98.12 383 TYR A CA 1
ATOM 3031 C C . TYR A 1 383 ? -6.269 3.553 15.547 1.00 98.12 383 TYR A C 1
ATOM 3033 O O . TYR A 1 383 ? -6.018 2.447 15.054 1.00 98.12 383 TYR A O 1
ATOM 3041 N N . TYR A 1 384 ? -6.203 3.771 16.865 1.00 98.56 384 TYR A N 1
ATOM 3042 C CA . TYR A 1 384 ? -5.953 2.678 17.802 1.00 98.56 384 TYR A CA 1
ATOM 3043 C C . TYR A 1 384 ? -7.041 1.611 17.723 1.00 98.56 384 TYR A C 1
ATOM 3045 O O . TYR A 1 384 ? -6.714 0.432 17.632 1.00 98.56 384 TYR A O 1
ATOM 3053 N N . LEU A 1 385 ? -8.317 1.992 17.663 1.00 98.50 385 LEU A N 1
ATOM 3054 C CA . LEU A 1 385 ? -9.424 1.048 17.540 1.00 98.50 385 LEU A CA 1
ATOM 3055 C C . LEU A 1 385 ? -9.358 0.251 16.229 1.00 98.50 385 LEU A C 1
ATOM 3057 O O . LEU A 1 385 ? -9.593 -0.958 16.242 1.00 98.50 385 LEU A O 1
ATOM 3061 N N . MET A 1 386 ? -8.998 0.887 15.109 1.00 98.06 386 MET A N 1
ATOM 3062 C CA . MET A 1 386 ? -8.796 0.193 13.827 1.00 98.06 386 MET A CA 1
ATOM 3063 C C . MET A 1 386 ? -7.702 -0.882 13.916 1.00 98.06 386 MET A C 1
ATOM 3065 O O . MET A 1 386 ? -7.916 -2.009 13.460 1.00 98.06 386 MET A O 1
ATOM 3069 N N . ALA A 1 387 ? -6.562 -0.565 14.536 1.00 98.12 387 ALA A N 1
ATOM 3070 C CA . ALA A 1 387 ? -5.471 -1.521 14.726 1.00 98.12 387 ALA A CA 1
ATOM 3071 C C . ALA A 1 387 ? -5.800 -2.592 15.785 1.00 98.12 387 ALA A C 1
ATOM 3073 O O . ALA A 1 387 ? -5.446 -3.762 15.632 1.00 98.12 387 ALA A O 1
ATOM 3074 N N . ALA A 1 388 ? -6.512 -2.219 16.848 1.00 98.25 388 ALA A N 1
ATOM 3075 C CA . ALA A 1 388 ? -6.915 -3.113 17.929 1.00 98.25 388 ALA A CA 1
ATOM 3076 C C . ALA A 1 388 ? -7.896 -4.191 17.449 1.00 98.25 388 ALA A C 1
ATOM 3078 O O . ALA A 1 388 ? -7.753 -5.361 17.814 1.00 98.25 388 ALA A O 1
ATOM 3079 N N . LYS A 1 389 ? -8.839 -3.817 16.571 1.00 98.06 389 LYS A N 1
ATOM 3080 C CA . LYS A 1 389 ? -9.770 -4.742 15.899 1.00 98.06 389 LYS A CA 1
ATOM 3081 C C . LYS A 1 389 ? -9.065 -5.761 14.997 1.00 98.06 389 LYS A C 1
ATOM 3083 O O . LYS A 1 389 ? -9.612 -6.828 14.760 1.00 98.06 389 LYS A O 1
ATOM 3088 N N . GLN A 1 390 ? -7.854 -5.457 14.534 1.00 97.12 390 GLN A N 1
ATOM 3089 C CA . GLN A 1 390 ? -6.998 -6.376 13.774 1.00 97.12 390 GLN A CA 1
ATOM 3090 C C . GLN A 1 390 ? -6.033 -7.179 14.663 1.00 97.12 390 GLN A C 1
ATOM 3092 O O . GLN A 1 390 ? -5.135 -7.843 14.151 1.00 97.12 390 GLN A O 1
ATOM 3097 N N . GLY A 1 391 ? -6.182 -7.113 15.990 1.00 96.25 391 GLY A N 1
ATOM 3098 C CA . GLY A 1 391 ? -5.374 -7.901 16.923 1.00 96.25 391 GLY A CA 1
ATOM 3099 C C . GLY A 1 391 ? -4.040 -7.266 17.318 1.00 96.25 391 GLY A C 1
ATOM 3100 O O . GLY A 1 391 ? -3.168 -7.955 17.830 1.00 96.25 391 GLY A O 1
ATOM 3101 N N . ASN A 1 392 ? -3.815 -5.966 17.095 1.00 97.56 392 ASN A N 1
ATOM 3102 C CA . ASN A 1 392 ? -2.583 -5.342 17.581 1.00 97.56 392 ASN A CA 1
ATOM 3103 C C . ASN A 1 392 ? -2.636 -5.122 19.101 1.00 97.56 392 ASN A C 1
ATOM 3105 O O . ASN A 1 392 ? -3.289 -4.184 19.556 1.00 97.56 392 ASN A O 1
ATOM 3109 N N . LYS A 1 393 ? -1.896 -5.923 19.876 1.00 97.50 393 LYS A N 1
ATOM 3110 C CA . LYS A 1 393 ? -1.837 -5.804 21.346 1.00 97.50 393 LYS A CA 1
ATOM 3111 C C . LYS A 1 393 ? -1.475 -4.409 21.873 1.00 97.50 393 LYS A C 1
ATOM 3113 O O . LYS A 1 393 ? -2.103 -3.918 22.801 1.00 97.50 393 LYS A O 1
ATOM 3118 N N . VAL A 1 394 ? -0.539 -3.700 21.234 1.00 96.94 394 VAL A N 1
ATOM 3119 C CA . VAL A 1 394 ? -0.184 -2.328 21.652 1.00 96.94 394 VAL A CA 1
ATOM 3120 C C . VAL A 1 394 ? -1.374 -1.386 21.457 1.00 96.94 394 VAL A C 1
ATOM 3122 O O . VAL A 1 394 ? -1.729 -0.637 22.364 1.00 96.94 394 VAL A O 1
ATOM 3125 N N . ALA A 1 395 ? -2.046 -1.454 20.310 1.00 97.75 395 ALA A N 1
ATOM 3126 C CA . ALA A 1 395 ? -3.230 -0.648 20.050 1.00 97.75 395 ALA A CA 1
ATOM 3127 C C . ALA A 1 395 ? -4.399 -1.013 20.977 1.00 97.75 395 ALA A C 1
ATOM 3129 O O . ALA A 1 395 ? -5.098 -0.116 21.430 1.00 97.75 395 ALA A O 1
ATOM 3130 N N . GLN A 1 396 ? -4.585 -2.294 21.311 1.00 98.44 396 GLN A N 1
ATOM 3131 C CA . GLN A 1 396 ? -5.587 -2.734 22.290 1.00 98.44 396 GLN A CA 1
ATOM 3132 C C . GLN A 1 396 ? -5.325 -2.138 23.676 1.00 98.44 396 GLN A C 1
ATOM 3134 O O . GLN A 1 396 ? -6.251 -1.614 24.288 1.00 98.44 396 GLN A O 1
ATOM 3139 N N . SER A 1 397 ? -4.065 -2.117 24.128 1.00 98.00 397 SER A N 1
ATOM 3140 C CA . SER A 1 397 ? -3.700 -1.448 25.384 1.00 98.00 397 SER A CA 1
ATOM 3141 C C . SER A 1 397 ? -3.993 0.060 25.355 1.00 98.00 397 SER A C 1
ATOM 3143 O O . SER A 1 397 ? -4.483 0.613 26.337 1.00 98.00 397 SER A O 1
ATOM 3145 N N . ASN A 1 398 ? -3.796 0.722 24.208 1.00 98.06 398 ASN A N 1
ATOM 3146 C CA . ASN A 1 398 ? -4.149 2.133 24.044 1.00 98.06 398 ASN A CA 1
ATOM 3147 C C . ASN A 1 398 ? -5.668 2.357 23.995 1.00 98.06 398 ASN A C 1
ATOM 3149 O O . ASN A 1 398 ? -6.148 3.330 24.564 1.00 98.06 398 ASN A O 1
ATOM 3153 N N . VAL A 1 399 ? -6.441 1.454 23.380 1.00 98.44 399 VAL A N 1
ATOM 3154 C CA . VAL A 1 399 ? -7.914 1.495 23.424 1.00 98.44 399 VAL A CA 1
ATOM 3155 C C . VAL A 1 399 ? -8.413 1.332 24.859 1.00 98.44 399 VAL A C 1
ATOM 3157 O O . VAL A 1 399 ? -9.292 2.087 25.272 1.00 98.44 399 VAL A O 1
ATOM 3160 N N . CYS A 1 400 ? -7.829 0.405 25.625 1.00 98.06 400 CYS A N 1
ATOM 3161 C CA . CYS A 1 400 ? -8.119 0.250 27.049 1.00 98.06 400 CYS A CA 1
ATOM 3162 C C . CYS A 1 400 ? -7.872 1.562 27.809 1.00 98.06 400 CYS A C 1
ATOM 3164 O O . CYS A 1 400 ? -8.774 2.075 28.470 1.00 98.06 400 CYS A O 1
ATOM 3166 N N . LEU A 1 401 ? -6.688 2.161 27.643 1.00 97.44 401 LEU A N 1
ATOM 3167 C CA . LEU A 1 401 ? -6.340 3.433 28.278 1.00 97.44 401 LEU A CA 1
ATOM 3168 C C . LEU A 1 401 ? -7.306 4.566 27.887 1.00 97.44 401 LEU A C 1
ATOM 3170 O O . LEU A 1 401 ? -7.747 5.325 28.754 1.00 97.44 401 LEU A O 1
ATOM 3174 N N . SER A 1 402 ? -7.658 4.674 26.603 1.00 98.06 402 SER A N 1
ATOM 3175 C CA . SER A 1 402 ? -8.609 5.674 26.108 1.00 98.06 402 SER A CA 1
ATOM 3176 C C . SER A 1 402 ? -9.997 5.509 26.722 1.00 98.06 402 SER A C 1
ATOM 3178 O O . SER A 1 402 ? -10.591 6.505 27.127 1.00 98.06 402 SER A O 1
ATOM 3180 N N . LEU A 1 403 ? -10.505 4.280 26.841 1.00 98.31 403 LEU A N 1
ATOM 3181 C CA . LEU A 1 403 ? -11.806 4.002 27.460 1.00 98.31 403 LEU A CA 1
ATOM 3182 C C . LEU A 1 403 ? -11.786 4.228 28.974 1.00 98.31 403 LEU A C 1
ATOM 3184 O O . LEU A 1 403 ? -12.751 4.757 29.517 1.00 98.31 403 LEU A O 1
ATOM 3188 N N . TRP A 1 404 ? -10.689 3.895 29.654 1.00 97.44 404 TRP A N 1
ATOM 3189 C CA . TRP A 1 404 ? -10.562 4.118 31.094 1.00 97.44 404 TRP A CA 1
ATOM 3190 C C . TRP A 1 404 ? -10.497 5.605 31.455 1.00 97.44 404 TRP A C 1
ATOM 3192 O O . TRP A 1 404 ? -11.157 6.044 32.398 1.00 97.44 404 TRP A O 1
ATOM 3202 N N . LYS A 1 405 ? -9.729 6.394 30.693 1.00 95.94 405 LYS A N 1
ATOM 3203 C CA . LYS A 1 405 ? -9.543 7.835 30.933 1.00 95.94 405 LYS A CA 1
ATOM 3204 C C . LYS A 1 405 ? -10.520 8.735 30.172 1.00 95.94 405 LYS A C 1
ATOM 3206 O O . LYS A 1 405 ? -10.493 9.942 30.376 1.00 95.94 405 LYS A O 1
ATOM 3211 N N . GLY A 1 406 ? -11.353 8.184 29.290 1.00 96.31 406 GLY A N 1
ATOM 3212 C CA . GLY A 1 406 ? -12.255 8.964 28.436 1.00 96.31 406 GLY A CA 1
ATOM 3213 C C . GLY A 1 406 ? -11.541 9.811 27.369 1.00 96.31 406 GLY A C 1
ATOM 3214 O O . GLY A 1 406 ? -12.008 10.893 27.019 1.00 96.31 406 GLY A O 1
ATOM 3215 N N . ARG A 1 407 ? -10.384 9.363 26.860 1.00 94.94 407 ARG A N 1
ATOM 3216 C CA . ARG A 1 407 ? -9.604 10.101 25.849 1.00 94.94 407 ARG A CA 1
ATOM 3217 C C . ARG A 1 407 ? -10.120 9.807 24.448 1.00 94.94 407 ARG A C 1
ATOM 3219 O O . ARG A 1 407 ? -9.950 8.698 23.943 1.00 94.94 407 ARG A O 1
ATOM 3226 N N . GLY A 1 408 ? -10.772 10.797 23.840 1.00 94.00 408 GLY A N 1
ATOM 3227 C CA . GLY A 1 408 ? -11.316 10.689 22.482 1.00 94.00 408 GLY A CA 1
ATOM 3228 C C . GLY A 1 408 ? -12.562 9.813 22.353 1.00 94.00 408 GLY A C 1
ATOM 3229 O O . GLY A 1 408 ? -13.106 9.670 21.260 1.00 94.00 408 GLY A O 1
ATOM 3230 N N . VAL A 1 409 ? -13.031 9.247 23.464 1.00 97.69 409 VAL A N 1
ATOM 3231 C CA . VAL A 1 409 ? -14.202 8.377 23.569 1.00 97.69 409 VAL A CA 1
ATOM 3232 C C . VAL A 1 409 ? -14.837 8.570 24.943 1.00 97.69 409 VAL A C 1
ATOM 3234 O O . VAL A 1 409 ? -14.150 8.923 25.899 1.00 97.69 409 VAL A O 1
ATOM 3237 N N . ARG A 1 410 ? -16.149 8.338 25.066 1.00 97.62 410 ARG A N 1
ATOM 3238 C CA . ARG A 1 410 ? -16.810 8.319 26.377 1.00 97.62 410 ARG A CA 1
ATOM 3239 C C . ARG A 1 410 ? -16.167 7.243 27.255 1.00 97.62 410 ARG A C 1
ATOM 3241 O O . ARG A 1 410 ? -15.947 6.124 26.794 1.00 97.62 410 ARG A O 1
ATOM 3248 N N . ARG A 1 411 ? -15.899 7.596 28.514 1.00 97.12 411 ARG A N 1
ATOM 3249 C CA . ARG A 1 411 ? -15.353 6.677 29.513 1.00 97.12 411 ARG A CA 1
ATOM 3250 C C . ARG A 1 411 ? -16.241 5.433 29.660 1.00 97.12 411 ARG A C 1
ATOM 3252 O O . ARG A 1 411 ? -17.453 5.572 29.815 1.00 97.12 411 ARG A O 1
ATOM 3259 N N . ASP A 1 412 ? -15.634 4.248 29.619 1.00 97.31 412 ASP A N 1
ATOM 3260 C CA . ASP A 1 412 ? -16.309 2.947 29.734 1.00 97.31 412 ASP A CA 1
ATOM 3261 C C . ASP A 1 412 ? -15.348 1.920 30.357 1.00 97.31 412 ASP A C 1
ATOM 3263 O O . ASP A 1 412 ? -14.488 1.353 29.681 1.00 97.31 412 ASP A O 1
ATOM 3267 N N . ILE A 1 413 ? -15.464 1.723 31.673 1.00 96.31 413 ILE A N 1
ATOM 3268 C CA . ILE A 1 413 ? -14.532 0.904 32.463 1.00 96.31 413 ILE A CA 1
ATOM 3269 C C . ILE A 1 413 ? -14.641 -0.579 32.093 1.00 96.31 413 ILE A C 1
ATOM 3271 O O . ILE A 1 413 ? -13.620 -1.231 31.888 1.00 96.31 413 ILE A O 1
ATOM 3275 N N . LYS A 1 414 ? -15.864 -1.101 31.925 1.00 96.00 414 LYS A N 1
ATOM 3276 C CA . LYS A 1 414 ? -16.086 -2.511 31.569 1.00 96.00 414 LYS A CA 1
ATOM 3277 C C . LYS A 1 414 ? -15.427 -2.845 30.233 1.00 96.00 414 LYS A C 1
ATOM 3279 O O . LYS A 1 414 ? -14.641 -3.787 30.152 1.00 96.00 414 LYS A O 1
ATOM 3284 N N . LYS A 1 415 ? -15.646 -2.015 29.203 1.00 97.19 415 LYS A N 1
ATOM 3285 C CA . LYS A 1 415 ? -14.960 -2.210 27.916 1.00 97.19 415 LYS A CA 1
ATOM 3286 C C . LYS A 1 415 ? -13.454 -1.984 28.010 1.00 97.19 415 LYS A C 1
ATOM 3288 O O . LYS A 1 415 ? -12.714 -2.616 27.259 1.00 97.19 415 LYS A O 1
ATOM 3293 N N . ALA A 1 416 ? -12.983 -1.084 28.876 1.00 97.81 416 ALA A N 1
ATOM 3294 C CA . ALA A 1 416 ? -11.550 -0.904 29.086 1.00 97.81 416 ALA A CA 1
ATOM 3295 C C . ALA A 1 416 ? -10.907 -2.216 29.562 1.00 97.81 416 ALA A C 1
ATOM 3297 O O . ALA A 1 416 ? -9.975 -2.686 28.909 1.00 97.81 416 ALA A O 1
ATOM 3298 N N . ILE A 1 417 ? -11.464 -2.847 30.603 1.00 97.38 417 ILE A N 1
ATOM 3299 C CA . ILE A 1 417 ? -11.011 -4.148 31.127 1.00 97.38 417 ILE A CA 1
ATOM 3300 C C . ILE A 1 417 ? -10.976 -5.202 30.012 1.00 97.38 417 ILE A C 1
ATOM 3302 O O . ILE A 1 417 ? -9.935 -5.818 29.795 1.00 97.38 417 ILE A O 1
ATOM 3306 N N . GLU A 1 418 ? -12.047 -5.339 29.220 1.00 97.56 418 GLU A N 1
ATOM 3307 C CA . GLU A 1 418 ? -12.091 -6.288 28.093 1.00 97.56 418 GLU A CA 1
ATOM 3308 C C . GLU A 1 418 ? -10.949 -6.078 27.081 1.00 97.56 418 GLU A C 1
ATOM 3310 O O . GLU A 1 418 ? -10.332 -7.035 26.605 1.00 97.56 418 GLU A O 1
ATOM 3315 N N . TRP A 1 419 ? -10.659 -4.825 26.713 1.00 98.31 419 TRP A N 1
ATOM 3316 C CA . TRP A 1 419 ? -9.567 -4.513 25.785 1.00 98.31 419 TRP A CA 1
ATOM 3317 C C . TRP A 1 419 ? -8.185 -4.705 26.415 1.00 98.31 419 TRP A C 1
ATOM 3319 O O . TRP A 1 419 ? -7.263 -5.143 25.720 1.00 98.31 419 TRP A O 1
ATOM 3329 N N . CYS A 1 420 ? -8.037 -4.404 27.706 1.00 97.75 420 CYS A N 1
ATOM 3330 C CA . CYS A 1 420 ? -6.817 -4.668 28.458 1.00 97.75 420 CYS A CA 1
ATOM 3331 C C . CYS A 1 420 ? -6.531 -6.174 28.523 1.00 97.75 420 CYS A C 1
ATOM 3333 O O . CYS A 1 420 ? -5.419 -6.583 28.183 1.00 97.75 420 CYS A O 1
ATOM 3335 N N . GLN A 1 421 ? -7.538 -6.994 28.836 1.00 97.50 421 GLN A N 1
ATOM 3336 C CA . GLN A 1 421 ? -7.412 -8.450 28.882 1.00 97.50 421 GLN A CA 1
ATOM 3337 C C . GLN A 1 421 ? -6.999 -9.019 27.520 1.00 97.50 421 GLN A C 1
ATOM 3339 O O . GLN A 1 421 ? -5.998 -9.721 27.431 1.00 97.50 421 GLN A O 1
ATOM 3344 N N . LYS A 1 422 ? -7.650 -8.595 26.424 1.00 97.81 422 LYS A N 1
ATOM 3345 C CA . LYS A 1 422 ? -7.260 -9.003 25.055 1.00 97.81 422 LYS A CA 1
ATOM 3346 C C . LYS A 1 422 ? -5.790 -8.721 24.737 1.00 97.81 422 LYS A C 1
ATOM 3348 O O . LYS A 1 422 ? -5.151 -9.491 24.018 1.00 97.81 422 LYS A O 1
ATOM 3353 N N . SER A 1 423 ? -5.261 -7.603 25.234 1.00 97.81 423 SER A N 1
ATOM 3354 C CA . SER A 1 423 ? -3.849 -7.253 25.088 1.00 97.81 423 SER A CA 1
ATOM 3355 C C . SER A 1 423 ? -2.950 -8.119 25.981 1.00 97.81 423 SER A C 1
ATOM 3357 O O . SER A 1 423 ? -1.866 -8.524 25.546 1.00 97.81 423 SER A O 1
ATOM 3359 N N . ALA A 1 424 ? -3.373 -8.381 27.220 1.00 97.50 424 ALA A N 1
ATOM 3360 C CA . ALA A 1 424 ? -2.653 -9.197 28.197 1.00 97.50 424 ALA A CA 1
ATOM 3361 C C . ALA A 1 424 ? -2.538 -10.657 27.736 1.00 97.50 424 ALA A C 1
ATOM 3363 O O . ALA A 1 424 ? -1.437 -11.204 27.749 1.00 97.50 424 ALA A O 1
ATOM 3364 N N . ASP A 1 425 ? -3.618 -11.229 27.200 1.00 97.62 425 ASP A N 1
ATOM 3365 C CA . ASP A 1 425 ? -3.682 -12.598 26.661 1.00 97.62 425 ASP A CA 1
ATOM 3366 C C . ASP A 1 425 ? -2.684 -12.830 25.511 1.00 97.62 425 ASP A C 1
ATOM 3368 O O . ASP A 1 425 ? -2.248 -13.947 25.249 1.00 97.62 425 ASP A O 1
ATOM 3372 N N . GLN A 1 426 ? -2.260 -11.757 24.835 1.00 97.06 426 GLN A N 1
ATOM 3373 C CA . GLN A 1 426 ? -1.216 -11.776 23.799 1.00 97.06 426 GLN A CA 1
ATOM 3374 C C . GLN A 1 426 ? 0.201 -11.522 24.354 1.00 97.06 426 GLN A C 1
ATOM 3376 O O . GLN A 1 426 ? 1.136 -11.177 23.608 1.00 97.06 426 GLN A O 1
ATOM 3381 N N . GLY A 1 427 ? 0.369 -11.622 25.674 1.00 95.75 427 GLY A N 1
ATOM 3382 C CA . GLY A 1 427 ? 1.625 -11.429 26.393 1.00 95.75 427 GLY A CA 1
ATOM 3383 C C . GLY A 1 427 ? 2.143 -9.990 26.352 1.00 95.75 427 GLY A C 1
ATOM 3384 O O . GLY A 1 427 ? 3.352 -9.774 26.248 1.00 95.75 427 GLY A O 1
ATOM 3385 N N . TYR A 1 428 ? 1.268 -8.977 26.318 1.00 96.62 428 TYR A N 1
ATOM 3386 C CA . TYR A 1 428 ? 1.697 -7.577 26.445 1.00 96.62 428 TYR A CA 1
ATOM 3387 C C . TYR A 1 428 ? 1.693 -7.124 27.908 1.00 96.62 428 TYR A C 1
ATOM 3389 O O . TYR A 1 428 ? 0.859 -6.327 28.320 1.00 96.62 428 TYR A O 1
ATOM 3397 N N . ASN A 1 429 ? 2.679 -7.587 28.678 1.00 93.69 429 ASN A N 1
ATOM 3398 C CA . ASN A 1 429 ? 2.745 -7.409 30.137 1.00 93.69 429 ASN A CA 1
ATOM 3399 C C . ASN A 1 429 ? 2.684 -5.947 30.615 1.00 93.69 429 ASN A C 1
ATOM 3401 O O . ASN A 1 429 ? 2.276 -5.688 31.741 1.00 93.69 429 ASN A O 1
ATOM 3405 N N . LYS A 1 430 ? 3.047 -4.973 29.764 1.00 92.56 430 LYS A N 1
ATOM 3406 C CA . LYS A 1 430 ? 2.926 -3.538 30.081 1.00 92.56 430 LYS A CA 1
ATOM 3407 C C . LYS A 1 430 ? 1.481 -3.101 30.353 1.00 92.56 430 LYS A C 1
ATOM 3409 O O . LYS A 1 430 ? 1.291 -2.047 30.945 1.00 92.56 430 LYS A O 1
ATOM 3414 N N . VAL A 1 431 ? 0.484 -3.869 29.907 1.00 95.81 431 VAL A N 1
ATOM 3415 C CA . VAL A 1 431 ? -0.930 -3.582 30.178 1.00 95.81 431 VAL A CA 1
ATOM 3416 C C . VAL A 1 431 ? -1.378 -4.064 31.557 1.00 95.81 431 VAL A C 1
ATOM 3418 O O . VAL A 1 431 ? -2.381 -3.573 32.050 1.00 95.81 431 VAL A O 1
ATOM 3421 N N . ASN A 1 432 ? -0.648 -4.975 32.208 1.00 93.88 432 ASN A N 1
ATOM 3422 C CA . ASN A 1 432 ? -1.106 -5.594 33.456 1.00 93.88 432 ASN A CA 1
ATOM 3423 C C . ASN A 1 432 ? -1.177 -4.583 34.607 1.00 93.88 432 ASN A C 1
ATOM 3425 O O . ASN A 1 432 ? -2.119 -4.617 35.386 1.00 93.88 432 ASN A O 1
ATOM 3429 N N . SER A 1 433 ? -0.236 -3.636 34.680 1.00 93.62 433 SER A N 1
ATOM 3430 C CA . SER A 1 433 ? -0.300 -2.549 35.666 1.00 93.62 433 SER A CA 1
ATOM 3431 C C . SER A 1 433 ? -1.472 -1.601 35.409 1.00 93.62 433 SER A C 1
ATOM 3433 O O . SER A 1 433 ? -2.068 -1.087 36.350 1.00 93.62 433 SER A O 1
ATOM 3435 N N . LEU A 1 434 ? -1.823 -1.384 34.137 1.00 94.00 434 LEU A N 1
ATOM 3436 C CA . LEU A 1 434 ? -3.004 -0.617 33.756 1.00 94.00 434 LEU A CA 1
ATOM 3437 C C . LEU A 1 434 ? -4.283 -1.367 34.140 1.00 94.00 434 LEU A C 1
ATOM 3439 O O . LEU A 1 434 ? -5.172 -0.761 34.720 1.00 94.00 434 LEU A O 1
ATOM 3443 N N . LEU A 1 435 ? -4.357 -2.668 33.854 1.00 94.12 435 LEU A N 1
ATOM 3444 C CA . LEU A 1 435 ? -5.491 -3.517 34.210 1.00 94.12 435 LEU A CA 1
ATOM 3445 C C . LEU A 1 435 ? -5.717 -3.524 35.728 1.00 94.12 435 LEU A C 1
ATOM 3447 O O . LEU A 1 435 ? -6.807 -3.181 36.166 1.00 94.12 435 LEU A O 1
ATOM 3451 N N . GLN A 1 436 ? -4.666 -3.766 36.514 1.00 94.38 436 GLN A N 1
ATOM 3452 C CA . GLN A 1 436 ? -4.737 -3.733 37.977 1.00 94.38 436 GLN A CA 1
ATOM 3453 C C . GLN A 1 436 ? -5.184 -2.360 38.506 1.00 94.38 436 GLN A C 1
ATOM 3455 O O . GLN A 1 436 ? -5.988 -2.275 39.428 1.00 94.38 436 GLN A O 1
ATOM 3460 N N . ALA A 1 437 ? -4.695 -1.264 37.917 1.00 94.56 437 ALA A N 1
ATOM 3461 C CA . ALA A 1 437 ? -5.119 0.080 38.308 1.00 94.56 437 ALA A CA 1
ATOM 3462 C C . ALA A 1 437 ? -6.598 0.357 37.990 1.00 94.56 437 ALA A C 1
ATOM 3464 O O . ALA A 1 437 ? -7.240 1.103 38.723 1.00 94.56 437 ALA A O 1
ATOM 3465 N N . ILE A 1 438 ? -7.127 -0.219 36.906 1.00 93.75 438 ILE A N 1
ATOM 3466 C CA . ILE A 1 438 ? -8.544 -0.107 36.540 1.00 93.75 438 ILE A CA 1
ATOM 3467 C C . ILE A 1 438 ? -9.407 -0.937 37.493 1.00 93.75 438 ILE A C 1
ATOM 3469 O O . ILE A 1 438 ? -10.434 -0.445 37.949 1.00 93.75 438 ILE A O 1
ATOM 3473 N N . GLU A 1 439 ? -8.983 -2.164 37.796 1.00 90.19 439 GLU A N 1
ATOM 3474 C CA . GLU A 1 439 ? -9.680 -3.081 38.706 1.00 90.19 439 GLU A CA 1
ATOM 3475 C C . GLU A 1 439 ? -9.729 -2.551 40.140 1.00 90.19 439 GLU A C 1
ATOM 3477 O O . GLU A 1 439 ? -10.720 -2.755 40.817 1.00 90.19 439 GLU A O 1
ATOM 3482 N N . ASN A 1 440 ? -8.709 -1.817 40.590 1.00 91.00 440 ASN A N 1
ATOM 3483 C CA . ASN A 1 440 ? -8.722 -1.182 41.910 1.00 91.00 440 ASN A CA 1
ATOM 3484 C C . ASN A 1 440 ? -9.637 0.059 41.993 1.00 91.00 440 ASN A C 1
ATOM 3486 O O . ASN A 1 440 ? -9.900 0.545 43.091 1.00 91.00 440 ASN A O 1
ATOM 3490 N N . GLU A 1 441 ? -10.054 0.630 40.856 1.00 83.81 441 GLU A N 1
ATOM 3491 C CA . GLU A 1 441 ? -10.949 1.800 40.799 1.00 83.81 441 GLU A CA 1
ATOM 3492 C C . GLU A 1 441 ? -12.428 1.404 40.630 1.00 83.81 441 GLU A C 1
ATOM 3494 O O . GLU A 1 441 ? -13.312 2.249 40.792 1.00 83.81 441 GLU A O 1
ATOM 3499 N N . PHE A 1 442 ? -12.689 0.151 40.251 1.00 64.62 442 PHE A N 1
ATOM 3500 C CA . PHE A 1 442 ? -14.014 -0.413 39.995 1.00 64.62 442 PHE A CA 1
ATOM 3501 C C . PHE A 1 442 ? -14.450 -1.299 41.158 1.00 64.62 442 PHE A C 1
ATOM 3503 O O . PHE A 1 442 ? -15.648 -1.225 41.516 1.00 64.62 442 PHE A O 1
#

Solvent-accessible surface area (backbone atoms only — not comparable to full-atom values): 23197 Å² total; per-residue (Å²): 132,82,67,67,71,60,54,54,54,50,51,51,52,53,53,50,49,53,52,52,54,52,52,57,52,54,64,49,53,55,69,68,36,40,80,21,32,37,39,38,35,49,78,92,47,36,34,30,28,35,26,55,66,86,40,50,44,63,41,69,91,49,77,82,30,40,78,60,95,51,47,45,68,43,96,83,79,28,48,32,48,66,48,105,64,80,49,73,48,44,42,23,40,29,54,86,86,42,79,47,88,37,85,38,88,64,32,38,37,41,44,27,94,42,67,66,43,64,60,37,42,78,45,56,74,42,46,54,69,57,49,53,62,76,40,58,75,20,36,38,37,39,39,51,87,96,44,31,40,33,33,29,36,57,87,100,45,43,48,66,43,64,87,50,68,58,24,47,80,59,80,47,44,49,69,48,96,88,45,56,23,48,31,39,36,65,102,57,83,48,70,34,50,40,31,38,29,95,88,68,52,34,32,28,59,82,74,24,43,46,46,77,36,88,51,74,79,61,53,52,56,72,58,70,84,76,84,79,98,80,80,82,87,86,87,84,82,85,82,89,77,72,94,82,76,81,61,85,88,47,26,65,61,53,9,47,53,28,26,56,51,10,52,55,28,44,76,70,67,38,30,52,59,13,41,56,25,8,46,61,1,31,77,39,70,21,38,66,6,22,35,45,48,11,51,19,18,60,70,34,38,36,94,40,64,66,31,68,69,63,12,39,56,25,11,46,57,6,26,75,72,62,34,49,71,24,15,30,49,31,12,63,72,23,47,88,79,38,23,48,63,10,46,58,26,17,50,62,12,29,78,72,66,33,52,68,23,19,36,48,48,12,50,28,23,58,66,16,42,32,84,41,67,86,34,34,38,46,60,9,40,51,26,12,44,59,17,26,77,72,68,35,41,70,21,16,36,50,39,12,52,22,19,57,71,33,44,48,41,77,64,36,59,71,61,11,49,55,29,23,48,62,9,39,78,70,70,38,65,84,31,50,65,56,41,53,56,51,60,74,73,106

Nearest PDB structures (foldseek):
  8sxq-assembly2_B  TM=9.022E-01  e=1.809E-11  Legionella pneumophila
  6ok3-assembly1_B  TM=9.183E-01  e=3.195E-11  Oxalobacter formigenes OXCC13
  4bwr-assembly1_A  TM=9.286E-01  e=4.697E-10  Escherichia coli CFT073
  6onw-assembly1_B  TM=8.477E-01  e=1.624E-09  Oxalobacter formigenes OXCC13
  6vk3-assembly1_A  TM=6.098E-01  e=4.882E-04  Saccharomyces cerevisiae

Sequence (442 aa):
MINMKNLATLVVLLVVSTIYAESNYQGNLHNSFDNKFISIVDGQNKYCFKGVGNKLKSVSNIGKCKSLDSIYLTNKGSICIETDNISCKSVQISIDGKYYWGKDKKSSINIFDSLDRMVNGSGSVLSSKKLLEEYSGKYIVIEKGNTTLCFKKKNNSFKVIKNIGSCKPINNVYLSNKSDKLCIDGDSIECKNIYATASGHKWGEYGDTVRRYNKLSHLDKVSRDENSSKAKNIVKNRHIAKDDDAPKSDGAYWGKKYYDKAYKYYKKKDYNNAYKWAKKSADLGYDKGYFGLGLAFEKGYGVVSKDKKEALKWYLKAAKLGHTESQFRAGHLLMFDDGAEAEKWYLKAADKGHLKAQTNLGYMYGKGMGSSIWGDEKLAYKYYLMAAKQGNKVAQSNVCLSLWKGRGVRRDIKKAIEWCQKSADQGYNKVNSLLQAIENEF

pLDDT: mean 72.13, std 21.6, range [25.42, 98.56]